Protein 4OLT (pdb70)

Structure (mmCIF, N/CA/C/O backbone):
data_4OLT
#
_entry.id   4OLT
#
_cell.length_a   62.023
_cell.length_b   40.705
_cell.length_c   104.794
_cell.angle_alpha   90.00
_cell.angle_beta   106.53
_cell.angle_gamma   90.00
#
_symmetry.space_group_name_H-M   'P 1 21 1'
#
loop_
_entity.id
_entity.type
_entity.pdbx_description
1 polymer Chitosanase
2 branched 2-amino-2-deoxy-beta-D-glucopyranose-(1-4)-2-amino-2-deoxy-beta-D-glucopyranose-(1-4)-2-amino-2-deoxy-beta-D-glucopyranose-(1-4)-2-amino-2-deoxy-beta-D-glucopyranose-(1-4)-2-amino-2-deoxy-beta-D-glucopyranose-(1-4)-2-amino-2-deoxy-beta-D-glucopyranose
3 non-polymer GLYCEROL
4 water water
#
loop_
_atom_site.group_PDB
_atom_site.id
_atom_site.type_symbol
_atom_site.label_atom_id
_atom_site.label_alt_id
_atom_site.label_comp_id
_atom_site.label_asym_id
_atom_site.label_entity_id
_atom_site.label_seq_id
_atom_site.pdbx_PDB_ins_code
_atom_site.Cartn_x
_atom_site.Cartn_y
_atom_site.Cartn_z
_atom_site.occupancy
_atom_site.B_iso_or_equiv
_atom_site.auth_seq_id
_atom_site.auth_comp_id
_atom_site.auth_asym_id
_atom_site.auth_atom_id
_atom_site.pdbx_PDB_model_num
ATOM 1 N N . THR A 1 13 ? 41.626 -5.085 -6.000 1.00 31.17 5 THR A N 1
ATOM 2 C CA . THR A 1 13 ? 41.624 -4.914 -4.495 1.00 27.33 5 THR A CA 1
ATOM 3 C C . THR A 1 13 ? 40.729 -5.959 -3.796 1.00 28.89 5 THR A C 1
ATOM 4 O O . THR A 1 13 ? 39.576 -6.203 -4.292 1.00 30.58 5 THR A O 1
ATOM 8 N N . VAL A 1 14 ? 41.234 -6.598 -2.712 1.00 33.02 6 VAL A N 1
ATOM 9 C CA . VAL A 1 14 ? 40.435 -7.622 -1.918 1.00 18.53 6 VAL A CA 1
ATOM 10 C C . VAL A 1 14 ? 39.633 -6.925 -0.789 1.00 16.52 6 VAL A C 1
ATOM 11 O O . VAL A 1 14 ? 40.204 -6.430 0.201 1.00 18.69 6 VAL A O 1
ATOM 15 N N . ASP A 1 15 ? 38.311 -6.822 -0.963 1.00 16.57 7 ASP A N 1
ATOM 16 C CA . ASP A 1 15 ? 37.428 -6.129 -0.003 1.00 12.26 7 ASP A CA 1
ATOM 17 C C . ASP A 1 15 ? 36.382 -7.102 0.523 1.00 11.55 7 ASP A C 1
ATOM 18 O O . ASP A 1 15 ? 36.185 -8.191 0.001 1.00 12.92 7 ASP A O 1
ATOM 23 N N . LEU A 1 16 ? 35.693 -6.688 1.568 1.00 12.70 8 LEU A N 1
ATOM 24 C CA . LEU A 1 16 ? 34.721 -7.548 2.214 1.00 11.63 8 LEU A CA 1
ATOM 25 C C . LEU A 1 16 ? 33.494 -7.773 1.314 1.00 11.47 8 LEU A C 1
ATOM 26 O O . LEU A 1 16 ? 32.801 -8.743 1.554 1.00 11.84 8 LEU A O 1
ATOM 31 N N . ASP A 1 17 ? 33.263 -6.916 0.296 1.00 12.68 9 ASP A N 1
ATOM 32 C CA . ASP A 1 17 ? 32.123 -7.096 -0.615 1.00 12.83 9 ASP A CA 1
ATOM 33 C C . ASP A 1 17 ? 32.387 -8.054 -1.774 1.00 14.45 9 ASP A C 1
ATOM 34 O O . ASP A 1 17 ? 31.488 -8.319 -2.542 1.00 19.25 9 ASP A O 1
ATOM 39 N N . ALA A 1 18 ? 33.611 -8.576 -1.927 1.00 12.80 10 ALA A N 1
ATOM 40 C CA . ALA A 1 18 ? 33.795 -9.704 -2.871 1.00 15.84 10 ALA A CA 1
ATOM 41 C C . ALA A 1 18 ? 32.822 -10.884 -2.484 1.00 14.40 10 ALA A C 1
ATOM 42 O O . ALA A 1 18 ? 32.538 -11.116 -1.278 1.00 13.98 10 ALA A O 1
ATOM 44 N N . PRO A 1 19 ? 32.373 -11.684 -3.471 1.00 13.37 11 PRO A N 1
ATOM 45 C CA . PRO A 1 19 ? 31.407 -12.725 -3.125 1.00 15.80 11 PRO A CA 1
ATOM 46 C C . PRO A 1 19 ? 31.837 -13.680 -1.956 1.00 14.69 11 PRO A C 1
ATOM 47 O O . PRO A 1 19 ? 31.053 -14.000 -1.070 1.00 12.44 11 PRO A O 1
ATOM 51 N N . VAL A 1 20 ? 33.087 -14.124 -1.973 1.00 11.87 12 VAL A N 1
ATOM 52 C CA . VAL A 1 20 ? 33.531 -15.100 -0.963 1.00 12.47 12 VAL A CA 1
ATOM 53 C C . VAL A 1 20 ? 33.698 -14.371 0.380 1.00 10.91 12 VAL A C 1
ATOM 54 O O . VAL A 1 20 ? 33.148 -14.903 1.397 1.00 10.78 12 VAL A O 1
ATOM 58 N N . GLN A 1 21 ? 34.406 -13.191 0.376 1.00 11.56 13 GLN A N 1
ATOM 59 C CA . GLN A 1 21 ? 34.569 -12.446 1.650 1.00 11.35 13 GLN A CA 1
ATOM 60 C C . GLN A 1 21 ? 33.164 -12.083 2.249 1.00 9.98 13 GLN A C 1
ATOM 61 O O . GLN A 1 21 ? 32.989 -12.119 3.454 1.00 10.26 13 GLN A O 1
ATOM 67 N N . LYS A 1 22 ? 32.213 -11.684 1.414 1.00 10.55 14 LYS A N 1
ATOM 68 C CA . LYS A 1 22 ? 30.904 -11.370 1.965 1.00 11.99 14 LYS A CA 1
ATOM 69 C C . LYS A 1 22 ? 30.235 -12.597 2.606 1.00 8.98 14 LYS A C 1
ATOM 70 O O . LYS A 1 22 ? 29.668 -12.542 3.696 1.00 9.88 14 LYS A O 1
ATOM 76 N N . ASP A 1 23 ? 30.290 -13.702 1.910 1.00 10.11 15 ASP A N 1
ATOM 77 C CA . ASP A 1 23 ? 29.816 -14.984 2.448 1.00 11.94 15 ASP A CA 1
ATOM 78 C C . ASP A 1 23 ? 30.508 -15.355 3.799 1.00 10.98 15 ASP A C 1
ATOM 79 O O . ASP A 1 23 ? 29.795 -15.687 4.746 1.00 9.81 15 ASP A O 1
ATOM 84 N N . THR A 1 24 ? 31.850 -15.185 3.895 1.00 10.81 16 THR A N 1
ATOM 85 C CA . THR A 1 24 ? 32.559 -15.348 5.109 1.00 11.23 16 THR A CA 1
ATOM 86 C C . THR A 1 24 ? 32.012 -14.405 6.203 1.00 8.96 16 THR A C 1
ATOM 87 O O . THR A 1 24 ? 31.890 -14.825 7.364 1.00 10.70 16 THR A O 1
ATOM 91 N N . ALA A 1 25 ? 31.783 -13.140 5.862 1.00 9.41 17 ALA A N 1
ATOM 92 C CA . ALA A 1 25 ? 31.317 -12.124 6.828 1.00 9.82 17 ALA A CA 1
ATOM 93 C C . ALA A 1 25 ? 29.951 -12.579 7.348 1.00 10.08 17 ALA A C 1
ATOM 94 O O . ALA A 1 25 ? 29.674 -12.432 8.591 1.00 11.25 17 ALA A O 1
ATOM 96 N N . MET A 1 26 ? 29.101 -13.115 6.450 1.00 11.38 18 MET A N 1
ATOM 97 C CA . MET A 1 26 ? 27.782 -13.534 6.925 1.00 10.84 18 MET A CA 1
ATOM 98 C C . MET A 1 26 ? 27.905 -14.722 7.906 1.00 12.05 18 MET A C 1
ATOM 99 O O . MET A 1 26 ? 27.222 -14.781 8.957 1.00 11.41 18 MET A O 1
ATOM 104 N N . SER A 1 27 ? 28.795 -15.658 7.573 1.00 11.78 19 SER A N 1
ATOM 105 C CA . SER A 1 27 ? 28.992 -16.817 8.494 1.00 12.30 19 SER A CA 1
ATOM 106 C C . SER A 1 27 ? 29.612 -16.443 9.846 1.00 11.72 19 SER A C 1
ATOM 107 O O . SER A 1 27 ? 29.275 -17.049 10.891 1.00 11.17 19 SER A O 1
ATOM 110 N N . LEU A 1 28 ? 30.512 -15.454 9.806 1.00 10.40 20 LEU A N 1
ATOM 111 C CA . LEU A 1 28 ? 31.121 -14.928 11.037 1.00 9.45 20 LEU A CA 1
ATOM 112 C C . LEU A 1 28 ? 30.029 -14.362 11.945 1.00 10.33 20 LEU A C 1
ATOM 113 O O . LEU A 1 28 ? 29.907 -14.726 13.090 1.00 9.63 20 LEU A O 1
ATOM 118 N N . VAL A 1 29 ? 29.228 -13.478 11.383 1.00 10.63 21 VAL A N 1
ATOM 119 C CA . VAL A 1 29 ? 28.182 -12.850 12.161 1.00 11.08 21 VAL A CA 1
ATOM 120 C C . VAL A 1 29 ? 27.107 -13.866 12.646 1.00 9.92 21 VAL A C 1
ATOM 121 O O . VAL A 1 29 ? 26.607 -13.746 13.792 1.00 10.99 21 VAL A O 1
ATOM 125 N N . SER A 1 30 ? 26.788 -14.860 11.814 1.00 13.24 22 SER A N 1
ATOM 126 C CA . SER A 1 30 ? 25.760 -15.879 12.204 1.00 9.76 22 SER A CA 1
ATOM 127 C C . SER A 1 30 ? 26.357 -16.728 13.355 1.00 10.60 22 SER A C 1
ATOM 128 O O . SER A 1 30 ? 25.641 -17.175 14.204 1.00 9.98 22 SER A O 1
ATOM 131 N N . SER A 1 31 ? 27.690 -16.928 13.370 1.00 12.74 23 SER A N 1
ATOM 132 C CA . SER A 1 31 ? 28.287 -17.699 14.462 1.00 11.43 23 SER A CA 1
ATOM 133 C C . SER A 1 31 ? 28.120 -16.908 15.753 1.00 11.15 23 SER A C 1
ATOM 134 O O . SER A 1 31 ? 27.800 -17.500 16.782 1.00 13.65 23 SER A O 1
ATOM 137 N N . PHE A 1 32 ? 28.344 -15.577 15.685 1.00 11.24 24 PHE A N 1
ATOM 138 C CA . PHE A 1 32 ? 28.261 -14.693 16.827 1.00 9.51 24 PHE A CA 1
ATOM 139 C C . PHE A 1 32 ? 26.790 -14.557 17.318 1.00 12.83 24 PHE A C 1
ATOM 140 O O . PHE A 1 32 ? 26.526 -14.403 18.535 1.00 14.83 24 PHE A O 1
ATOM 148 N N . GLU A 1 33 ? 25.855 -14.605 16.377 1.00 12.30 25 GLU A N 1
ATOM 149 C CA . GLU A 1 33 ? 24.429 -14.344 16.749 1.00 13.13 25 GLU A CA 1
ATOM 150 C C . GLU A 1 33 ? 23.703 -15.556 17.084 1.00 16.86 25 GLU A C 1
ATOM 151 O O . GLU A 1 33 ? 22.815 -15.528 17.958 1.00 16.88 25 GLU A O 1
ATOM 153 N N . ASN A 1 34 ? 23.996 -16.624 16.351 1.00 12.48 26 ASN A N 1
ATOM 154 C CA . ASN A 1 34 ? 23.143 -17.804 16.384 1.00 15.38 26 ASN A CA 1
ATOM 155 C C . ASN A 1 34 ? 23.889 -19.131 16.564 1.00 12.95 26 ASN A C 1
ATOM 156 O O . ASN A 1 34 ? 23.306 -20.220 16.371 1.00 17.81 26 ASN A O 1
ATOM 161 N N . SER A 1 35 ? 25.208 -19.002 16.868 1.00 12.55 27 SER A N 1
ATOM 162 C CA . SER A 1 35 ? 26.127 -20.163 17.051 1.00 14.32 27 SER A CA 1
ATOM 163 C C . SER A 1 35 ? 26.042 -21.151 15.894 1.00 13.46 27 SER A C 1
ATOM 164 O O . SER A 1 35 ? 26.048 -22.415 16.056 1.00 15.41 27 SER A O 1
ATOM 167 N N . SER A 1 36 ? 25.967 -20.578 14.703 1.00 14.73 28 SER A N 1
ATOM 168 C CA . SER A 1 36 ? 25.940 -21.386 13.478 1.00 15.26 28 SER A CA 1
ATOM 169 C C . SER A 1 36 ? 26.646 -20.592 12.348 1.00 12.61 28 SER A C 1
ATOM 170 O O . SER A 1 36 ? 26.362 -19.409 12.145 1.00 13.37 28 SER A O 1
ATOM 173 N N . THR A 1 37 ? 27.433 -21.304 11.547 1.00 14.55 29 THR A N 1
ATOM 174 C CA . THR A 1 37 ? 27.918 -20.713 10.239 1.00 14.98 29 THR A CA 1
ATOM 175 C C . THR A 1 37 ? 26.898 -20.750 9.102 1.00 13.30 29 THR A C 1
ATOM 176 O O . THR A 1 37 ? 27.107 -20.152 8.035 1.00 14.47 29 THR A O 1
ATOM 180 N N . ASP A 1 38 ? 25.776 -21.398 9.364 1.00 16.58 30 ASP A N 1
ATOM 181 C CA . ASP A 1 38 ? 24.734 -21.521 8.347 1.00 12.24 30 ASP A CA 1
ATOM 182 C C . ASP A 1 38 ? 23.886 -20.257 8.344 1.00 11.04 30 ASP A C 1
ATOM 183 O O . ASP A 1 38 ? 22.752 -20.224 8.908 1.00 16.00 30 ASP A O 1
ATOM 188 N N . TRP A 1 39 ? 24.414 -19.204 7.718 1.00 13.41 31 TRP A N 1
ATOM 189 C CA . TRP A 1 39 ? 23.787 -17.858 7.825 1.00 13.07 31 TRP A CA 1
ATOM 190 C C . TRP A 1 39 ? 22.424 -17.817 7.094 1.00 12.08 31 TRP A C 1
ATOM 191 O O . TRP A 1 39 ? 21.503 -17.136 7.537 1.00 13.82 31 TRP A O 1
ATOM 202 N N . GLN A 1 40 ? 22.289 -18.620 6.043 1.00 13.16 32 GLN A N 1
ATOM 203 C CA . GLN A 1 40 ? 21.054 -18.640 5.249 1.00 13.32 32 GLN A CA 1
ATOM 204 C C . GLN A 1 40 ? 19.917 -19.230 6.001 1.00 15.18 32 GLN A C 1
ATOM 205 O O . GLN A 1 40 ? 18.737 -19.038 5.645 1.00 20.53 32 GLN A O 1
ATOM 211 N N . ALA A 1 41 ? 20.240 -19.941 7.057 1.00 17.16 33 ALA A N 1
ATOM 212 C CA . ALA A 1 41 ? 19.229 -20.605 7.926 1.00 16.03 33 ALA A CA 1
ATOM 213 C C . ALA A 1 41 ? 18.704 -19.625 9.005 1.00 13.92 33 ALA A C 1
ATOM 214 O O . ALA A 1 41 ? 17.839 -20.015 9.819 1.00 20.22 33 ALA A O 1
ATOM 216 N N . GLN A 1 42 ? 19.145 -18.359 9.008 1.00 16.55 34 GLN A N 1
ATOM 217 C CA . GLN A 1 42 ? 18.902 -17.473 10.172 1.00 14.47 34 GLN A CA 1
ATOM 218 C C . GLN A 1 42 ? 17.862 -16.402 9.824 1.00 13.16 34 GLN A C 1
ATOM 219 O O . GLN A 1 42 ? 17.567 -15.554 10.636 1.00 15.96 34 GLN A O 1
ATOM 225 N N . TYR A 1 43 ? 17.327 -16.421 8.609 1.00 14.83 35 TYR A N 1
ATOM 226 C CA . TYR A 1 43 ? 16.354 -15.381 8.262 1.00 12.58 35 TYR A CA 1
ATOM 227 C C . TYR A 1 43 ? 15.117 -15.488 9.153 1.00 12.73 35 TYR A C 1
ATOM 228 O O . TYR A 1 43 ? 14.503 -14.456 9.480 1.00 15.56 35 TYR A O 1
ATOM 237 N N . GLY A 1 44 ? 14.829 -16.702 9.590 1.00 15.60 36 GLY A N 1
ATOM 238 C CA . GLY A 1 44 ? 13.612 -16.970 10.430 1.00 17.71 36 GLY A CA 1
ATOM 239 C C . GLY A 1 44 ? 13.841 -16.850 11.919 1.00 15.17 36 GLY A C 1
ATOM 240 O O . GLY A 1 44 ? 12.895 -17.023 12.730 1.00 16.08 36 GLY A O 1
ATOM 241 N N . TYR A 1 45 ? 15.086 -16.523 12.301 1.00 13.99 37 TYR A N 1
ATOM 242 C CA . TYR A 1 45 ? 15.417 -16.318 13.712 1.00 14.98 37 TYR A CA 1
ATOM 243 C C . TYR A 1 45 ? 14.534 -15.248 14.349 1.00 14.09 37 TYR A C 1
ATOM 244 O O . TYR A 1 45 ? 14.332 -14.155 13.757 1.00 14.45 37 TYR A O 1
ATOM 253 N N . LEU A 1 46 ? 14.034 -15.511 15.550 1.00 13.89 38 LEU A N 1
ATOM 254 C CA . LEU A 1 46 ? 13.155 -14.564 16.248 1.00 14.09 38 LEU A CA 1
ATOM 255 C C . LEU A 1 46 ? 13.161 -14.985 17.719 1.00 15.53 38 LEU A C 1
ATOM 256 O O . LEU A 1 46 ? 12.724 -16.121 18.094 1.00 19.23 38 LEU A O 1
ATOM 261 N N . GLU A 1 47 ? 13.588 -14.048 18.568 1.00 15.06 39 GLU A N 1
ATOM 262 C CA . GLU A 1 47 ? 13.765 -14.370 19.984 1.00 15.13 39 GLU A CA 1
ATOM 263 C C . GLU A 1 47 ? 13.857 -13.044 20.725 1.00 14.04 39 GLU A C 1
ATOM 264 O O . GLU A 1 47 ? 14.517 -12.093 20.294 1.00 16.05 39 GLU A O 1
ATOM 270 N N . ASP A 1 48 ? 13.278 -13.032 21.901 1.00 14.95 40 ASP A N 1
ATOM 271 C CA . ASP A 1 48 ? 13.457 -11.937 22.865 1.00 15.11 40 ASP A CA 1
ATOM 272 C C . ASP A 1 48 ? 14.520 -12.463 23.800 1.00 14.52 40 ASP A C 1
ATOM 273 O O . ASP A 1 48 ? 14.277 -13.339 24.620 1.00 15.84 40 ASP A O 1
ATOM 278 N N . ILE A 1 49 ? 15.739 -11.986 23.593 1.00 14.96 41 ILE A N 1
ATOM 279 C CA . ILE A 1 49 ? 16.845 -12.472 24.390 1.00 14.80 41 ILE A CA 1
ATOM 280 C C . ILE A 1 49 ? 16.985 -11.769 25.777 1.00 14.63 41 ILE A C 1
ATOM 281 O O . ILE A 1 49 ? 18.032 -11.932 26.468 1.00 17.69 41 ILE A O 1
ATOM 286 N N . ALA A 1 50 ? 15.956 -11.020 26.191 1.00 15.62 42 ALA A N 1
ATOM 287 C CA . ALA A 1 50 ? 15.900 -10.470 27.559 1.00 15.67 42 ALA A CA 1
ATOM 288 C C . ALA A 1 50 ? 17.000 -9.396 27.800 1.00 18.23 42 ALA A C 1
ATOM 289 O O . ALA A 1 50 ? 17.346 -9.054 28.953 1.00 20.79 42 ALA A O 1
ATOM 291 N N . ASP A 1 51 ? 17.479 -8.818 26.694 1.00 17.18 43 ASP A N 1
ATOM 292 C CA . ASP A 1 51 ? 18.363 -7.650 26.755 1.00 18.55 43 ASP A CA 1
ATOM 293 C C . ASP A 1 51 ? 17.663 -6.270 26.870 1.00 19.21 43 ASP A C 1
ATOM 294 O O . ASP A 1 51 ? 18.326 -5.242 26.892 1.00 22.86 43 ASP A O 1
ATOM 299 N N . GLY A 1 52 ? 16.336 -6.252 26.904 1.00 17.91 44 GLY A N 1
ATOM 300 C CA . GLY A 1 52 ? 15.618 -5.007 26.812 1.00 17.90 44 GLY A CA 1
ATOM 301 C C . GLY A 1 52 ? 15.446 -4.417 25.435 1.00 16.12 44 GLY A C 1
ATOM 302 O O . GLY A 1 52 ? 15.041 -3.281 25.314 1.00 19.73 44 GLY A O 1
ATOM 303 N N . ARG A 1 53 ? 15.684 -5.196 24.393 1.00 16.63 45 ARG A N 1
ATOM 304 C CA . ARG A 1 53 ? 15.432 -4.716 23.010 1.00 14.43 45 ARG A CA 1
ATOM 305 C C . ARG A 1 53 ? 14.163 -5.365 22.421 1.00 14.04 45 ARG A C 1
ATOM 306 O O . ARG A 1 53 ? 13.816 -5.115 21.265 1.00 16.80 45 ARG A O 1
ATOM 314 N N . GLY A 1 54 ? 13.502 -6.201 23.203 1.00 13.63 46 GLY A N 1
ATOM 315 C CA . GLY A 1 54 ? 12.234 -6.816 22.773 1.00 15.94 46 GLY A CA 1
ATOM 316 C C . GLY A 1 54 ? 12.488 -7.995 21.850 1.00 15.05 46 GLY A C 1
ATOM 317 O O . GLY A 1 54 ? 13.287 -8.918 22.174 1.00 16.96 46 GLY A O 1
ATOM 318 N N . TYR A 1 55 ? 11.842 -8.007 20.670 1.00 14.62 47 TYR A N 1
ATOM 319 C CA . TYR A 1 55 ? 12.139 -9.081 19.751 1.00 17.26 47 TYR A CA 1
ATOM 320 C C . TYR A 1 55 ? 13.433 -8.770 19.021 1.00 15.20 47 TYR A C 1
ATOM 321 O O . TYR A 1 55 ? 13.567 -7.676 18.507 1.00 16.34 47 TYR A O 1
ATOM 330 N N . THR A 1 56 ? 14.302 -9.772 18.898 1.00 13.93 48 THR A N 1
ATOM 331 C CA . THR A 1 56 ? 15.465 -9.731 18.050 1.00 12.98 48 THR A CA 1
ATOM 332 C C . THR A 1 56 ? 15.255 -10.779 16.951 1.00 12.75 48 THR A C 1
ATOM 333 O O . THR A 1 56 ? 14.911 -11.947 17.230 1.00 14.60 48 THR A O 1
ATOM 337 N N . GLY A 1 57 ? 15.446 -10.383 15.701 1.00 16.68 49 GLY A N 1
ATOM 338 C CA . GLY A 1 57 ? 15.153 -11.284 14.590 1.00 14.27 49 GLY A CA 1
ATOM 339 C C . GLY A 1 57 ? 16.025 -11.186 13.334 1.00 14.56 49 GLY A C 1
ATOM 340 O O . GLY A 1 57 ? 16.701 -10.133 13.064 1.00 12.94 49 GLY A O 1
ATOM 341 N N . GLY A 1 58 ? 15.971 -12.248 12.511 1.00 12.59 50 GLY A N 1
ATOM 342 C CA . GLY A 1 58 ? 16.558 -12.173 11.198 1.00 14.59 50 GLY A CA 1
ATOM 343 C C . GLY A 1 58 ? 18.073 -12.243 11.242 1.00 12.62 50 GLY A C 1
ATOM 344 O O . GLY A 1 58 ? 18.702 -12.445 12.298 1.00 16.05 50 GLY A O 1
ATOM 345 N N . LEU A 1 59 ? 18.651 -12.089 10.049 1.00 14.62 51 LEU A N 1
ATOM 346 C CA . LEU A 1 59 ? 20.088 -12.341 9.832 1.00 16.97 51 LEU A CA 1
ATOM 347 C C . LEU A 1 59 ? 21.015 -11.621 10.807 1.00 18.08 51 LEU A C 1
ATOM 348 O O . LEU A 1 59 ? 22.019 -12.138 11.287 1.00 20.87 51 LEU A O 1
ATOM 353 N N . ILE A 1 60 ? 20.750 -10.346 10.979 1.00 17.52 52 ILE A N 1
ATOM 354 C CA . ILE A 1 60 ? 21.603 -9.515 11.818 1.00 20.46 52 ILE A CA 1
ATOM 355 C C . ILE A 1 60 ? 20.941 -9.004 13.064 1.00 13.81 52 ILE A C 1
ATOM 356 O O . ILE A 1 60 ? 21.436 -8.045 13.664 1.00 17.79 52 ILE A O 1
ATOM 361 N N . GLY A 1 61 ? 19.853 -9.648 13.508 1.00 16.99 53 GLY A N 1
ATOM 362 C CA . GLY A 1 61 ? 19.268 -9.227 14.805 1.00 15.65 53 GLY A CA 1
ATOM 363 C C . GLY A 1 61 ? 18.621 -7.826 14.757 1.00 16.50 53 GLY A C 1
ATOM 364 O O . GLY A 1 61 ? 18.907 -7.003 15.588 1.00 14.36 53 GLY A O 1
ATOM 365 N N . PHE A 1 62 ? 17.754 -7.566 13.760 1.00 15.10 54 PHE A N 1
ATOM 366 C CA . PHE A 1 62 ? 16.816 -6.403 13.773 1.00 15.14 54 PHE A CA 1
ATOM 367 C C . PHE A 1 62 ? 16.027 -6.501 15.060 1.00 13.65 54 PHE A C 1
ATOM 368 O O . PHE A 1 62 ? 15.722 -7.591 15.457 1.00 16.01 54 PHE A O 1
ATOM 376 N N . THR A 1 63 ? 15.741 -5.369 15.718 1.00 13.21 55 THR A N 1
ATOM 377 C CA . THR A 1 63 ? 14.928 -5.399 16.957 1.00 14.82 55 THR A CA 1
ATOM 378 C C . THR A 1 63 ? 13.650 -4.601 16.917 1.00 18.29 55 THR A C 1
ATOM 379 O O . THR A 1 63 ? 13.600 -3.560 16.302 1.00 14.79 55 THR A O 1
ATOM 383 N N . SER A 1 64 ? 12.640 -5.048 17.666 1.00 16.87 56 SER A N 1
ATOM 384 C CA . SER A 1 64 ? 11.424 -4.222 17.789 1.00 15.13 56 SER A CA 1
ATOM 385 C C . SER A 1 64 ? 11.630 -2.981 18.705 1.00 16.62 56 SER A C 1
ATOM 386 O O . SER A 1 64 ? 10.899 -2.009 18.611 1.00 16.44 56 SER A O 1
ATOM 389 N N . GLY A 1 65 ? 12.609 -3.032 19.605 1.00 17.60 57 GLY A N 1
ATOM 390 C CA . GLY A 1 65 ? 12.929 -1.898 20.451 1.00 16.87 57 GLY A CA 1
ATOM 391 C C . GLY A 1 65 ? 13.668 -0.756 19.777 1.00 18.20 57 GLY A C 1
ATOM 392 O O . GLY A 1 65 ? 13.514 0.403 20.208 1.00 19.06 57 GLY A O 1
ATOM 393 N N . THR A 1 66 ? 14.465 -1.043 18.730 1.00 20.45 58 THR A N 1
ATOM 394 C CA . THR A 1 66 ? 15.441 -0.051 18.290 1.00 18.67 58 THR A CA 1
ATOM 395 C C . THR A 1 66 ? 15.132 0.550 16.915 1.00 24.78 58 THR A C 1
ATOM 396 O O . THR A 1 66 ? 15.984 1.223 16.298 1.00 28.09 58 THR A O 1
ATOM 400 N N . GLY A 1 67 ? 13.955 0.265 16.386 1.00 21.88 59 GLY A N 1
ATOM 401 C CA . GLY A 1 67 ? 13.581 0.920 15.126 1.00 24.92 59 GLY A CA 1
ATOM 402 C C . GLY A 1 67 ? 13.779 0.108 13.841 1.00 20.62 59 GLY A C 1
ATOM 403 O O . GLY A 1 67 ? 13.032 0.300 12.889 1.00 18.70 59 GLY A O 1
ATOM 404 N N . ASP A 1 68 ? 14.826 -0.727 13.796 1.00 21.05 60 ASP A N 1
ATOM 405 C CA . ASP A 1 68 ? 15.171 -1.387 12.548 1.00 16.97 60 ASP A CA 1
ATOM 406 C C . ASP A 1 68 ? 14.236 -2.509 12.128 1.00 16.72 60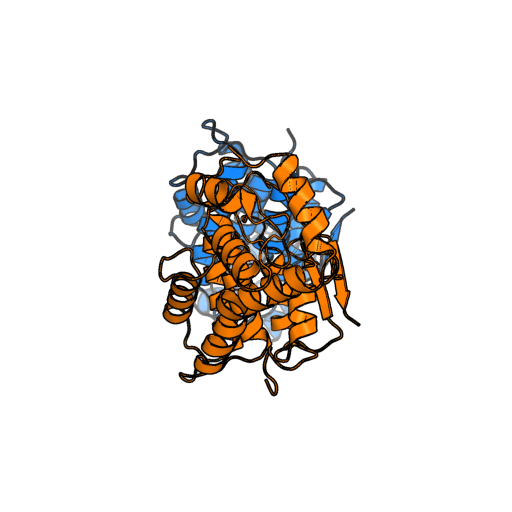 ASP A C 1
ATOM 407 O O . ASP A 1 68 ? 14.067 -2.746 10.942 1.00 17.56 60 ASP A O 1
ATOM 412 N N . MET A 1 69 ? 13.681 -3.254 13.075 1.00 19.67 61 MET A N 1
ATOM 413 C CA . MET A 1 69 ? 12.693 -4.290 12.706 1.00 19.71 61 MET A CA 1
ATOM 414 C C . MET A 1 69 ? 11.451 -3.616 12.041 1.00 20.41 61 MET A C 1
ATOM 415 O O . MET A 1 69 ? 10.918 -4.097 11.041 1.00 17.75 61 MET A O 1
ATOM 420 N N . LEU A 1 70 ? 11.048 -2.483 12.586 1.00 19.04 62 LEU A N 1
ATOM 421 C CA . LEU A 1 70 ? 9.948 -1.724 12.050 1.00 19.67 62 LEU A CA 1
ATOM 422 C C . LEU A 1 70 ? 10.325 -1.237 10.630 1.00 21.27 62 LEU A C 1
ATOM 423 O O . LEU A 1 70 ? 9.550 -1.425 9.653 1.00 18.00 62 LEU A O 1
ATOM 428 N N . GLU A 1 71 ? 11.517 -0.624 10.505 1.00 19.81 63 GLU A N 1
ATOM 429 C CA . GLU A 1 71 ? 11.952 -0.141 9.198 1.00 19.65 63 GLU A CA 1
ATOM 430 C C . GLU A 1 71 ? 11.951 -1.286 8.172 1.00 17.31 63 GLU A C 1
ATOM 431 O O . GLU A 1 71 ? 11.455 -1.111 7.050 1.00 21.52 63 GLU A O 1
ATOM 437 N N . LEU A 1 72 ? 12.456 -2.462 8.564 1.00 16.76 64 LEU A N 1
ATOM 438 C CA . LEU A 1 72 ? 12.472 -3.650 7.686 1.00 16.29 64 LEU A CA 1
ATOM 439 C C . LEU A 1 72 ? 11.023 -4.047 7.271 1.00 16.74 64 LEU A C 1
ATOM 440 O O . LEU A 1 72 ? 10.728 -4.345 6.119 1.00 17.27 64 LEU A O 1
ATOM 445 N N . VAL A 1 73 ? 10.141 -4.149 8.248 1.00 17.25 65 VAL A N 1
ATOM 446 C CA . VAL A 1 73 ? 8.763 -4.553 7.929 1.00 17.44 65 VAL A CA 1
ATOM 447 C C . VAL A 1 73 ? 8.051 -3.572 6.995 1.00 14.97 65 VAL A C 1
ATOM 448 O O . VAL A 1 73 ? 7.334 -3.997 6.066 1.00 20.41 65 VAL A O 1
ATOM 452 N N . ARG A 1 74 ? 8.332 -2.289 7.172 1.00 17.47 66 ARG A N 1
ATOM 453 C CA . ARG A 1 74 ? 7.733 -1.265 6.330 1.00 19.82 66 ARG A CA 1
ATOM 454 C C . ARG A 1 74 ? 8.277 -1.369 4.933 1.00 23.52 66 ARG A C 1
ATOM 455 O O . ARG A 1 74 ? 7.530 -1.150 3.989 1.00 26.14 66 ARG A O 1
ATOM 463 N N . ALA A 1 75 ? 9.578 -1.656 4.794 1.00 24.17 67 ALA A N 1
ATOM 464 C CA . ALA A 1 75 ? 10.186 -1.816 3.461 1.00 23.33 67 ALA A CA 1
ATOM 465 C C . ALA A 1 75 ? 9.653 -3.084 2.760 1.00 22.41 67 ALA A C 1
ATOM 466 O O . ALA A 1 75 ? 9.464 -3.074 1.561 1.00 24.33 67 ALA A O 1
ATOM 468 N N . TYR A 1 76 ? 9.492 -4.172 3.520 1.00 21.57 68 TYR A N 1
ATOM 469 C CA . TYR A 1 76 ? 8.932 -5.434 3.045 1.00 20.43 68 TYR A CA 1
ATOM 470 C C . TYR A 1 76 ? 7.479 -5.225 2.541 1.00 19.05 68 TYR A C 1
ATOM 471 O O . TYR A 1 76 ? 7.066 -5.776 1.505 1.00 25.54 68 TYR A O 1
ATOM 480 N N . SER A 1 77 ? 6.727 -4.381 3.234 1.00 19.74 69 SER A N 1
ATOM 481 C CA . SER A 1 77 ? 5.319 -4.177 2.884 1.00 23.89 69 SER A CA 1
ATOM 482 C C . SER A 1 77 ? 5.250 -3.257 1.667 1.00 27.59 69 SER A C 1
ATOM 483 O O . SER A 1 77 ? 4.299 -3.371 0.883 1.00 33.14 69 SER A O 1
ATOM 486 N N . ALA A 1 78 ? 6.248 -2.373 1.497 1.00 30.03 70 ALA A N 1
ATOM 487 C CA . ALA A 1 78 ? 6.362 -1.584 0.243 1.00 25.51 70 ALA A CA 1
ATOM 488 C C . ALA A 1 78 ? 6.580 -2.510 -0.953 1.00 33.10 70 ALA A C 1
ATOM 489 O O . ALA A 1 78 ? 5.843 -2.456 -1.951 1.00 40.96 70 ALA A O 1
ATOM 491 N N . SER A 1 79 ? 7.566 -3.385 -0.840 1.00 35.97 71 SER A N 1
ATOM 492 C CA . SER A 1 79 ? 7.914 -4.258 -1.951 1.00 34.83 71 SER A CA 1
ATOM 493 C C . SER A 1 79 ? 7.021 -5.487 -2.139 1.00 31.29 71 SER A C 1
ATOM 494 O O . SER A 1 79 ? 6.993 -6.064 -3.242 1.00 41.41 71 SER A O 1
ATOM 497 N N . SER A 1 80 ? 6.312 -5.911 -1.093 1.00 26.93 72 SER A N 1
ATOM 498 C CA . SER A 1 80 ? 5.505 -7.105 -1.150 1.00 29.66 72 SER A CA 1
ATOM 499 C C . SER A 1 80 ? 4.163 -6.820 -0.412 1.00 32.78 72 SER A C 1
ATOM 500 O O . SER A 1 80 ? 3.927 -7.301 0.714 1.00 29.72 72 SER A O 1
ATOM 503 N N . PRO A 1 81 ? 3.278 -6.025 -1.040 1.00 32.04 73 PRO A N 1
ATOM 504 C CA . PRO A 1 81 ? 2.056 -5.703 -0.288 1.00 29.28 73 PRO A CA 1
ATOM 505 C C . PRO A 1 81 ? 1.273 -6.940 0.124 1.00 30.51 73 PRO A C 1
ATOM 506 O O . PRO A 1 81 ? 1.244 -7.949 -0.617 1.00 29.98 73 PRO A O 1
ATOM 510 N N . GLY A 1 82 ? 0.680 -6.870 1.317 1.00 29.16 74 GLY A N 1
ATOM 511 C CA . GLY A 1 82 ? -0.232 -7.916 1.796 1.00 34.64 74 GLY A CA 1
ATOM 512 C C . GLY A 1 82 ? 0.459 -9.157 2.361 1.00 25.28 74 GLY A C 1
ATOM 513 O O . GLY A 1 82 ? -0.175 -10.169 2.605 1.00 28.56 74 GLY A O 1
ATOM 514 N N . ASN A 1 83 ? 1.769 -9.077 2.561 1.00 23.68 75 ASN A N 1
ATOM 515 C CA . ASN A 1 83 ? 2.536 -10.139 3.215 1.00 22.51 75 ASN A CA 1
ATOM 516 C C . ASN A 1 83 ? 2.073 -10.340 4.695 1.00 22.72 75 ASN A C 1
ATOM 517 O O . ASN A 1 83 ? 1.441 -9.424 5.281 1.00 25.52 75 ASN A O 1
ATOM 522 N N . PRO A 1 84 ? 2.373 -11.517 5.296 1.00 26.10 76 PRO A N 1
ATOM 523 C CA . PRO A 1 84 ? 1.819 -11.813 6.635 1.00 26.71 76 PRO A CA 1
ATOM 524 C C . PRO A 1 84 ? 2.217 -10.841 7.750 1.00 24.30 76 PRO A C 1
ATOM 525 O O . PRO A 1 84 ? 1.493 -10.688 8.739 1.00 22.09 76 PRO A O 1
ATOM 529 N N . LEU A 1 85 ? 3.356 -10.187 7.601 1.00 22.54 77 LEU A N 1
ATOM 530 C CA . LEU A 1 85 ? 3.824 -9.240 8.601 1.00 17.11 77 LEU A CA 1
ATOM 531 C C . LEU A 1 85 ? 3.207 -7.858 8.536 1.00 17.92 77 LEU A C 1
ATOM 532 O O . LEU A 1 85 ? 3.311 -7.101 9.518 1.00 20.20 77 LEU A O 1
ATOM 537 N N . GLU A 1 86 ? 2.609 -7.503 7.394 1.00 22.13 78 GLU A N 1
ATOM 538 C CA . GLU A 1 86 ? 2.192 -6.130 7.170 1.00 19.86 78 GLU A CA 1
ATOM 539 C C . GLU A 1 86 ? 1.147 -5.640 8.188 1.00 20.88 78 GLU A C 1
ATOM 540 O O . GLU A 1 86 ? 1.171 -4.462 8.634 1.00 20.41 78 GLU A O 1
ATOM 546 N N . GLN A 1 87 ? 0.270 -6.550 8.592 1.00 20.92 79 GLN A N 1
ATOM 547 C CA . GLN A 1 87 ? -0.734 -6.203 9.603 1.00 20.55 79 GLN A CA 1
ATOM 548 C C . GLN A 1 87 ? -0.141 -5.876 10.996 1.00 23.31 79 GLN A C 1
ATOM 549 O O . GLN A 1 87 ? -0.859 -5.315 11.833 1.00 26.31 79 GLN A O 1
ATOM 555 N N . TYR A 1 88 ? 1.161 -6.209 11.224 1.00 20.99 80 TYR A N 1
ATOM 556 C CA . TYR A 1 88 ? 1.811 -5.954 12.511 1.00 20.60 80 TYR A CA 1
ATOM 557 C C . TYR A 1 88 ? 2.552 -4.633 12.517 1.00 20.31 80 TYR A C 1
ATOM 558 O O . TYR A 1 88 ? 3.140 -4.265 13.520 1.00 22.05 80 TYR A O 1
ATOM 567 N N . ILE A 1 89 ? 2.456 -3.862 11.450 1.00 17.75 81 ILE A N 1
ATOM 568 C CA . ILE A 1 89 ? 3.111 -2.522 11.440 1.00 20.26 81 ILE A CA 1
ATOM 569 C C . ILE A 1 89 ? 2.597 -1.584 12.542 1.00 20.48 81 ILE A C 1
ATOM 570 O O . ILE A 1 89 ? 3.414 -0.989 13.270 1.00 18.76 81 ILE A O 1
ATOM 575 N N . PRO A 1 90 ? 1.245 -1.492 12.743 1.00 21.94 82 PRO A N 1
ATOM 576 C CA . PRO A 1 90 ? 0.851 -0.610 13.824 1.00 23.93 82 PRO A CA 1
ATOM 577 C C . PRO A 1 90 ? 1.420 -1.042 15.219 1.00 18.78 82 PRO A C 1
ATOM 578 O O . PRO A 1 90 ? 1.816 -0.169 16.028 1.00 21.41 82 PRO A O 1
ATOM 582 N N . ALA A 1 91 ? 1.453 -2.358 15.510 1.00 21.74 83 ALA A N 1
ATOM 583 C CA . ALA A 1 91 ? 2.011 -2.830 16.776 1.00 20.81 83 ALA A CA 1
ATOM 584 C C . ALA A 1 91 ? 3.557 -2.546 16.846 1.00 20.34 83 ALA A C 1
ATOM 585 O O . ALA A 1 91 ? 4.062 -2.091 17.882 1.00 21.15 83 ALA A O 1
ATOM 587 N N . LEU A 1 92 ? 4.271 -2.734 15.735 1.00 19.67 84 LEU A N 1
ATOM 588 C CA . LEU A 1 92 ? 5.710 -2.408 15.698 1.00 17.22 84 LEU A CA 1
ATOM 589 C C . LEU A 1 92 ? 5.910 -0.896 15.893 1.00 18.76 84 LEU A C 1
ATOM 590 O O . LEU A 1 92 ? 6.797 -0.495 16.629 1.00 17.93 84 LEU A O 1
ATOM 595 N N . GLU A 1 93 ? 5.015 -0.062 15.332 1.00 20.39 85 GLU A N 1
ATOM 596 C CA . GLU A 1 93 ? 5.100 1.390 15.601 1.00 20.01 85 GLU A CA 1
ATOM 597 C C . GLU A 1 93 ? 4.877 1.744 17.082 1.00 20.98 85 GLU A C 1
ATOM 598 O O . GLU A 1 93 ? 5.591 2.612 17.636 1.00 21.10 85 GLU A O 1
ATOM 604 N N . ALA A 1 94 ? 3.901 1.068 17.701 1.00 23.14 86 ALA A N 1
ATOM 605 C CA . ALA A 1 94 ? 3.510 1.320 19.109 1.00 22.03 86 ALA A CA 1
ATOM 606 C C . ALA A 1 94 ? 4.577 0.877 20.113 1.00 18.42 86 ALA A C 1
ATOM 607 O O . ALA A 1 94 ? 4.817 1.586 21.106 1.00 24.65 86 ALA A O 1
ATOM 609 N N . VAL A 1 95 ? 5.227 -0.268 19.852 1.00 19.35 87 VAL A N 1
ATOM 610 C CA . VAL A 1 95 ? 6.235 -0.795 20.815 1.00 16.23 87 VAL A CA 1
ATOM 611 C C . VAL A 1 95 ? 7.648 -0.237 20.597 1.00 15.44 87 VAL A C 1
ATOM 612 O O . VAL A 1 95 ? 8.541 -0.430 21.446 1.00 20.25 87 VAL A O 1
ATOM 616 N N . ASN A 1 96 ? 7.853 0.441 19.474 1.00 16.88 88 ASN A N 1
ATOM 617 C CA . ASN A 1 96 ? 9.197 0.985 19.143 1.00 20.19 88 ASN A CA 1
ATOM 618 C C . ASN A 1 96 ? 9.675 1.853 20.308 1.00 20.57 88 ASN A C 1
ATOM 619 O O . ASN A 1 96 ? 8.893 2.653 20.877 1.00 26.87 88 ASN A O 1
ATOM 624 N N . GLY A 1 97 ? 10.958 1.663 20.690 1.00 19.08 89 GLY A N 1
ATOM 625 C CA . GLY A 1 97 ? 11.531 2.424 21.796 1.00 19.15 89 GLY A CA 1
ATOM 626 C C . GLY A 1 97 ? 11.292 1.752 23.141 1.00 23.04 89 GLY A C 1
ATOM 627 O O . GLY A 1 97 ? 11.699 2.277 24.183 1.00 24.38 89 GLY A O 1
ATOM 628 N N . THR A 1 98 ? 10.627 0.599 23.131 1.00 22.11 90 THR A N 1
ATOM 629 C CA . THR A 1 98 ? 10.410 -0.219 24.332 1.00 21.18 90 THR A CA 1
ATOM 630 C C . THR A 1 98 ? 10.596 -1.703 23.982 1.00 16.93 90 THR A C 1
ATOM 631 O O . THR A 1 98 ? 10.613 -2.070 22.823 1.00 22.14 90 THR A O 1
ATOM 635 N N . ASP A 1 99 ? 10.684 -2.566 24.989 1.00 17.31 91 ASP A N 1
ATOM 636 C CA . ASP A 1 99 ? 10.795 -4.014 24.754 1.00 16.13 91 ASP A CA 1
ATOM 637 C C . ASP A 1 99 ? 9.492 -4.774 24.875 1.00 15.80 91 ASP A C 1
ATOM 638 O O . ASP A 1 99 ? 9.483 -5.971 25.072 1.00 16.94 91 ASP A O 1
ATOM 643 N N . SER A 1 100 ? 8.392 -4.045 24.730 1.00 17.28 92 SER A N 1
ATOM 644 C CA . SER A 1 100 ? 7.046 -4.606 24.794 1.00 15.48 92 SER A CA 1
ATOM 645 C C . SER A 1 100 ? 6.736 -5.525 23.621 1.00 15.88 92 SER A C 1
ATOM 646 O O . SER A 1 100 ? 7.097 -5.213 22.481 1.00 16.29 92 SER A O 1
ATOM 649 N N . HIS A 1 101 ? 6.003 -6.630 23.886 1.00 17.50 93 HIS A N 1
ATOM 650 C CA . HIS A 1 101 ? 5.510 -7.512 22.846 1.00 16.00 93 HIS A CA 1
ATOM 651 C C . HIS A 1 101 ? 4.027 -7.170 22.563 1.00 16.27 93 HIS A C 1
ATOM 652 O O . HIS A 1 101 ? 3.400 -7.855 21.725 1.00 18.82 93 HIS A O 1
ATOM 659 N N . ALA A 1 102 ? 3.505 -6.125 23.174 1.00 18.70 94 ALA A N 1
ATOM 660 C CA . ALA A 1 102 ? 2.055 -5.788 22.983 1.00 18.95 94 ALA A CA 1
ATOM 661 C C . ALA A 1 102 ? 1.616 -5.749 21.487 1.00 17.22 94 ALA A C 1
ATOM 662 O O . ALA A 1 102 ? 2.260 -5.089 20.661 1.00 18.25 94 ALA A O 1
ATOM 664 N N . GLY A 1 103 ? 0.546 -6.486 21.131 1.00 18.70 95 GLY A N 1
ATOM 665 C CA . GLY A 1 103 ? 0.056 -6.471 19.773 1.00 19.19 95 GLY A CA 1
ATOM 666 C C . GLY A 1 103 ? 0.820 -7.392 18.810 1.00 19.19 95 GLY A C 1
ATOM 667 O O . GLY A 1 103 ? 0.481 -7.485 17.650 1.00 20.16 95 GLY A O 1
ATOM 668 N N . LEU A 1 104 ? 1.808 -8.127 19.296 1.00 15.80 96 LEU A N 1
ATOM 669 C CA . LEU A 1 104 ? 2.622 -8.979 18.423 1.00 15.61 96 LEU A CA 1
ATOM 670 C C . LEU A 1 104 ? 2.310 -10.409 18.906 1.00 15.96 96 LEU A C 1
ATOM 671 O O . LEU A 1 104 ? 1.203 -10.936 18.620 1.00 19.94 96 LEU A O 1
ATOM 676 N N . GLY A 1 105 ? 3.230 -11.042 19.652 1.00 14.81 97 GLY A N 1
ATOM 677 C CA . GLY A 1 105 ? 2.975 -12.354 20.245 1.00 14.30 97 GLY A CA 1
ATOM 678 C C . GLY A 1 105 ? 2.879 -13.469 19.225 1.00 15.86 97 GLY A C 1
ATOM 679 O O . GLY A 1 105 ? 3.522 -13.399 18.166 1.00 18.96 97 GLY A O 1
ATOM 680 N N . GLN A 1 106 ? 2.044 -14.481 19.497 1.00 17.00 98 GLN A N 1
ATOM 681 C CA . GLN A 1 106 ? 2.071 -15.678 18.693 1.00 21.42 98 GLN A CA 1
ATOM 682 C C . GLN A 1 106 ? 1.724 -15.444 17.230 1.00 21.89 98 GLN A C 1
ATOM 683 O O . GLN A 1 106 ? 2.407 -16.018 16.360 1.00 20.84 98 GLN A O 1
ATOM 689 N N . GLY A 1 107 ? 0.675 -14.648 16.937 1.00 19.67 99 GLY A N 1
ATOM 690 C CA . GLY A 1 107 ? 0.386 -14.371 15.530 1.00 17.22 99 GLY A CA 1
ATOM 691 C C . GLY A 1 107 ? 1.526 -13.680 14.774 1.00 17.32 99 GLY A C 1
ATOM 692 O O . GLY A 1 107 ? 1.793 -13.995 13.615 1.00 17.74 99 GLY A O 1
ATOM 693 N N . PHE A 1 108 ? 2.225 -12.771 15.447 1.00 15.32 100 PHE A N 1
ATOM 694 C CA . PHE A 1 108 ? 3.359 -12.059 14.878 1.00 17.43 100 PHE A CA 1
ATOM 695 C C . PHE A 1 108 ? 4.542 -13.014 14.675 1.00 18.15 100 PHE A C 1
ATOM 696 O O . PHE A 1 108 ? 5.171 -13.028 13.570 1.00 18.22 100 PHE A O 1
ATOM 704 N N . GLU A 1 109 ? 4.833 -13.847 15.684 1.00 14.20 101 GLU A N 1
ATOM 705 C CA . GLU A 1 109 ? 5.904 -14.843 15.542 1.00 16.76 101 GLU A CA 1
ATOM 706 C C . GLU A 1 109 ? 5.687 -15.861 14.384 1.00 15.69 101 GLU A C 1
ATOM 707 O O . GLU A 1 109 ? 6.621 -16.187 13.637 1.00 19.24 101 GLU A O 1
ATOM 713 N N . GLN A 1 110 ? 4.429 -16.305 14.222 1.00 17.93 102 GLN A N 1
ATOM 714 C CA . GLN A 1 110 ? 4.058 -17.192 13.131 1.00 17.79 102 GLN A CA 1
ATOM 715 C C . GLN A 1 110 ? 4.162 -16.446 11.777 1.00 18.05 102 GLN A C 1
ATOM 716 O O . GLN A 1 110 ? 4.629 -17.009 10.752 1.00 20.61 102 GLN A O 1
ATOM 722 N N . ALA A 1 111 ? 3.741 -15.191 11.743 1.00 17.82 103 ALA A N 1
ATOM 723 C CA . ALA A 1 111 ? 3.863 -14.398 10.527 1.00 16.99 103 ALA A CA 1
ATOM 724 C C . ALA A 1 111 ? 5.317 -14.225 10.112 1.00 17.97 103 ALA A C 1
ATOM 725 O O . ALA A 1 111 ? 5.595 -14.320 8.926 1.00 16.80 103 ALA A O 1
ATOM 727 N N . TRP A 1 112 ? 6.225 -14.043 11.090 1.00 15.50 104 TRP A N 1
ATOM 728 C CA . TRP A 1 112 ? 7.696 -13.951 10.798 1.00 16.90 104 TRP A CA 1
ATOM 729 C C . TRP A 1 112 ? 8.179 -15.255 10.222 1.00 17.63 104 TRP A C 1
ATOM 730 O O . TRP A 1 112 ? 8.914 -15.262 9.192 1.00 16.31 104 TRP A O 1
ATOM 741 N N . ALA A 1 113 ? 7.759 -16.377 10.848 1.00 17.26 105 ALA A N 1
ATOM 742 C CA . ALA A 1 113 ? 8.197 -17.678 10.388 1.00 18.09 105 ALA A CA 1
ATOM 743 C C . ALA A 1 113 ? 7.708 -17.906 8.903 1.00 18.97 105 ALA A C 1
ATOM 744 O O . ALA A 1 113 ? 8.487 -18.335 8.040 1.00 20.27 105 ALA A O 1
ATOM 746 N N . ASP A 1 114 ? 6.432 -17.610 8.615 1.00 18.62 106 ASP A N 1
ATOM 747 C CA . ASP A 1 114 ? 5.873 -17.706 7.288 1.00 21.87 106 ASP A CA 1
ATOM 748 C C . ASP A 1 114 ? 6.668 -16.801 6.299 1.00 24.62 106 ASP A C 1
ATOM 749 O O . ASP A 1 114 ? 7.067 -17.233 5.212 1.00 19.19 106 ASP A O 1
ATOM 754 N N . ALA A 1 115 ? 6.902 -15.551 6.677 1.00 21.95 107 ALA A N 1
ATOM 755 C CA . ALA A 1 115 ? 7.510 -14.591 5.750 1.00 15.59 107 ALA A CA 1
ATOM 756 C C . ALA A 1 115 ? 8.938 -15.084 5.430 1.00 14.95 107 ALA A C 1
ATOM 757 O O . ALA A 1 115 ? 9.411 -14.920 4.292 1.00 16.29 107 ALA A O 1
ATOM 759 N N . ALA A 1 116 ? 9.582 -15.747 6.399 1.00 17.14 108 ALA A N 1
ATOM 760 C CA . ALA A 1 116 ? 11.032 -16.106 6.247 1.00 18.37 108 ALA A CA 1
ATOM 761 C C . ALA A 1 116 ? 11.178 -17.244 5.252 1.00 21.54 108 ALA A C 1
ATOM 762 O O . ALA A 1 116 ? 12.289 -17.557 4.819 1.00 20.72 108 ALA A O 1
ATOM 764 N N . GLU A 1 117 ? 10.053 -17.896 4.927 1.00 19.21 109 GLU A N 1
ATOM 765 C CA . GLU A 1 117 ? 10.023 -18.897 3.838 1.00 21.20 109 GLU A CA 1
ATOM 766 C C . GLU A 1 117 ? 10.119 -18.273 2.433 1.00 23.51 109 GLU A C 1
ATOM 767 O O . GLU A 1 117 ? 10.393 -18.990 1.455 1.00 31.56 109 GLU A O 1
ATOM 773 N N . THR A 1 118 ? 9.861 -16.965 2.317 1.00 20.66 110 THR A N 1
ATOM 774 C CA . THR A 1 118 ? 9.710 -16.293 0.981 1.00 18.86 110 THR A CA 1
ATOM 775 C C . THR A 1 118 ? 10.998 -15.637 0.559 1.00 22.37 110 THR A C 1
ATOM 776 O O . THR A 1 118 ? 11.703 -15.039 1.389 1.00 21.47 110 THR A O 1
ATOM 780 N N . SER A 1 119 ? 11.316 -15.707 -0.726 1.00 20.28 111 SER A N 1
ATOM 781 C CA . SER A 1 119 ? 12.543 -15.000 -1.185 1.00 23.51 111 SER A CA 1
ATOM 782 C C . SER A 1 119 ? 12.346 -13.501 -0.974 1.00 24.48 111 SER A C 1
ATOM 783 O O . SER A 1 119 ? 13.303 -12.793 -0.779 1.00 20.15 111 SER A O 1
ATOM 786 N N . GLU A 1 120 ? 11.092 -13.020 -0.978 1.00 20.03 112 GLU A N 1
ATOM 787 C CA . GLU A 1 120 ? 10.840 -11.580 -0.847 1.00 19.73 112 GLU A CA 1
ATOM 788 C C . GLU A 1 120 ? 11.284 -11.033 0.504 1.00 18.12 112 GLU A C 1
ATOM 789 O O . GLU A 1 120 ? 11.901 -9.939 0.581 1.00 16.97 112 GLU A O 1
ATOM 795 N N . PHE A 1 121 ? 10.961 -11.751 1.578 1.00 16.39 113 PHE A N 1
ATOM 796 C CA . PHE A 1 121 ? 11.361 -11.290 2.924 1.00 14.48 113 PHE A CA 1
ATOM 797 C C . PHE A 1 121 ? 12.888 -11.385 3.069 1.00 13.77 113 PHE A C 1
ATOM 798 O O . PHE A 1 121 ? 13.499 -10.524 3.672 1.00 15.94 113 PHE A O 1
ATOM 806 N N A ARG A 1 122 ? 13.482 -12.439 2.535 0.50 16.54 114 ARG A N 1
ATOM 807 N N B ARG A 1 122 ? 13.462 -12.442 2.520 0.50 16.11 114 ARG A N 1
ATOM 808 C CA A ARG A 1 122 ? 14.938 -12.597 2.654 0.50 14.51 114 ARG A CA 1
ATOM 809 C CA B ARG A 1 122 ? 14.909 -12.649 2.610 0.50 13.98 114 ARG A CA 1
ATOM 810 C C A ARG A 1 122 ? 15.583 -11.431 1.911 0.50 14.59 114 ARG A C 1
ATOM 811 C C B ARG A 1 122 ? 15.573 -11.462 1.906 0.50 14.46 114 ARG A C 1
ATOM 812 O O A ARG A 1 122 ? 16.554 -10.832 2.408 0.50 18.59 114 ARG A O 1
ATOM 813 O O B ARG A 1 122 ? 16.537 -10.875 2.429 0.50 18.64 114 ARG A O 1
ATOM 828 N N . ALA A 1 123 ? 15.037 -11.094 0.732 1.00 16.95 115 ALA A N 1
ATOM 829 C CA . ALA A 1 123 ? 15.530 -9.915 -0.016 1.00 13.44 115 ALA A CA 1
ATOM 830 C C . ALA A 1 123 ? 15.373 -8.608 0.774 1.00 12.80 115 ALA A C 1
ATOM 831 O O . ALA A 1 123 ? 16.239 -7.743 0.736 1.00 16.28 115 ALA A O 1
ATOM 833 N N . ALA A 1 124 ? 14.234 -8.433 1.475 1.00 16.34 116 ALA A N 1
ATOM 834 C CA . ALA A 1 124 ? 14.079 -7.240 2.322 1.00 16.55 116 ALA A CA 1
ATOM 835 C C . ALA A 1 124 ? 15.165 -7.184 3.427 1.00 13.93 116 ALA A C 1
ATOM 836 O O . ALA A 1 124 ? 15.648 -6.086 3.779 1.00 15.36 116 ALA A O 1
ATOM 838 N N . GLN A 1 125 ? 15.428 -8.337 4.052 1.00 12.72 117 GLN A N 1
ATOM 839 C CA . GLN A 1 125 ? 16.382 -8.427 5.131 1.00 13.34 117 GLN A CA 1
ATOM 840 C C . GLN A 1 125 ? 17.797 -8.142 4.569 1.00 13.37 117 GLN A C 1
ATOM 841 O O . GLN A 1 125 ? 18.528 -7.319 5.150 1.00 13.73 117 GLN A O 1
ATOM 847 N N . ASP A 1 126 ? 18.108 -8.728 3.409 1.00 14.55 118 ASP A N 1
ATOM 848 C CA . ASP A 1 126 ? 19.391 -8.446 2.731 1.00 13.29 118 ASP A CA 1
ATOM 849 C C . ASP A 1 126 ? 19.513 -6.970 2.458 1.00 13.17 118 ASP A C 1
ATOM 850 O O . ASP A 1 126 ? 20.598 -6.403 2.618 1.00 15.77 118 ASP A O 1
ATOM 855 N N . ALA A 1 127 ? 18.443 -6.340 1.970 1.00 13.82 119 ALA A N 1
ATOM 856 C CA . ALA A 1 127 ? 18.523 -4.917 1.613 1.00 12.73 119 ALA A CA 1
ATOM 857 C C . ALA A 1 127 ? 18.783 -4.008 2.809 1.00 15.28 119 ALA A C 1
ATOM 858 O O . ALA A 1 127 ? 19.584 -3.063 2.739 1.00 16.72 119 ALA A O 1
ATOM 860 N N . GLU A 1 128 ? 18.064 -4.265 3.889 1.00 17.97 120 GLU A N 1
ATOM 861 C CA . GLU A 1 128 ? 18.222 -3.501 5.127 1.00 15.63 120 GLU A CA 1
ATOM 862 C C . GLU A 1 128 ? 19.633 -3.717 5.705 1.00 13.19 120 GLU A C 1
ATOM 863 O O . GLU A 1 128 ? 20.293 -2.782 6.111 1.00 14.34 120 GLU A O 1
ATOM 869 N N . ARG A 1 129 ? 20.076 -4.954 5.671 1.00 12.87 121 ARG A N 1
ATOM 870 C CA . ARG A 1 129 ? 21.420 -5.299 6.093 1.00 14.07 121 ARG A CA 1
ATOM 871 C C . ARG A 1 129 ? 22.406 -4.417 5.336 1.00 14.77 121 ARG A C 1
ATOM 872 O O . ARG A 1 129 ? 23.289 -3.755 5.943 1.00 13.84 121 ARG A O 1
ATOM 880 N N . ASP A 1 130 ? 22.258 -4.430 4.004 1.00 12.52 122 ASP A N 1
ATOM 881 C CA . ASP A 1 130 ? 23.248 -3.761 3.120 1.00 14.03 122 ASP A CA 1
ATOM 882 C C . ASP A 1 130 ? 23.173 -2.263 3.239 1.00 13.14 122 ASP A C 1
ATOM 883 O O . ASP A 1 130 ? 24.235 -1.627 3.297 1.00 11.99 122 ASP A O 1
ATOM 888 N N A ARG A 1 131 ? 21.963 -1.700 3.334 0.25 12.98 123 ARG A N 1
ATOM 889 N N B ARG A 1 131 ? 21.966 -1.683 3.301 0.25 12.88 123 ARG A N 1
ATOM 890 N N C ARG A 1 131 ? 21.966 -1.686 3.339 0.50 13.05 123 ARG A N 1
ATOM 891 C CA A ARG A 1 131 ? 21.805 -0.236 3.459 0.25 13.96 123 ARG A CA 1
ATOM 892 C CA B ARG A 1 131 ? 21.840 -0.206 3.399 0.25 13.31 123 ARG A CA 1
ATOM 893 C CA C ARG A 1 131 ? 21.860 -0.203 3.443 0.50 15.08 123 ARG A CA 1
ATOM 894 C C A ARG A 1 131 ? 22.364 0.307 4.758 0.25 12.90 123 ARG A C 1
ATOM 895 C C B ARG A 1 131 ? 22.317 0.348 4.755 0.25 12.60 123 ARG A C 1
ATOM 896 C C C ARG A 1 131 ? 22.352 0.343 4.773 0.50 12.98 123 ARG A C 1
ATOM 897 O O A ARG A 1 131 ? 23.115 1.281 4.770 0.25 14.91 123 ARG A O 1
ATOM 898 O O B ARG A 1 131 ? 22.998 1.373 4.797 0.25 14.42 123 ARG A O 1
ATOM 899 O O C ARG A 1 131 ? 23.051 1.356 4.829 0.50 15.19 123 ARG A O 1
ATOM 921 N N . VAL A 1 132 ? 21.975 -0.323 5.862 1.00 11.75 124 VAL A N 1
ATOM 922 C CA . VAL A 1 132 ? 22.258 0.245 7.207 1.00 14.93 124 VAL A CA 1
ATOM 923 C C . VAL A 1 132 ? 23.579 -0.202 7.781 1.00 12.49 124 VAL A C 1
ATOM 924 O O . VAL A 1 132 ? 24.217 0.576 8.469 1.00 13.95 124 VAL A O 1
ATOM 928 N N . TYR A 1 133 ? 23.997 -1.445 7.484 1.00 12.53 125 TYR A N 1
ATOM 929 C CA . TYR A 1 133 ? 25.103 -2.074 8.200 1.00 10.39 125 TYR A CA 1
ATOM 930 C C . TYR A 1 133 ? 26.307 -2.396 7.270 1.00 10.80 125 TYR A C 1
ATOM 931 O O . TYR A 1 133 ? 27.472 -1.928 7.556 1.00 13.14 125 TYR A O 1
ATOM 940 N N . PHE A 1 134 ? 26.065 -3.148 6.193 1.00 11.05 126 PHE A N 1
ATOM 941 C CA . PHE A 1 134 ? 27.180 -3.729 5.414 1.00 11.44 126 PHE A CA 1
ATOM 942 C C . PHE A 1 134 ? 27.802 -2.662 4.470 1.00 11.01 126 PHE A C 1
ATOM 943 O O . PHE A 1 134 ? 29.029 -2.440 4.484 1.00 13.49 126 PHE A O 1
ATOM 951 N N . ASP A 1 135 ? 26.995 -1.980 3.681 1.00 11.28 127 ASP A N 1
ATOM 952 C CA . ASP A 1 135 ? 27.625 -1.030 2.771 1.00 10.29 127 ASP A CA 1
ATOM 953 C C . ASP A 1 135 ? 28.315 0.102 3.510 1.00 10.80 127 ASP A C 1
ATOM 954 O O . ASP A 1 135 ? 29.427 0.487 3.106 1.00 11.24 127 ASP A O 1
ATOM 959 N N . PRO A 1 136 ? 27.744 0.627 4.624 1.00 11.31 128 PRO A N 1
ATOM 960 C CA . PRO A 1 136 ? 28.475 1.649 5.394 1.00 11.91 128 PRO A CA 1
ATOM 961 C C . PRO A 1 136 ? 29.814 1.173 5.963 1.00 11.29 128 PRO A C 1
ATOM 962 O O . PRO A 1 136 ? 30.820 1.896 5.870 1.00 12.91 128 PRO A O 1
ATOM 966 N N . ALA A 1 137 ? 29.822 -0.060 6.464 1.00 13.25 129 ALA A N 1
ATOM 967 C CA . ALA A 1 137 ? 31.021 -0.701 6.989 1.00 10.70 129 ALA A CA 1
ATOM 968 C C . ALA A 1 137 ? 32.097 -0.765 5.927 1.00 11.24 129 ALA A C 1
ATOM 969 O O . ALA A 1 137 ? 33.271 -0.384 6.170 1.00 14.41 129 ALA A O 1
ATOM 971 N N . VAL A 1 138 ? 31.707 -1.287 4.774 1.00 9.31 130 VAL A N 1
ATOM 972 C CA . VAL A 1 138 ? 32.686 -1.464 3.685 1.00 11.51 130 VAL A CA 1
ATOM 973 C C . VAL A 1 138 ? 33.177 -0.111 3.131 1.00 12.5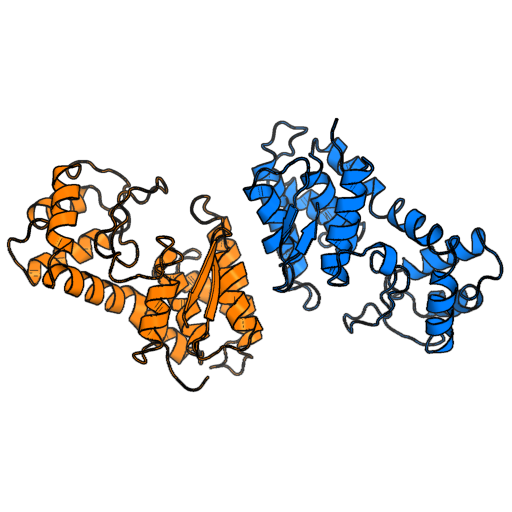5 130 VAL A C 1
ATOM 974 O O . VAL A 1 138 ? 34.406 0.088 2.949 1.00 12.84 130 VAL A O 1
ATOM 978 N N . ALA A 1 139 ? 32.229 0.821 2.885 1.00 11.78 131 ALA A N 1
ATOM 979 C CA . ALA A 1 139 ? 32.636 2.100 2.306 1.00 11.86 131 ALA A CA 1
ATOM 980 C C . ALA A 1 139 ? 33.570 2.850 3.264 1.00 13.41 131 ALA A C 1
ATOM 981 O O . ALA A 1 139 ? 34.589 3.423 2.842 1.00 13.92 131 ALA A O 1
ATOM 983 N N . GLN A 1 140 ? 33.190 2.884 4.544 1.00 11.54 132 GLN A N 1
ATOM 984 C CA . GLN A 1 140 ? 33.984 3.621 5.576 1.00 11.13 132 GLN A CA 1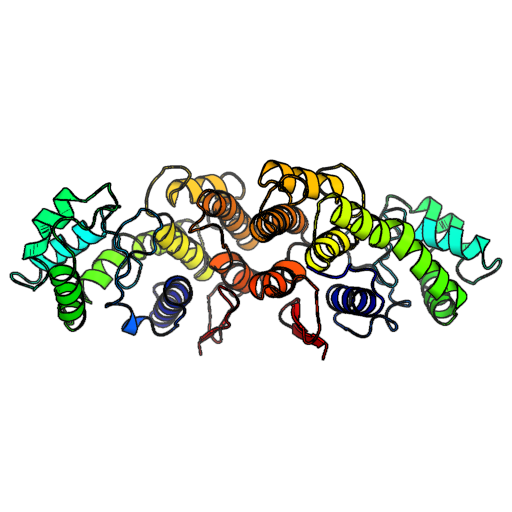
ATOM 985 C C . GLN A 1 140 ? 35.338 2.924 5.752 1.00 12.34 132 GLN A C 1
ATOM 986 O O . GLN A 1 140 ? 36.337 3.618 5.826 1.00 12.41 132 GLN A O 1
ATOM 992 N N . GLY A 1 141 ? 35.379 1.570 5.810 1.00 11.03 133 GLY A N 1
ATOM 993 C CA . GLY A 1 141 ? 36.629 0.818 5.875 1.00 12.89 133 GLY A CA 1
ATOM 994 C C . GLY A 1 141 ? 37.574 1.171 4.730 1.00 13.74 133 GLY A C 1
ATOM 995 O O . GLY A 1 141 ? 38.801 1.430 4.964 1.00 15.05 133 GLY A O 1
ATOM 996 N N . LYS A 1 142 ? 37.039 1.183 3.497 1.00 12.79 134 LYS A N 1
ATOM 997 C CA . LYS A 1 142 ? 37.838 1.540 2.311 1.00 11.52 134 LYS A CA 1
ATOM 998 C C . LYS A 1 142 ? 38.312 2.968 2.431 1.00 10.27 134 LYS A C 1
ATOM 999 O O . LYS A 1 142 ? 39.490 3.263 2.127 1.00 12.71 134 LYS A O 1
ATOM 1005 N N . ALA A 1 143 ? 37.463 3.906 2.850 1.00 11.69 135 ALA A N 1
ATOM 1006 C CA . ALA A 1 143 ? 37.955 5.295 3.068 1.00 14.11 135 ALA A CA 1
ATOM 1007 C C . ALA A 1 143 ? 39.100 5.414 4.080 1.00 14.82 135 ALA A C 1
ATOM 1008 O O . ALA A 1 143 ? 39.958 6.266 3.930 1.00 15.73 135 ALA A O 1
ATOM 1010 N N . ASP A 1 144 ? 39.063 4.557 5.094 1.00 12.09 136 ASP A N 1
ATOM 1011 C CA . ASP A 1 144 ? 40.121 4.492 6.103 1.00 14.41 136 ASP A CA 1
ATOM 1012 C C . ASP A 1 144 ? 41.380 3.659 5.712 1.00 15.24 136 ASP A C 1
ATOM 1013 O O . ASP A 1 144 ? 42.298 3.492 6.519 1.00 14.64 136 ASP A O 1
ATOM 1018 N N . GLY A 1 145 ? 41.344 3.101 4.514 1.00 14.96 137 GLY A N 1
ATOM 1019 C CA . GLY A 1 145 ? 42.418 2.317 3.937 1.00 13.99 137 GLY A CA 1
ATOM 1020 C C . GLY A 1 145 ? 42.518 0.971 4.561 1.00 14.32 137 GLY A C 1
ATOM 1021 O O . GLY A 1 145 ? 43.638 0.377 4.597 1.00 16.89 137 GLY A O 1
ATOM 1022 N N . LEU A 1 146 ? 41.375 0.452 5.038 1.00 12.96 138 LEU A N 1
ATOM 1023 C CA . LEU A 1 146 ? 41.387 -0.876 5.674 1.00 12.00 138 LEU A CA 1
ATOM 1024 C C . LEU A 1 146 ? 41.219 -2.035 4.704 1.00 13.17 138 LEU A C 1
ATOM 1025 O O . LEU A 1 146 ? 40.635 -1.910 3.590 1.00 15.49 138 LEU A O 1
ATOM 1030 N N . SER A 1 147 ? 41.733 -3.172 5.150 1.00 13.13 139 SER A N 1
ATOM 1031 C CA . SER A 1 147 ? 41.653 -4.407 4.491 1.00 13.22 139 SER A CA 1
ATOM 1032 C C . SER A 1 147 ? 40.281 -4.989 4.723 1.00 10.20 139 SER A C 1
ATOM 1033 O O . SER A 1 147 ? 39.457 -4.393 5.452 1.00 13.58 139 SER A O 1
ATOM 1036 N N . ALA A 1 148 ? 40.058 -6.149 4.094 1.00 11.54 140 ALA A N 1
ATOM 1037 C CA . ALA A 1 148 ? 38.817 -6.908 4.357 1.00 9.84 140 ALA A CA 1
ATOM 1038 C C . ALA A 1 148 ? 38.581 -7.179 5.833 1.00 8.84 140 ALA A C 1
ATOM 1039 O O . ALA A 1 148 ? 37.429 -7.027 6.348 1.00 10.21 140 ALA A O 1
ATOM 1041 N N . LEU A 1 149 ? 39.636 -7.555 6.549 1.00 9.23 141 LEU A N 1
ATOM 1042 C CA . LEU A 1 149 ? 39.508 -7.821 8.006 1.00 11.06 141 LEU A CA 1
ATOM 1043 C C . LEU A 1 149 ? 39.069 -6.508 8.745 1.00 10.82 141 LEU A C 1
ATOM 1044 O O . LEU A 1 149 ? 38.174 -6.537 9.606 1.00 11.18 141 LEU A O 1
ATOM 1049 N N . GLY A 1 150 ? 39.682 -5.373 8.394 1.00 10.98 142 GLY A N 1
ATOM 1050 C CA . GLY A 1 150 ? 39.301 -4.061 8.993 1.00 11.84 142 GLY A CA 1
ATOM 1051 C C . GLY A 1 150 ? 37.839 -3.684 8.670 1.00 11.26 142 GLY A C 1
ATOM 1052 O O . GLY A 1 150 ? 37.086 -3.261 9.537 1.00 13.25 142 GLY A O 1
ATOM 1053 N N . GLN A 1 151 ? 37.435 -3.928 7.420 1.00 10.11 143 GLN A N 1
ATOM 1054 C CA . GLN A 1 151 ? 36.017 -3.703 7.005 1.00 9.72 143 GLN A CA 1
ATOM 1055 C C . GLN A 1 151 ? 35.095 -4.595 7.827 1.00 11.69 143 GLN A C 1
ATOM 1056 O O . GLN A 1 151 ? 34.008 -4.150 8.209 1.00 12.12 143 GLN A O 1
ATOM 1062 N N . PHE A 1 152 ? 35.510 -5.863 8.051 1.00 11.27 144 PHE A N 1
ATOM 1063 C CA . PHE A 1 152 ? 34.771 -6.754 8.906 1.00 12.71 144 PHE A CA 1
ATOM 1064 C C . PHE A 1 152 ? 34.631 -6.227 10.349 1.00 10.29 144 PHE A C 1
ATOM 1065 O O . PHE A 1 152 ? 33.495 -6.279 10.959 1.00 10.82 144 PHE A O 1
ATOM 1073 N N . ALA A 1 153 ? 35.739 -5.770 10.901 1.00 8.96 145 ALA A N 1
ATOM 1074 C CA . ALA A 1 153 ? 35.714 -5.172 12.239 1.00 11.55 145 ALA A CA 1
ATOM 1075 C C . ALA A 1 153 ? 34.594 -4.071 12.311 1.00 14.39 145 ALA A C 1
ATOM 1076 O O . ALA A 1 153 ? 33.776 -4.040 13.258 1.00 12.75 145 ALA A O 1
ATOM 1078 N N . TYR A 1 154 ? 34.555 -3.181 11.276 1.00 9.75 146 TYR A N 1
ATOM 1079 C CA . TYR A 1 154 ? 33.521 -2.167 11.175 1.00 10.08 146 TYR A CA 1
ATOM 1080 C C . TYR A 1 154 ? 32.112 -2.786 11.071 1.00 8.83 146 TYR A C 1
ATOM 1081 O O . TYR A 1 154 ? 31.186 -2.382 11.819 1.00 12.29 146 TYR A O 1
ATOM 1090 N N . TYR A 1 155 ? 31.924 -3.765 10.165 1.00 9.65 147 TYR A N 1
ATOM 1091 C CA . TYR A 1 155 ? 30.594 -4.377 9.972 1.00 10.00 147 TYR A CA 1
ATOM 1092 C C . TYR A 1 155 ? 30.098 -5.008 11.318 1.00 10.70 147 TYR A C 1
ATOM 1093 O O . TYR A 1 155 ? 28.948 -4.738 11.755 1.00 10.72 147 TYR A O 1
ATOM 1102 N N . ASP A 1 156 ? 30.938 -5.794 12.007 1.00 9.94 148 ASP A N 1
ATOM 1103 C CA . ASP A 1 156 ? 30.471 -6.423 13.276 1.00 10.61 148 ASP A CA 1
ATOM 1104 C C . ASP A 1 156 ? 30.115 -5.352 14.329 1.00 9.68 148 ASP A C 1
ATOM 1105 O O . ASP A 1 156 ? 29.206 -5.586 15.180 1.00 10.83 148 ASP A O 1
ATOM 1110 N N . THR A 1 157 ? 30.851 -4.221 14.323 1.00 11.82 149 THR A N 1
ATOM 1111 C CA . THR A 1 157 ? 30.581 -3.112 15.272 1.00 11.25 149 THR A CA 1
ATOM 1112 C C . THR A 1 157 ? 29.205 -2.498 14.965 1.00 10.92 149 THR A C 1
ATOM 1113 O O . THR A 1 157 ? 28.398 -2.274 15.870 1.00 15.61 149 THR A O 1
ATOM 1117 N N . LEU A 1 158 ? 28.926 -2.281 13.672 1.00 10.95 150 LEU A N 1
ATOM 1118 C CA . LEU A 1 158 ? 27.630 -1.693 13.281 1.00 11.39 150 LEU A CA 1
ATOM 1119 C C . LEU A 1 158 ? 26.514 -2.675 13.611 1.00 11.72 150 LEU A C 1
ATOM 1120 O O . LEU A 1 158 ? 25.441 -2.253 14.091 1.00 12.45 150 LEU A O 1
ATOM 1125 N N . VAL A 1 159 ? 26.719 -3.976 13.347 1.00 11.04 151 VAL A N 1
ATOM 1126 C CA . VAL A 1 159 ? 25.699 -4.975 13.703 1.00 13.80 151 VAL A CA 1
ATOM 1127 C C . VAL A 1 159 ? 25.366 -4.925 15.198 1.00 13.23 151 VAL A C 1
ATOM 1128 O O . VAL A 1 159 ? 24.200 -4.978 15.593 1.00 16.12 151 VAL A O 1
ATOM 1132 N N . VAL A 1 160 ? 26.384 -4.872 16.046 1.00 14.10 152 VAL A N 1
ATOM 1133 C CA . VAL A 1 160 ? 26.078 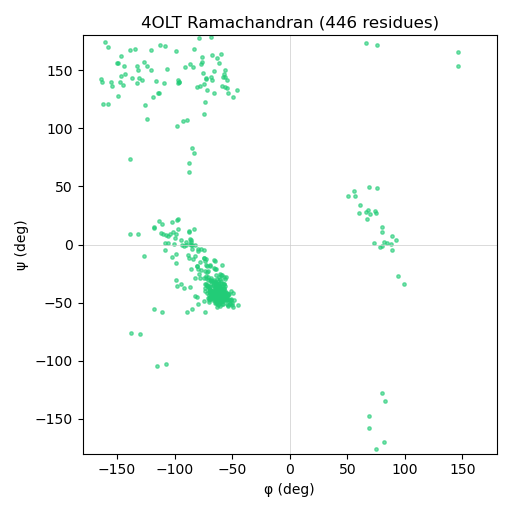-4.962 17.483 1.00 16.84 152 VAL A CA 1
ATOM 1134 C C . VAL A 1 160 ? 25.608 -3.611 18.089 1.00 15.25 152 VAL A C 1
ATOM 1135 O O . VAL A 1 160 ? 24.594 -3.559 18.837 1.00 18.53 152 VAL A O 1
ATOM 1139 N N . HIS A 1 161 ? 26.318 -2.548 17.752 1.00 13.81 153 HIS A N 1
ATOM 1140 C CA . HIS A 1 161 ? 26.126 -1.199 18.379 1.00 14.27 153 HIS A CA 1
ATOM 1141 C C . HIS A 1 161 ? 25.278 -0.226 17.591 1.00 15.78 153 HIS A C 1
ATOM 1142 O O . HIS A 1 161 ? 24.821 0.768 18.147 1.00 16.46 153 HIS A O 1
ATOM 1149 N N . GLY A 1 162 ? 25.072 -0.541 16.309 1.00 14.61 154 GLY A N 1
ATOM 1150 C CA . GLY A 1 162 ? 24.265 0.259 15.385 1.00 14.26 154 GLY A CA 1
ATOM 1151 C C . GLY A 1 162 ? 24.939 1.528 14.877 1.00 19.64 154 GLY A C 1
ATOM 1152 O O . GLY A 1 162 ? 26.055 1.901 15.331 1.00 19.51 154 GLY A O 1
ATOM 1153 N N . PRO A 1 163 ? 24.297 2.186 13.889 1.00 17.92 155 PRO A N 1
ATOM 1154 C CA . PRO A 1 163 ? 24.868 3.393 13.314 1.00 20.90 155 PRO A CA 1
ATOM 1155 C C . PRO A 1 163 ? 24.648 4.550 14.267 1.00 23.59 155 PRO A C 1
ATOM 1156 O O . PRO A 1 163 ? 23.736 4.515 15.138 1.00 22.76 155 PRO A O 1
ATOM 1160 N N . GLY A 1 164 ? 25.493 5.555 14.159 1.00 18.18 156 GLY A N 1
ATOM 1161 C CA . GLY A 1 164 ? 25.367 6.690 15.044 1.00 20.63 156 GLY A CA 1
ATOM 1162 C C . GLY A 1 164 ? 26.668 7.321 15.428 1.00 22.91 156 GLY A C 1
ATOM 1163 O O . GLY A 1 164 ? 27.722 6.668 15.466 1.00 19.82 156 GLY A O 1
ATOM 1164 N N . SER A 1 165 ? 26.589 8.607 15.747 1.00 22.25 157 SER A N 1
ATOM 1165 C CA . SER A 1 165 ? 27.772 9.330 16.201 1.00 23.76 157 SER A CA 1
ATOM 1166 C C . SER A 1 165 ? 27.986 9.258 17.697 1.00 22.75 157 SER A C 1
ATOM 1167 O O . SER A 1 165 ? 29.037 9.692 18.165 1.00 27.77 157 SER A O 1
ATOM 1170 N N . GLN A 1 166 ? 27.017 8.720 18.452 1.00 24.37 158 GLN A N 1
ATOM 1171 C CA . GLN A 1 166 ? 27.165 8.630 19.937 1.00 20.40 158 GLN A CA 1
ATOM 1172 C C . GLN A 1 166 ? 28.375 7.750 20.245 1.00 21.62 158 GLN A C 1
ATOM 1173 O O . GLN A 1 166 ? 28.711 6.852 19.473 1.00 20.25 158 GLN A O 1
ATOM 1179 N N . ARG A 1 167 ? 28.951 7.936 21.418 1.00 24.36 159 ARG A N 1
ATOM 1180 C CA . ARG A 1 167 ? 30.105 7.181 21.868 1.00 23.91 159 ARG A CA 1
ATOM 1181 C C . ARG A 1 167 ? 29.931 5.674 21.889 1.00 22.76 159 ARG A C 1
ATOM 1182 O O . ARG A 1 167 ? 30.938 4.968 21.784 1.00 21.42 159 ARG A O 1
ATOM 1190 N N . ASP A 1 168 ? 28.690 5.191 22.072 1.00 15.42 160 ASP A N 1
ATOM 1191 C CA . ASP A 1 168 ? 28.440 3.750 22.123 1.00 18.77 160 ASP A CA 1
ATOM 1192 C C . ASP A 1 168 ? 27.871 3.202 20.825 1.00 18.36 160 ASP A C 1
ATOM 1193 O O . ASP A 1 168 ? 27.400 2.045 20.776 1.00 22.44 160 ASP A O 1
ATOM 1198 N N . ALA A 1 169 ? 27.884 4.034 19.782 1.00 20.14 161 ALA A N 1
ATOM 1199 C CA . ALA A 1 169 ? 27.516 3.589 18.419 1.00 20.32 161 ALA A CA 1
ATOM 1200 C C . ALA A 1 169 ? 28.759 3.524 17.540 1.00 16.70 161 ALA A C 1
ATOM 1201 O O . ALA A 1 169 ? 29.858 4.006 17.929 1.00 17.60 161 ALA A O 1
ATOM 1203 N N . PHE A 1 170 ? 28.604 2.955 16.343 1.00 17.16 162 PHE A N 1
ATOM 1204 C CA . PHE A 1 170 ? 29.774 2.774 15.456 1.00 16.06 162 PHE A CA 1
ATOM 1205 C C . PHE A 1 170 ? 30.617 4.059 15.244 1.00 17.87 162 PHE A C 1
ATOM 1206 O O . PHE A 1 170 ? 31.863 4.039 15.350 1.00 17.42 162 PHE A O 1
ATOM 1214 N N . GLY A 1 171 ? 29.944 5.175 14.933 1.00 17.06 163 GLY A N 1
ATOM 1215 C CA . GLY A 1 171 ? 30.618 6.419 14.633 1.00 16.54 163 GLY A CA 1
ATOM 1216 C C . GLY A 1 171 ? 31.455 6.860 15.797 1.00 17.13 163 GLY A C 1
ATOM 1217 O O . GLY A 1 171 ? 32.648 7.230 15.623 1.00 16.55 163 GLY A O 1
ATOM 1218 N N . GLY A 1 172 ? 30.911 6.720 17.002 1.00 15.29 164 GLY A N 1
ATOM 1219 C CA . GLY A 1 172 ? 31.668 7.124 18.210 1.00 19.91 164 GLY A CA 1
ATOM 1220 C C . GLY A 1 172 ? 32.840 6.201 18.499 1.00 18.19 164 GLY A C 1
ATOM 1221 O O . GLY A 1 172 ? 33.967 6.671 18.899 1.00 16.38 164 GLY A O 1
ATOM 1222 N N . ILE A 1 173 ? 32.621 4.905 18.229 1.00 15.44 165 ILE A N 1
ATOM 1223 C CA . ILE A 1 173 ? 33.669 3.898 18.428 1.00 15.42 165 ILE A CA 1
ATOM 1224 C C . ILE A 1 173 ? 34.848 4.146 17.468 1.00 18.48 165 ILE A C 1
ATOM 1225 O O . ILE A 1 173 ? 36.007 4.180 17.921 1.00 17.15 165 ILE A O 1
ATOM 1230 N N . ARG A 1 174 ? 34.532 4.349 16.186 1.00 17.25 166 ARG A N 1
ATOM 1231 C CA . ARG A 1 174 ? 35.489 4.738 15.176 1.00 16.04 166 ARG A CA 1
ATOM 1232 C C . ARG A 1 174 ? 36.213 6.053 15.537 1.00 18.38 166 ARG A C 1
ATOM 1233 O O . ARG A 1 174 ? 37.439 6.142 15.443 1.00 16.55 166 ARG A O 1
ATOM 1241 N N . ALA A 1 175 ? 35.473 7.068 15.983 1.00 17.45 167 ALA A N 1
ATOM 1242 C CA . ALA A 1 175 ? 36.110 8.318 16.442 1.00 19.64 167 ALA A CA 1
ATOM 1243 C C . ALA A 1 175 ? 37.136 8.099 17.558 1.00 19.21 167 ALA A C 1
ATOM 1244 O O . ALA A 1 175 ? 38.332 8.621 17.503 1.00 19.14 167 ALA A O 1
ATOM 1246 N N . GLU A 1 176 ? 36.738 7.290 18.553 1.00 17.26 168 GLU A N 1
ATOM 1247 C CA . GLU A 1 176 ? 37.631 6.982 19.657 1.00 20.17 168 GLU A CA 1
ATOM 1248 C C . GLU A 1 176 ? 38.914 6.290 19.132 1.00 16.32 168 GLU A C 1
ATOM 1249 O O . GLU A 1 176 ? 40.041 6.648 19.530 1.00 21.59 168 GLU A O 1
ATOM 1255 N N . ALA A 1 177 ? 38.752 5.313 18.228 1.00 18.00 169 ALA A N 1
ATOM 1256 C CA . ALA A 1 177 ? 39.891 4.663 17.576 1.00 17.70 169 ALA A CA 1
ATOM 1257 C C . ALA A 1 177 ? 40.850 5.654 16.912 1.00 15.54 169 ALA A C 1
ATOM 1258 O O . ALA A 1 177 ? 42.108 5.627 17.148 1.00 17.96 169 ALA A O 1
ATOM 1260 N N . LEU A 1 178 ? 40.282 6.523 16.069 1.00 15.86 170 LEU A N 1
ATOM 1261 C CA . LEU A 1 178 ? 41.033 7.529 15.346 1.00 17.07 170 LEU A CA 1
ATOM 1262 C C . LEU A 1 178 ? 41.780 8.483 16.270 1.00 21.18 170 LEU A C 1
ATOM 1263 O O . LEU A 1 178 ? 42.897 9.008 15.910 1.00 24.51 170 LEU A O 1
ATOM 1268 N N . SER A 1 179 ? 41.271 8.646 17.496 1.00 19.23 171 SER A N 1
ATOM 1269 C CA A SER A 1 179 ? 41.952 9.536 18.437 0.50 25.97 171 SER A CA 1
ATOM 1270 C CA B SER A 1 179 ? 41.940 9.538 18.444 0.50 25.29 171 SER A CA 1
ATOM 1271 C C . SER A 1 179 ? 43.220 8.910 18.997 1.00 23.74 171 SER A C 1
ATOM 1272 O O . SER A 1 179 ? 44.060 9.614 19.485 1.00 27.62 171 SER A O 1
ATOM 1277 N N . ALA A 1 180 ? 43.282 7.577 18.921 1.00 21.93 172 ALA A N 1
ATOM 1278 C CA . ALA A 1 180 ? 44.330 6.770 19.511 1.00 22.94 172 ALA A CA 1
ATOM 1279 C C . ALA A 1 180 ? 45.366 6.382 18.521 1.00 24.02 172 ALA A C 1
ATOM 1280 O O . ALA A 1 180 ? 46.513 6.199 18.909 1.00 24.64 172 ALA A O 1
ATOM 1282 N N . ALA A 1 181 ? 44.970 6.236 17.254 1.00 24.38 173 ALA A N 1
ATOM 1283 C CA . ALA A 1 181 ? 45.839 5.636 16.241 1.00 22.60 173 ALA A CA 1
ATOM 1284 C C . ALA A 1 181 ? 45.436 6.138 14.848 1.00 20.10 173 ALA A C 1
ATOM 1285 O O . ALA A 1 181 ? 44.217 6.229 14.525 1.00 21.36 173 ALA A O 1
ATOM 1287 N N . LEU A 1 182 ? 46.431 6.419 14.006 1.00 22.54 174 LEU A N 1
ATOM 1288 C CA . LEU A 1 182 ? 46.164 6.900 12.649 1.00 19.61 174 LEU A CA 1
ATOM 1289 C C . LEU A 1 182 ? 45.644 5.697 11.868 1.00 16.78 174 LEU A C 1
ATOM 1290 O O . LEU A 1 182 ? 46.104 4.617 12.080 1.00 20.46 174 LEU A O 1
ATOM 1295 N N . PRO A 1 183 ? 44.676 5.900 10.975 1.00 19.22 175 PRO A N 1
ATOM 1296 C CA . PRO A 1 183 ? 44.258 4.794 10.059 1.00 17.46 175 PRO A CA 1
ATOM 1297 C C . PRO A 1 183 ? 45.315 4.630 8.960 1.00 14.92 175 PRO A C 1
ATOM 1298 O O . PRO A 1 183 ? 46.127 5.537 8.750 1.00 19.92 175 PRO A O 1
ATOM 1302 N N . PRO A 1 184 ? 45.323 3.477 8.284 1.00 18.89 176 PRO A N 1
ATOM 1303 C CA . PRO A 1 184 ? 46.216 3.230 7.125 1.00 16.18 176 PRO A CA 1
ATOM 1304 C C . PRO A 1 184 ? 46.119 4.292 6.011 1.00 16.46 176 PRO A C 1
ATOM 1305 O O . PRO A 1 184 ? 47.114 4.598 5.406 1.00 20.10 176 PRO A O 1
ATOM 1309 N N A SER A 1 185 ? 44.934 4.842 5.772 0.50 18.28 177 SER A N 1
ATOM 1310 N N B SER A 1 185 ? 44.925 4.834 5.751 0.50 20.86 177 SER A N 1
ATOM 1311 C CA A SER A 1 185 ? 44.737 5.918 4.793 0.50 15.93 177 SER A CA 1
ATOM 1312 C CA B SER A 1 185 ? 44.747 5.960 4.804 0.50 21.00 177 SER A CA 1
ATOM 1313 C C A SER A 1 185 ? 45.647 7.137 5.089 0.50 17.10 177 SER A C 1
ATOM 1314 C C B SER A 1 185 ? 45.775 7.068 5.083 0.50 20.91 177 SER A C 1
ATOM 1315 O O A SER A 1 185 ? 46.032 7.861 4.175 0.50 19.44 177 SER A O 1
ATOM 1316 O O B SER A 1 185 ? 46.371 7.636 4.163 0.50 19.57 177 SER A O 1
ATOM 1321 N N . GLN A 1 186 ? 45.980 7.357 6.373 1.00 20.40 178 GLN A N 1
ATOM 1322 C CA . GLN A 1 186 ? 46.899 8.468 6.799 1.00 20.11 178 GLN A CA 1
ATOM 1323 C C . GLN A 1 186 ? 48.321 7.953 7.178 1.00 20.07 178 GLN A C 1
ATOM 1324 O O . GLN A 1 186 ? 49.134 8.634 7.858 1.00 24.44 178 GLN A O 1
ATOM 1330 N N . GLY A 1 187 ? 48.635 6.744 6.743 1.00 20.61 179 GLY A N 1
ATOM 1331 C CA . GLY A 1 187 ? 49.983 6.234 7.003 1.00 24.49 179 GLY A CA 1
ATOM 1332 C C . GLY A 1 187 ? 50.098 5.433 8.289 1.00 24.43 179 GLY A C 1
ATOM 1333 O O . GLY A 1 187 ? 51.207 4.999 8.657 1.00 23.04 179 GLY A O 1
ATOM 1334 N N . GLY A 1 188 ? 48.978 5.212 8.978 1.00 17.71 180 GLY A N 1
ATOM 1335 C CA . GLY A 1 188 ? 49.059 4.392 10.190 1.00 16.04 180 GLY A CA 1
ATOM 1336 C C . GLY A 1 188 ? 49.214 2.917 9.902 1.00 22.86 180 GLY A C 1
ATOM 1337 O O . GLY A 1 188 ? 48.676 2.415 8.901 1.00 19.68 180 GLY A O 1
ATOM 1338 N N . ASP A 1 189 ? 49.925 2.199 10.767 1.00 21.70 181 ASP A N 1
ATOM 1339 C CA . ASP A 1 189 ? 50.014 0.758 10.699 1.00 17.51 181 ASP A CA 1
ATOM 1340 C C . ASP A 1 189 ? 48.590 0.175 10.985 1.00 20.11 181 ASP A C 1
ATOM 1341 O O . ASP A 1 189 ? 47.932 0.583 11.972 1.00 19.05 181 ASP A O 1
ATOM 1346 N N . GLU A 1 190 ? 48.132 -0.733 10.122 1.00 18.98 182 GLU A N 1
ATOM 1347 C CA . GLU A 1 190 ? 46.797 -1.363 10.253 1.00 15.22 182 GLU A CA 1
ATOM 1348 C C . GLU A 1 190 ? 46.589 -2.141 11.542 1.00 14.59 182 GLU A C 1
ATOM 1349 O O . GLU A 1 190 ? 45.512 -2.032 12.157 1.00 16.14 182 GLU A O 1
ATOM 1355 N N . THR A 1 191 ? 47.617 -2.888 11.963 1.00 15.87 183 THR A N 1
ATOM 1356 C CA . THR A 1 191 ? 47.516 -3.689 13.177 1.00 15.37 183 THR A CA 1
ATOM 1357 C C . THR A 1 191 ? 47.308 -2.779 14.382 1.00 15.14 183 THR A C 1
ATOM 1358 O O . THR A 1 191 ? 46.374 -3.043 15.210 1.00 17.53 183 THR A O 1
ATOM 1362 N N . GLU A 1 192 ? 48.137 -1.725 14.496 1.00 15.61 184 GLU A N 1
ATOM 1363 C CA . GLU A 1 192 ? 47.973 -0.772 15.612 1.00 17.28 184 GLU A CA 1
ATOM 1364 C C . GLU A 1 192 ? 46.595 -0.109 15.593 1.00 15.01 184 GLU A C 1
ATOM 1365 O O . GLU A 1 192 ? 45.995 0.111 16.632 1.00 20.17 184 GLU A O 1
ATOM 1371 N N . TYR A 1 193 ? 46.096 0.197 14.383 1.00 16.60 185 TYR A N 1
ATOM 1372 C CA . TYR A 1 193 ? 44.832 0.919 14.254 1.00 13.97 185 TYR A CA 1
ATOM 1373 C C . TYR A 1 193 ? 43.679 -0.041 14.694 1.00 13.61 185 TYR A C 1
ATOM 1374 O O . TYR A 1 193 ? 42.834 0.319 15.501 1.00 14.67 185 TYR A O 1
ATOM 1383 N N . LEU A 1 194 ? 43.693 -1.263 14.182 1.00 13.27 186 LEU A N 1
ATOM 1384 C CA . LEU A 1 194 ? 42.697 -2.213 14.562 1.00 15.62 186 LEU A CA 1
ATOM 1385 C C . LEU A 1 194 ? 42.762 -2.607 16.036 1.00 14.15 186 LEU A C 1
ATOM 1386 O O . LEU A 1 194 ? 41.703 -2.853 16.665 1.00 12.19 186 LEU A O 1
ATOM 1391 N N . GLU A 1 195 ? 43.961 -2.694 16.606 1.00 14.03 187 GLU A N 1
ATOM 1392 C CA . GLU A 1 195 ? 44.089 -2.888 18.088 1.00 15.81 187 GLU A CA 1
ATOM 1393 C C . GLU A 1 195 ? 43.382 -1.769 18.851 1.00 19.77 187 GLU A C 1
ATOM 1394 O O . GLU A 1 195 ? 42.637 -2.026 19.857 1.00 19.69 187 GLU A O 1
ATOM 1400 N N . ALA A 1 196 ? 43.548 -0.532 18.366 1.00 15.84 188 ALA A N 1
ATOM 1401 C CA . ALA A 1 196 ? 42.979 0.587 19.059 1.00 15.80 188 ALA A CA 1
ATOM 1402 C C . ALA A 1 196 ? 41.480 0.536 18.845 1.00 15.52 188 ALA A C 1
ATOM 1403 O O . ALA A 1 196 ? 40.711 0.797 19.766 1.00 17.30 188 ALA A O 1
ATOM 1405 N N . PHE A 1 197 ? 41.059 0.067 17.677 1.00 14.51 189 PHE A N 1
ATOM 1406 C CA . PHE A 1 197 ? 39.613 0.017 17.392 1.00 11.83 189 PHE A CA 1
ATOM 1407 C C . PHE A 1 197 ? 38.933 -1.063 18.266 1.00 12.48 189 PHE A C 1
ATOM 1408 O O . PHE A 1 197 ? 37.868 -0.830 18.900 1.00 14.66 189 PHE A O 1
ATOM 1416 N N . PHE A 1 198 ? 39.506 -2.259 18.272 1.00 13.74 190 PHE A N 1
ATOM 1417 C CA . PHE A 1 198 ? 39.032 -3.347 19.168 1.00 12.48 190 PHE A CA 1
ATOM 1418 C C . PHE A 1 198 ? 39.013 -2.890 20.625 1.00 15.90 190 PHE A C 1
ATOM 1419 O O . PHE A 1 198 ? 38.076 -3.208 21.348 1.00 15.72 190 PHE A O 1
ATOM 1427 N N . ASP A 1 199 ? 40.046 -2.153 21.064 1.00 18.20 191 ASP A N 1
ATOM 1428 C CA . ASP A 1 199 ? 40.130 -1.747 22.461 1.00 19.02 191 ASP A CA 1
ATOM 1429 C C . ASP A 1 199 ? 39.097 -0.683 22.778 1.00 20.21 191 ASP A C 1
ATOM 1430 O O . ASP A 1 199 ? 38.499 -0.728 23.860 1.00 22.62 191 ASP A O 1
ATOM 1435 N N . ALA A 1 200 ? 38.810 0.214 21.819 1.00 16.26 192 ALA A N 1
ATOM 1436 C CA . ALA A 1 200 ? 37.699 1.219 21.963 1.00 16.48 192 ALA A CA 1
ATOM 1437 C C . ALA A 1 200 ? 36.359 0.467 22.055 1.00 16.96 192 ALA A C 1
ATOM 1438 O O . ALA A 1 200 ? 35.496 0.740 22.880 1.00 20.10 192 ALA A O 1
ATOM 1440 N N . ARG A 1 201 ? 36.159 -0.459 21.158 1.00 15.77 193 ARG A N 1
ATOM 1441 C CA . ARG A 1 201 ? 34.956 -1.240 21.200 1.00 16.45 193 ARG A CA 1
ATOM 1442 C C . ARG A 1 201 ? 34.790 -2.027 22.542 1.00 14.94 193 ARG A C 1
ATOM 1443 O O . ARG A 1 201 ? 33.692 -2.098 23.105 1.00 20.02 193 ARG A O 1
ATOM 1451 N N . ASN A 1 202 ? 35.858 -2.665 23.001 1.00 17.30 194 ASN A N 1
ATOM 1452 C CA . ASN A 1 202 ? 35.826 -3.432 24.247 1.00 22.24 194 ASN A CA 1
ATOM 1453 C C . ASN A 1 202 ? 35.196 -2.634 25.408 1.00 26.50 194 ASN A C 1
ATOM 1454 O O . ASN A 1 202 ? 34.318 -3.136 26.167 1.00 23.34 194 ASN A O 1
ATOM 1459 N N . VAL A 1 203 ? 35.668 -1.401 25.545 1.00 21.71 195 VAL A N 1
ATOM 1460 C CA . VAL A 1 203 ? 35.137 -0.508 26.560 1.00 28.34 195 VAL A CA 1
ATOM 1461 C C . VAL A 1 203 ? 33.570 -0.467 26.528 1.00 27.71 195 VAL A C 1
ATOM 1462 O O . VAL A 1 203 ? 32.865 -0.716 27.536 1.00 29.13 195 VAL A O 1
ATOM 1466 N N . ILE A 1 204 ? 33.053 -0.173 25.342 1.00 24.06 196 ILE A N 1
ATOM 1467 C CA . ILE A 1 204 ? 31.597 -0.091 25.090 1.00 24.18 196 ILE A CA 1
ATOM 1468 C C . ILE A 1 204 ? 30.853 -1.443 25.312 1.00 28.66 196 ILE A C 1
ATOM 1469 O O . ILE A 1 204 ? 29.777 -1.484 25.971 1.00 27.82 196 ILE A O 1
ATOM 1474 N N . MET A 1 205 ? 31.418 -2.547 24.798 1.00 28.51 197 MET A N 1
ATOM 1475 C CA . MET A 1 205 ? 30.793 -3.883 24.925 1.00 29.56 197 MET A CA 1
ATOM 1476 C C . MET A 1 205 ? 30.553 -4.125 26.425 1.00 24.23 197 MET A C 1
ATOM 1477 O O . MET A 1 205 ? 29.484 -4.596 26.834 1.00 28.26 197 MET A O 1
ATOM 1482 N N . ARG A 1 206 ? 31.543 -3.777 27.247 1.00 29.04 198 ARG A N 1
ATOM 1483 C CA . ARG A 1 206 ? 31.475 -4.145 28.660 1.00 29.09 198 ARG A CA 1
ATOM 1484 C C . ARG A 1 206 ? 30.459 -3.353 29.464 1.00 27.70 198 ARG A C 1
ATOM 1485 O O . ARG A 1 206 ? 30.127 -3.709 30.605 1.00 34.32 198 ARG A O 1
ATOM 1493 N N . GLU A 1 207 ? 29.951 -2.279 28.883 1.00 24.08 199 GLU A N 1
ATOM 1494 C CA . GLU A 1 207 ? 29.009 -1.431 29.608 1.00 26.07 199 GLU A CA 1
ATOM 1495 C C . GLU A 1 207 ? 27.585 -2.008 29.668 1.00 25.52 199 GLU A C 1
ATOM 1496 O O . GLU A 1 207 ? 26.767 -1.554 30.454 1.00 39.78 199 GLU A O 1
ATOM 1502 N N . GLU A 1 208 ? 27.303 -3.000 28.831 1.00 25.40 200 GLU A N 1
ATOM 1503 C CA . GLU A 1 208 ? 25.995 -3.694 28.805 1.00 26.69 200 GLU A CA 1
ATOM 1504 C C . GLU A 1 208 ? 26.109 -5.221 29.117 1.00 30.89 200 GLU A C 1
ATOM 1505 O O . GLU A 1 208 ? 26.906 -5.916 28.478 1.00 36.39 200 GLU A O 1
ATOM 1511 N N . PRO A 1 209 ? 25.334 -5.750 30.104 1.00 33.18 201 PRO A N 1
ATOM 1512 C CA . PRO A 1 209 ? 25.505 -7.184 30.462 1.00 30.43 201 PRO A CA 1
ATOM 1513 C C . PRO A 1 209 ? 25.293 -8.169 29.258 1.00 25.46 201 PRO A C 1
ATOM 1514 O O . PRO A 1 209 ? 26.049 -9.146 29.100 1.00 35.69 201 PRO A O 1
ATOM 1518 N N . ALA A 1 210 ? 24.321 -7.882 28.379 1.00 29.55 202 ALA A N 1
ATOM 1519 C CA . ALA A 1 210 ? 24.088 -8.759 27.226 1.00 27.85 202 ALA A CA 1
ATOM 1520 C C . ALA A 1 210 ? 25.292 -8.715 26.271 1.00 24.46 202 ALA A C 1
ATOM 1521 O O . ALA A 1 210 ? 25.448 -9.592 25.440 1.00 29.65 202 ALA A O 1
ATOM 1523 N N . HIS A 1 211 ? 26.098 -7.664 26.365 1.00 22.91 203 HIS A N 1
ATOM 1524 C CA . HIS A 1 211 ? 27.275 -7.524 25.487 1.00 23.18 203 HIS A CA 1
ATOM 1525 C C . HIS A 1 211 ? 28.607 -7.754 26.178 1.00 30.51 203 HIS A C 1
ATOM 1526 O O . HIS A 1 211 ? 29.657 -7.523 25.556 1.00 27.64 203 HIS A O 1
ATOM 1533 N N . ALA A 1 212 ? 28.593 -8.216 27.424 1.00 25.39 204 ALA A N 1
ATOM 1534 C CA . ALA A 1 212 ? 29.807 -8.181 28.176 1.00 25.22 204 ALA A CA 1
ATOM 1535 C C . ALA A 1 212 ? 30.769 -9.296 27.762 1.00 20.79 204 ALA A C 1
ATOM 1536 O O . ALA A 1 212 ? 32.023 -9.197 27.989 1.00 24.73 204 ALA A O 1
ATOM 1538 N N . ASP A 1 213 ? 30.218 -10.357 27.150 1.00 19.58 205 ASP A N 1
ATOM 1539 C CA . ASP A 1 213 ? 31.082 -11.380 26.548 1.00 17.74 205 ASP A CA 1
ATOM 1540 C C . ASP A 1 213 ? 31.626 -10.727 25.299 1.00 17.75 205 ASP A C 1
ATOM 1541 O O . ASP A 1 213 ? 30.859 -10.307 24.422 1.00 19.86 205 ASP A O 1
ATOM 1546 N N . THR A 1 214 ? 32.955 -10.654 25.193 1.00 17.80 206 THR A N 1
ATOM 1547 C CA . THR A 1 214 ? 33.615 -10.022 24.057 1.00 12.48 206 THR A CA 1
ATOM 1548 C C . THR A 1 214 ? 34.328 -11.059 23.195 1.00 14.19 206 THR A C 1
ATOM 1549 O O . THR A 1 214 ? 35.219 -10.699 22.360 1.00 13.49 206 THR A O 1
ATOM 1553 N N . SER A 1 215 ? 33.958 -12.333 23.367 1.00 12.57 207 SER A N 1
ATOM 1554 C CA . SER A 1 215 ? 34.622 -13.400 22.572 1.00 12.29 207 SER A CA 1
ATOM 1555 C C . SER A 1 215 ? 34.516 -13.212 21.062 1.00 10.94 207 SER A C 1
ATOM 1556 O O . SER A 1 215 ? 35.437 -13.603 20.337 1.00 12.11 207 SER A O 1
ATOM 1559 N N . ARG A 1 216 ? 33.400 -12.654 20.557 1.00 11.21 208 ARG A N 1
ATOM 1560 C CA . ARG A 1 216 ? 33.374 -12.399 19.089 1.00 12.06 208 ARG A CA 1
ATOM 1561 C C . ARG A 1 216 ? 34.527 -11.538 18.597 1.00 11.18 208 ARG A C 1
ATOM 1562 O O . ARG A 1 216 ? 34.976 -11.699 17.453 1.00 13.12 208 ARG A O 1
ATOM 1570 N N . ILE A 1 217 ? 35.019 -10.652 19.451 1.00 9.87 209 ILE A N 1
ATOM 1571 C CA . ILE A 1 217 ? 36.260 -9.918 19.155 1.00 11.59 209 ILE A CA 1
ATOM 1572 C C . ILE A 1 217 ? 37.460 -10.782 19.574 1.00 10.40 209 ILE A C 1
ATOM 1573 O O . ILE A 1 217 ? 38.372 -10.993 18.780 1.00 15.71 209 ILE A O 1
ATOM 1578 N N . ASP A 1 218 ? 37.506 -11.223 20.842 1.00 11.68 210 ASP A N 1
ATOM 1579 C CA . ASP A 1 218 ? 38.807 -11.735 21.375 1.00 13.08 210 ASP A CA 1
ATOM 1580 C C . ASP A 1 218 ? 39.249 -13.065 20.795 1.00 13.98 210 ASP A C 1
ATOM 1581 O O . ASP A 1 218 ? 40.463 -13.300 20.602 1.00 14.78 210 ASP A O 1
ATOM 1586 N N . THR A 1 219 ? 38.289 -13.951 20.524 1.00 11.91 211 THR A N 1
ATOM 1587 C CA . THR A 1 219 ? 38.736 -15.287 20.054 1.00 14.79 211 THR A CA 1
ATOM 1588 C C . THR A 1 219 ? 38.508 -15.491 18.567 1.00 12.11 211 THR A C 1
ATOM 1589 O O . THR A 1 219 ? 38.586 -16.636 18.042 1.00 13.39 211 THR A O 1
ATOM 1593 N N . ALA A 1 220 ? 38.083 -14.398 17.895 1.00 13.67 212 ALA A N 1
ATOM 1594 C CA . ALA A 1 220 ? 37.823 -14.487 16.453 1.00 11.92 212 ALA A CA 1
ATOM 1595 C C . ALA A 1 220 ? 38.544 -13.329 15.777 1.00 11.50 212 ALA A C 1
ATOM 1596 O O . ALA A 1 220 ? 39.627 -13.567 15.192 1.00 15.39 212 ALA A O 1
ATOM 1598 N N . GLN A 1 221 ? 38.007 -12.093 15.855 1.00 12.06 213 GLN A N 1
ATOM 1599 C CA . GLN A 1 221 ? 38.624 -10.977 15.092 1.00 10.80 213 GLN A CA 1
ATOM 1600 C C . GLN A 1 221 ? 40.081 -10.731 15.484 1.00 11.65 213 GLN A C 1
ATOM 1601 O O . GLN A 1 221 ? 40.882 -10.484 14.589 1.00 13.21 213 GLN A O 1
ATOM 1607 N N . ARG A 1 222 ? 40.419 -10.758 16.781 1.00 13.12 214 ARG A N 1
ATOM 1608 C CA . ARG A 1 222 ? 41.811 -10.479 17.208 1.00 12.81 214 ARG A CA 1
ATOM 1609 C C . ARG A 1 222 ? 42.714 -11.611 16.773 1.00 11.77 214 ARG A C 1
ATOM 1610 O O . ARG A 1 222 ? 43.960 -11.390 16.525 1.00 15.39 214 ARG A O 1
ATOM 1618 N N . VAL A 1 223 ? 42.150 -12.827 16.703 1.00 12.43 215 VAL A N 1
ATOM 1619 C CA . VAL A 1 223 ? 42.895 -13.969 16.267 1.00 13.73 215 VAL A CA 1
ATOM 1620 C C . VAL A 1 223 ? 43.270 -13.805 14.773 1.00 13.97 215 VAL A C 1
ATOM 1621 O O . VAL A 1 223 ? 44.461 -13.980 14.359 1.00 14.82 215 VAL A O 1
ATOM 1625 N N . PHE A 1 224 ? 42.307 -13.354 13.969 1.00 12.56 216 PHE A N 1
ATOM 1626 C CA . PHE A 1 224 ? 42.586 -13.147 12.514 1.00 14.08 216 PHE A CA 1
ATOM 1627 C C . PHE A 1 224 ? 43.719 -12.077 12.352 1.00 13.72 216 PHE A C 1
ATOM 1628 O O . PHE A 1 224 ? 44.578 -12.194 11.464 1.00 17.05 216 PHE A O 1
ATOM 1636 N N . LEU A 1 225 ? 43.644 -11.031 13.170 1.00 12.92 217 LEU A N 1
ATOM 1637 C CA . LEU A 1 225 ? 44.589 -9.971 13.152 1.00 12.18 217 LEU A CA 1
ATOM 1638 C C . LEU A 1 225 ? 45.984 -10.504 13.559 1.00 12.30 217 LEU A C 1
ATOM 1639 O O . LEU A 1 225 ? 46.996 -10.191 12.865 1.00 12.96 217 LEU A O 1
ATOM 1644 N N . GLN A 1 226 ? 46.062 -11.281 14.659 1.00 13.25 218 GLN A N 1
ATOM 1645 C CA . GLN A 1 226 ? 47.326 -11.901 15.086 1.00 15.12 218 GLN A CA 1
ATOM 1646 C C . GLN A 1 226 ? 47.945 -12.780 14.005 1.00 14.60 218 GLN A C 1
ATOM 1647 O O . GLN A 1 226 ? 49.212 -12.857 13.833 1.00 19.23 218 GLN A O 1
ATOM 1653 N N . ASN A 1 227 ? 47.082 -13.463 13.280 1.00 15.17 219 ASN A N 1
ATOM 1654 C CA . ASN A 1 227 ? 47.463 -14.340 12.182 1.00 15.17 219 ASN A CA 1
ATOM 1655 C C . ASN A 1 227 ? 47.882 -13.575 10.948 1.00 12.96 219 ASN A C 1
ATOM 1656 O O . ASN A 1 227 ? 48.368 -14.212 9.990 1.00 18.73 219 ASN A O 1
ATOM 1661 N N . GLY A 1 228 ? 47.624 -12.254 10.919 1.00 13.05 220 GLY A N 1
ATOM 1662 C CA . GLY A 1 228 ? 47.887 -11.401 9.755 1.00 14.65 220 GLY A CA 1
ATOM 1663 C C . GLY A 1 228 ? 46.989 -11.722 8.571 1.00 13.92 220 GLY A C 1
ATOM 1664 O O . GLY A 1 228 ? 47.343 -11.526 7.410 1.00 15.18 220 GLY A O 1
ATOM 1665 N N . ASN A 1 229 ? 45.788 -12.196 8.871 1.00 16.59 221 ASN A N 1
ATOM 1666 C CA . ASN A 1 229 ? 44.840 -12.533 7.809 1.00 14.43 221 ASN A CA 1
ATOM 1667 C C . ASN A 1 229 ? 44.016 -11.347 7.407 1.00 12.02 221 ASN A C 1
ATOM 1668 O O . ASN A 1 229 ? 42.761 -11.289 7.633 1.00 13.99 221 ASN A O 1
ATOM 1673 N N . PHE A 1 230 ? 44.681 -10.401 6.752 1.00 13.36 222 PHE A N 1
ATOM 1674 C CA . PHE A 1 230 ? 44.061 -9.104 6.447 1.00 16.75 222 PHE A CA 1
ATOM 1675 C C . PHE A 1 230 ? 43.031 -9.256 5.343 1.00 17.10 222 PHE A C 1
ATOM 1676 O O . PHE A 1 230 ? 42.032 -8.495 5.264 1.00 13.72 222 PHE A O 1
ATOM 1684 N N . ASP A 1 231 ? 43.240 -10.256 4.492 1.00 16.56 223 ASP A N 1
ATOM 1685 C CA . ASP A 1 231 ? 42.190 -10.454 3.433 1.00 16.01 223 ASP A CA 1
ATOM 1686 C C . ASP A 1 231 ? 41.030 -11.329 3.884 1.00 13.88 223 ASP A C 1
ATOM 1687 O O . ASP A 1 231 ? 40.112 -11.623 3.074 1.00 15.43 223 ASP A O 1
ATOM 1692 N N . LEU A 1 232 ? 41.031 -11.730 5.172 1.00 11.77 224 LEU A N 1
ATOM 1693 C CA . LEU A 1 232 ? 39.993 -12.591 5.743 1.00 12.89 224 LEU A CA 1
ATOM 1694 C C . LEU A 1 232 ? 39.783 -13.822 4.858 1.00 15.62 224 LEU A C 1
ATOM 1695 O O . LEU A 1 232 ? 38.605 -14.189 4.492 1.00 18.37 224 LEU A O 1
ATOM 1700 N N A GLU A 1 233 ? 40.896 -14.452 4.495 0.50 11.61 225 GLU A N 1
ATOM 1701 N N B GLU A 1 233 ? 40.879 -14.439 4.430 0.50 12.77 225 GLU A N 1
ATOM 1702 C CA A GLU A 1 233 ? 40.904 -15.545 3.546 0.50 13.91 225 GLU A CA 1
ATOM 1703 C CA B GLU A 1 233 ? 40.766 -15.538 3.493 0.50 16.04 225 GLU A CA 1
ATOM 1704 C C A GLU A 1 233 ? 40.696 -16.860 4.247 0.50 13.60 225 GLU A C 1
ATOM 1705 C C B GLU A 1 233 ? 40.706 -16.849 4.202 0.50 14.38 225 GLU A C 1
ATOM 1706 O O A GLU A 1 233 ? 41.156 -17.036 5.387 0.50 16.45 225 GLU A O 1
ATOM 1707 O O B GLU A 1 233 ? 41.288 -17.019 5.281 0.50 17.25 225 GLU A O 1
ATOM 1718 N N . ARG A 1 234 ? 39.958 -17.772 3.582 1.00 12.47 226 ARG A N 1
ATOM 1719 C CA . ARG A 1 234 ? 39.810 -19.125 4.033 1.00 12.48 226 ARG A CA 1
ATOM 1720 C C . ARG A 1 234 ? 41.074 -19.935 3.712 1.00 13.45 226 ARG A C 1
ATOM 1721 O O . ARG A 1 234 ? 41.828 -19.547 2.799 1.00 16.12 226 ARG A O 1
ATOM 1729 N N . PRO A 1 235 ? 41.284 -21.076 4.419 1.00 18.24 227 PRO A N 1
ATOM 1730 C CA . PRO A 1 235 ? 40.450 -21.653 5.520 1.00 18.79 227 PRO A CA 1
ATOM 1731 C C . PRO A 1 235 ? 40.539 -20.742 6.767 1.00 15.50 227 PRO A C 1
ATOM 1732 O O . PRO A 1 235 ? 41.623 -20.183 7.085 1.00 16.98 227 PRO A O 1
ATOM 1736 N N . LEU A 1 236 ? 39.437 -20.632 7.480 1.00 13.87 228 LEU A N 1
ATOM 1737 C CA . LEU A 1 236 ? 39.388 -19.783 8.644 1.00 14.59 228 LEU A CA 1
ATOM 1738 C C . LEU A 1 236 ? 38.856 -20.601 9.791 1.00 13.73 228 LEU A C 1
ATOM 1739 O O . LEU A 1 236 ? 37.904 -21.386 9.612 1.00 17.08 228 LEU A O 1
ATOM 1744 N N . THR A 1 237 ? 39.407 -20.389 10.974 1.00 14.82 229 THR A N 1
ATOM 1745 C CA . THR A 1 237 ? 38.957 -21.069 12.162 1.00 15.64 229 THR A CA 1
ATOM 1746 C C . THR A 1 237 ? 38.910 -20.031 13.267 1.00 13.73 229 THR A C 1
ATOM 1747 O O . THR A 1 237 ? 39.756 -19.100 13.328 1.00 14.27 229 THR A O 1
ATOM 1751 N N . TRP A 1 238 ? 37.894 -20.171 14.137 1.00 10.95 230 TRP A N 1
ATOM 1752 C CA . TRP A 1 238 ? 37.755 -19.233 15.240 1.00 11.54 230 TRP A CA 1
ATOM 1753 C C . TRP A 1 238 ? 36.888 -19.847 16.315 1.00 12.06 230 TRP A C 1
ATOM 1754 O O . TRP A 1 238 ? 36.354 -20.970 16.139 1.00 13.78 230 TRP A O 1
ATOM 1765 N N . SER A 1 239 ? 36.776 -19.136 17.436 1.00 12.75 231 SER A N 1
ATOM 1766 C CA A SER A 1 239 ? 35.824 -19.513 18.466 0.50 15.58 231 SER A CA 1
ATOM 1767 C CA B SER A 1 239 ? 35.770 -19.532 18.383 0.50 16.37 231 SER A CA 1
ATOM 1768 C C . SER A 1 239 ? 34.946 -18.340 18.862 1.00 13.48 231 SER A C 1
ATOM 1769 O O . SER A 1 239 ? 35.384 -17.160 18.789 1.00 13.45 231 SER A O 1
ATOM 1774 N N . VAL A 1 240 ? 33.700 -18.646 19.284 1.00 14.06 232 VAL A N 1
ATOM 1775 C CA . VAL A 1 240 ? 32.961 -17.634 19.971 1.00 13.82 232 VAL A CA 1
ATOM 1776 C C . VAL A 1 240 ? 32.113 -18.359 21.042 1.00 13.35 232 VAL A C 1
ATOM 1777 O O . VAL A 1 240 ? 31.625 -19.481 20.785 1.00 14.45 232 VAL A O 1
ATOM 1781 N N . TYR A 1 241 ? 32.064 -17.785 22.269 1.00 13.05 233 TYR A N 1
ATOM 1782 C CA . TYR A 1 241 ? 31.325 -18.406 23.408 1.00 14.73 233 TYR A CA 1
ATOM 1783 C C . TYR A 1 2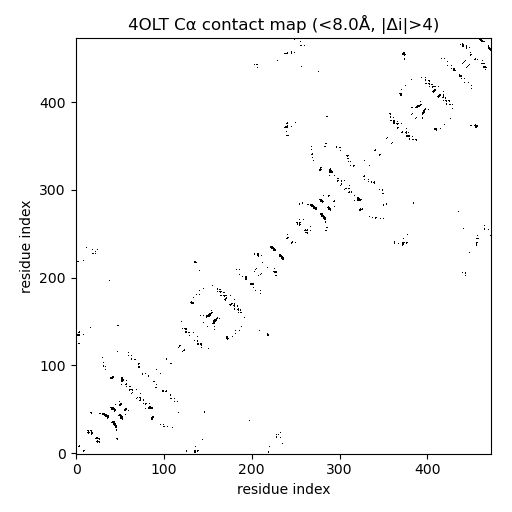41 ? 31.871 -19.777 23.750 1.00 16.18 233 TYR A C 1
ATOM 1784 O O . TYR A 1 241 ? 31.170 -20.656 24.290 1.00 18.90 233 TYR A O 1
ATOM 1793 N N . GLY A 1 242 ? 33.158 -19.976 23.452 1.00 15.45 234 GLY A N 1
ATOM 1794 C CA . GLY A 1 242 ? 33.735 -21.291 23.797 1.00 17.37 234 GLY A CA 1
ATOM 1795 C C . GLY A 1 242 ? 33.518 -22.409 22.752 1.00 17.25 234 GLY A C 1
ATOM 1796 O O . GLY A 1 242 ? 33.987 -23.540 22.957 1.00 22.97 234 GLY A O 1
ATOM 1797 N N . ASP A 1 243 ? 32.850 -22.093 21.622 1.00 14.33 235 ASP A N 1
ATOM 1798 C CA . ASP A 1 243 ? 32.588 -23.048 20.569 1.00 15.04 235 ASP A CA 1
ATOM 1799 C C . ASP A 1 243 ? 33.441 -22.719 19.342 1.00 16.28 235 ASP A C 1
ATOM 1800 O O . ASP A 1 243 ? 33.498 -21.546 18.937 1.00 19.31 235 ASP A O 1
ATOM 1805 N N . GLN A 1 244 ? 34.010 -23.753 18.689 1.00 19.72 236 GLN A N 1
ATOM 1806 C CA . GLN A 1 244 ? 34.917 -23.561 17.535 1.00 17.73 236 GLN A CA 1
ATOM 1807 C C . GLN A 1 244 ? 34.136 -23.702 16.209 1.00 16.00 236 GLN A C 1
ATOM 1808 O O . GLN A 1 244 ? 33.212 -24.529 16.088 1.00 17.76 236 GLN A O 1
ATOM 1814 N N . TYR A 1 245 ? 34.477 -22.829 15.264 1.00 11.73 237 TYR A N 1
ATOM 1815 C CA . TYR A 1 245 ? 33.929 -22.805 13.908 1.00 11.81 237 TYR A CA 1
ATOM 1816 C C . TYR A 1 245 ? 35.042 -22.829 12.878 1.00 15.48 237 TYR A C 1
ATOM 1817 O O . TYR A 1 245 ? 36.162 -22.371 13.164 1.00 16.32 237 TYR A O 1
ATOM 1826 N N . SER A 1 246 ? 34.728 -23.278 11.663 1.00 14.09 238 SER A N 1
ATOM 1827 C CA . SER A 1 246 ? 35.661 -23.158 10.574 1.00 18.84 238 SER A CA 1
ATOM 1828 C C . SER A 1 246 ? 34.909 -23.000 9.263 1.00 19.02 238 SER A C 1
ATOM 1829 O O . SER A 1 246 ? 33.694 -23.373 9.168 1.00 19.14 238 SER A O 1
ATOM 1832 N N . LEU A 1 247 ? 35.596 -22.394 8.296 1.00 14.18 239 LEU A N 1
ATOM 1833 C CA . LEU A 1 247 ? 35.066 -22.197 6.938 1.00 13.58 239 LEU A CA 1
ATOM 1834 C C . LEU A 1 247 ? 36.130 -22.621 5.973 1.00 15.54 239 LEU A C 1
ATOM 1835 O O . LEU A 1 247 ? 37.286 -22.279 6.170 1.00 19.22 239 LEU A O 1
ATOM 1840 N N . ASN A 1 248 ? 35.737 -23.311 4.904 1.00 16.31 240 ASN A N 1
ATOM 1841 C CA . ASN A 1 248 ? 36.645 -23.679 3.866 1.00 15.59 240 ASN A CA 1
ATOM 1842 C C . ASN A 1 248 ? 36.055 -23.352 2.530 1.00 18.48 240 ASN A C 1
ATOM 1843 O O . ASN A 1 248 ? 34.991 -22.721 2.462 1.00 17.01 240 ASN A O 1
ATOM 1849 N N . GLY B 1 12 ? 32.831 -23.571 45.407 1.00 32.75 4 GLY B N 1
ATOM 1850 C CA . GLY B 1 12 ? 34.127 -24.394 45.418 1.00 28.46 4 GLY B CA 1
ATOM 1851 C C . GLY B 1 12 ? 34.233 -25.202 46.738 1.00 30.61 4 GLY B C 1
ATOM 1852 O O . GLY B 1 12 ? 33.594 -24.845 47.701 1.00 37.04 4 GLY B O 1
ATOM 1853 N N . THR B 1 13 ? 35.039 -26.272 46.790 1.00 34.08 5 THR B N 1
ATOM 1854 C CA . THR B 1 13 ? 35.149 -27.114 48.012 1.00 35.53 5 THR B CA 1
ATOM 1855 C C . THR B 1 13 ? 36.590 -27.314 48.516 1.00 41.62 5 THR B C 1
ATOM 1856 O O . THR B 1 13 ? 36.806 -27.830 49.634 1.00 33.86 5 THR B O 1
ATOM 1860 N N . VAL B 1 14 ? 37.549 -26.895 47.690 1.00 36.04 6 VAL B N 1
ATOM 1861 C CA . VAL B 1 14 ? 38.953 -27.201 47.889 1.00 26.73 6 VAL B CA 1
ATOM 1862 C C . VAL B 1 14 ? 39.804 -25.988 47.451 1.00 29.24 6 VAL B C 1
ATOM 1863 O O . VAL B 1 14 ? 39.394 -25.206 46.600 1.00 26.32 6 VAL B O 1
ATOM 1867 N N . ASP B 1 15 ? 40.990 -25.822 48.012 1.00 20.69 7 ASP B N 1
ATOM 1868 C CA . ASP B 1 15 ? 41.804 -24.683 47.604 1.00 20.01 7 ASP B CA 1
ATOM 1869 C C . ASP B 1 15 ? 42.843 -25.097 46.590 1.00 15.53 7 ASP B C 1
ATOM 1870 O O . ASP B 1 15 ? 43.117 -26.290 46.408 1.00 17.32 7 ASP B O 1
ATOM 1875 N N . LEU B 1 16 ? 43.445 -24.118 45.940 1.00 15.41 8 LEU B N 1
ATOM 1876 C CA . LEU B 1 16 ? 44.499 -24.392 44.944 1.00 15.77 8 LEU B CA 1
ATOM 1877 C C . LEU B 1 16 ? 45.755 -25.042 45.502 1.00 17.52 8 LEU B C 1
ATOM 1878 O O . LEU B 1 16 ? 46.534 -25.709 44.733 1.00 14.83 8 LEU B O 1
ATOM 1883 N N . ASP B 1 17 ? 45.970 -24.898 46.807 1.00 15.71 9 ASP B N 1
ATOM 1884 C CA . ASP B 1 17 ? 47.151 -25.545 47.387 1.00 17.27 9 ASP B CA 1
ATOM 1885 C C . ASP B 1 17 ? 46.953 -27.012 47.815 1.00 17.42 9 ASP B C 1
ATOM 1886 O O . ASP B 1 17 ? 47.887 -27.667 48.301 1.00 21.23 9 ASP B O 1
ATOM 1891 N N . ALA B 1 18 ? 45.741 -27.555 47.614 1.00 17.74 10 ALA B N 1
ATOM 1892 C CA . ALA B 1 18 ? 45.581 -29.020 47.699 1.00 17.49 10 ALA B CA 1
ATOM 1893 C C . ALA B 1 18 ? 46.555 -29.642 46.702 1.00 18.89 10 ALA B C 1
ATOM 1894 O O . ALA B 1 18 ? 46.792 -29.051 45.609 1.00 18.56 10 ALA B O 1
ATOM 1896 N N . PRO B 1 19 ? 47.143 -30.810 47.045 1.00 19.36 11 PRO B N 1
ATOM 1897 C CA . PRO B 1 19 ? 48.250 -31.363 46.246 1.00 21.04 11 PRO B CA 1
ATOM 1898 C C . PRO B 1 19 ? 47.904 -31.528 44.772 1.00 16.72 11 PRO B C 1
ATOM 1899 O O . PRO B 1 19 ? 48.711 -31.158 43.951 1.00 18.08 11 PRO B O 1
ATOM 1903 N N . VAL B 1 20 ? 46.734 -32.098 44.423 1.00 19.54 12 VAL B N 1
ATOM 1904 C CA A VAL B 1 20 ? 46.420 -32.313 42.983 0.50 18.60 12 VAL B CA 1
ATOM 1905 C CA B VAL B 1 20 ? 46.380 -32.331 43.011 0.50 17.89 12 VAL B CA 1
ATOM 1906 C C . VAL B 1 20 ? 46.171 -30.975 42.283 1.00 16.28 12 VAL B C 1
ATOM 1907 O O . VAL B 1 20 ? 46.661 -30.760 41.194 1.00 17.59 12 VAL B O 1
ATOM 1914 N N . GLN B 1 21 ? 45.418 -30.081 42.920 1.00 17.11 13 GLN B N 1
ATOM 1915 C CA . GLN B 1 21 ? 45.154 -28.775 42.332 1.00 15.51 13 GLN B CA 1
ATOM 1916 C C . GLN B 1 21 ? 46.451 -28.015 42.095 1.00 13.70 13 GLN B C 1
ATOM 1917 O O . GLN B 1 21 ? 46.587 -27.338 41.050 1.00 16.13 13 GLN B O 1
ATOM 1923 N N . LYS B 1 22 ? 47.406 -28.159 43.013 1.00 16.10 14 LYS B N 1
ATOM 1924 C CA . LYS B 1 22 ? 48.635 -27.391 42.901 1.00 14.46 14 LYS B CA 1
ATOM 1925 C C . LYS B 1 22 ? 49.386 -27.891 41.701 1.00 16.92 14 LYS B C 1
ATOM 1926 O O . LYS B 1 22 ? 49.924 -27.093 40.887 1.00 16.30 14 LYS B O 1
ATOM 1932 N N . ASP B 1 23 ? 49.407 -29.207 41.590 1.00 13.28 15 ASP B N 1
ATOM 1933 C CA . ASP B 1 23 ? 50.005 -29.884 40.407 1.00 17.28 15 ASP B CA 1
ATOM 1934 C C . ASP B 1 23 ? 49.334 -29.423 39.123 1.00 15.17 15 ASP B C 1
ATOM 1935 O O . ASP B 1 23 ? 50.012 -29.054 38.171 1.00 17.07 15 ASP B O 1
ATOM 1940 N N . THR B 1 24 ? 47.989 -29.364 39.101 1.00 15.18 16 THR B N 1
ATOM 1941 C CA . THR B 1 24 ? 47.309 -28.866 37.932 1.00 14.91 16 THR B CA 1
ATOM 1942 C C . THR B 1 24 ? 47.735 -27.415 37.626 1.00 14.19 16 THR B C 1
ATOM 1943 O O . THR B 1 24 ? 47.960 -27.055 36.459 1.00 17.14 16 THR B O 1
ATOM 1947 N N . ALA B 1 25 ? 47.806 -26.579 38.661 1.00 14.16 17 ALA B N 1
ATOM 1948 C CA . ALA B 1 25 ? 48.188 -25.183 38.512 1.00 11.87 17 ALA B CA 1
ATOM 1949 C C . ALA B 1 25 ? 49.581 -25.070 37.838 1.00 14.86 17 ALA B C 1
ATOM 1950 O O . ALA B 1 25 ? 49.775 -24.228 36.951 1.00 16.00 17 ALA B O 1
ATOM 1952 N N . MET B 1 26 ? 50.526 -25.946 38.223 1.00 15.00 18 MET B N 1
ATOM 1953 C CA . MET B 1 26 ? 51.884 -25.838 37.645 1.00 16.81 18 MET B CA 1
ATOM 1954 C C . MET B 1 26 ? 51.826 -26.248 36.185 1.00 13.12 18 MET B C 1
ATOM 1955 O O . MET B 1 26 ? 52.540 -25.678 35.357 1.00 16.91 18 MET B O 1
ATOM 1960 N N . SER B 1 27 ? 51.029 -27.269 35.862 1.00 14.59 19 SER B N 1
ATOM 1961 C CA . SER B 1 27 ? 50.872 -27.685 34.440 1.00 16.86 19 SER B CA 1
ATOM 1962 C C . SER B 1 27 ? 50.202 -26.623 33.578 1.00 15.40 19 SER B C 1
ATOM 1963 O O . SER B 1 27 ? 50.592 -26.418 32.396 1.00 15.90 19 SER B O 1
ATOM 1966 N N . LEU B 1 28 ? 49.209 -25.931 34.135 1.00 13.67 20 LEU B N 1
ATOM 1967 C CA . LEU B 1 28 ? 48.559 -24.894 33.376 1.00 13.32 20 LEU B CA 1
ATOM 1968 C C . LEU B 1 28 ? 49.567 -23.784 33.035 1.00 16.00 20 LEU B C 1
ATOM 1969 O O . LEU B 1 28 ? 49.697 -23.340 31.890 1.00 14.52 20 LEU B O 1
ATOM 1974 N N . VAL B 1 29 ? 50.220 -23.274 34.063 1.00 13.85 21 VAL B N 1
ATOM 1975 C CA . VAL B 1 29 ? 51.267 -22.260 33.880 1.00 15.06 21 VAL B CA 1
ATOM 1976 C C . VAL B 1 29 ? 52.360 -22.708 32.920 1.00 15.52 21 VAL B C 1
ATOM 1977 O O . VAL B 1 29 ? 52.740 -21.936 32.019 1.00 13.33 21 VAL B O 1
ATOM 1981 N N . SER B 1 30 ? 52.839 -23.932 33.039 1.00 14.97 22 SER B N 1
ATOM 1982 C CA A SER B 1 30 ? 53.889 -24.370 32.097 0.50 13.75 22 SER B CA 1
ATOM 1983 C CA B SER B 1 30 ? 53.901 -24.390 32.100 0.50 13.74 22 SER B CA 1
ATOM 1984 C C . SER B 1 30 ? 53.386 -24.441 30.632 1.00 14.65 22 SER B C 1
ATOM 1985 O O . SER B 1 30 ? 54.144 -24.214 29.683 1.00 14.72 22 SER B O 1
ATOM 1990 N N . SER B 1 31 ? 52.081 -24.711 30.437 1.00 15.52 23 SER B N 1
ATOM 1991 C CA . SER B 1 31 ? 51.522 -24.683 29.089 1.00 15.52 23 SER B CA 1
ATOM 1992 C C . SER B 1 31 ? 51.592 -23.262 28.537 1.00 15.45 23 SER B C 1
ATOM 1993 O O . SER B 1 31 ? 51.946 -23.068 27.351 1.00 15.17 23 SER B O 1
ATOM 1996 N N . PHE B 1 32 ? 51.314 -22.270 29.400 1.00 15.81 24 PHE B N 1
ATOM 1997 C CA . PHE B 1 32 ? 51.312 -20.855 28.977 1.00 15.58 24 PHE B CA 1
ATOM 1998 C C . PHE B 1 32 ? 52.756 -20.334 28.751 1.00 15.86 24 PHE B C 1
ATOM 1999 O O . PHE B 1 32 ? 53.023 -19.495 27.867 1.00 16.50 24 PHE B O 1
ATOM 2007 N N . GLU B 1 33 ? 53.656 -20.803 29.606 1.00 12.27 25 GLU B N 1
ATOM 2008 C CA . GLU B 1 33 ? 55.017 -20.243 29.628 1.00 16.52 25 GLU B CA 1
ATOM 2009 C C . GLU B 1 33 ? 55.876 -20.982 28.584 1.00 17.34 25 GLU B C 1
ATOM 2010 O O . GLU B 1 33 ? 56.743 -20.383 27.914 1.00 19.41 25 GLU B O 1
ATOM 2012 N N . ASN B 1 34 ? 55.659 -22.275 28.418 1.00 17.57 26 ASN B N 1
ATOM 2013 C CA . ASN B 1 34 ? 56.659 -23.081 27.691 1.00 17.32 26 ASN B CA 1
ATOM 2014 C C . ASN B 1 34 ? 56.010 -24.091 26.743 1.00 16.18 26 ASN B C 1
ATOM 2015 O O . ASN B 1 34 ? 56.709 -24.951 26.186 1.00 21.76 26 ASN B O 1
ATOM 2020 N N . SER B 1 35 ? 54.674 -23.966 26.562 1.00 21.45 27 SER B N 1
ATOM 2021 C CA . SER B 1 35 ? 53.945 -24.860 25.595 1.00 18.43 27 SER B CA 1
ATOM 2022 C C . SER B 1 35 ? 54.172 -26.325 25.938 1.00 19.04 27 SER B C 1
ATOM 2023 O O . SER B 1 35 ? 54.346 -27.206 25.044 1.00 20.55 27 SER B O 1
ATOM 2026 N N . SER B 1 36 ? 54.125 -26.612 27.256 1.00 18.38 28 SER B N 1
ATOM 2027 C CA . SER B 1 36 ? 54.216 -28.029 27.714 1.00 20.07 28 SER B CA 1
ATOM 2028 C C . SER B 1 36 ? 53.540 -28.167 29.068 1.00 17.69 28 SER B C 1
ATOM 2029 O O . SER B 1 36 ? 53.777 -27.311 29.930 1.00 19.32 28 SER B O 1
ATOM 2032 N N . THR B 1 37 ? 52.742 -29.206 29.287 1.00 18.15 29 THR B N 1
ATOM 2033 C CA . THR B 1 37 ? 52.232 -29.481 30.647 1.00 18.99 29 THR B CA 1
ATOM 2034 C C . THR B 1 37 ? 53.268 -30.183 31.520 1.00 20.14 29 THR B C 1
ATOM 2035 O O . THR B 1 37 ? 53.023 -30.396 32.684 1.00 19.96 29 THR B O 1
ATOM 2039 N N . ASP B 1 38 ? 54.422 -30.533 30.970 1.00 20.33 30 ASP B N 1
ATOM 2040 C CA . ASP B 1 38 ? 55.401 -31.229 31.766 1.00 20.24 30 ASP B CA 1
ATOM 2041 C C . ASP B 1 38 ? 56.159 -30.124 32.493 1.00 21.70 30 ASP B C 1
ATOM 2042 O O . ASP B 1 38 ? 57.240 -29.680 32.067 1.00 25.87 30 ASP B O 1
ATOM 2047 N N . TRP B 1 39 ? 55.591 -29.671 33.599 1.00 21.03 31 TRP B N 1
ATOM 2048 C CA . TRP B 1 39 ? 56.151 -28.533 34.317 1.00 19.85 31 TRP B CA 1
ATOM 2049 C C . TRP B 1 39 ? 57.507 -28.818 34.941 1.00 19.98 31 TRP B C 1
ATOM 2050 O O . TRP B 1 39 ? 58.313 -27.901 35.010 1.00 22.99 31 TRP B O 1
ATOM 2061 N N . GLN B 1 40 ? 57.770 -30.062 35.366 1.00 20.84 32 GLN B N 1
ATOM 2062 C CA . GLN B 1 40 ? 59.030 -30.368 36.089 1.00 25.48 32 GLN B CA 1
ATOM 2063 C C . GLN B 1 40 ? 60.200 -30.404 35.152 1.00 25.77 32 GLN B C 1
ATOM 2064 O O . GLN B 1 40 ? 61.335 -30.515 35.605 1.00 34.22 32 GLN B O 1
ATOM 2070 N N . ALA B 1 41 ? 59.898 -30.408 33.848 1.00 27.52 33 ALA B N 1
ATOM 2071 C CA . ALA B 1 41 ? 60.906 -30.318 32.797 1.00 27.75 33 ALA B CA 1
ATOM 2072 C C . ALA B 1 41 ? 61.238 -28.867 32.440 1.00 21.55 33 ALA B C 1
ATOM 2073 O O . ALA B 1 41 ? 61.964 -28.614 31.496 1.00 29.79 33 ALA B O 1
ATOM 2075 N N . GLN B 1 42 ? 60.765 -27.923 33.237 1.00 21.48 34 GLN B N 1
ATOM 2076 C CA . GLN B 1 42 ? 60.927 -26.475 32.972 1.00 18.77 34 GLN B CA 1
ATOM 2077 C C . GLN B 1 42 ? 61.906 -25.732 33.887 1.00 20.46 34 GLN B C 1
ATOM 2078 O O . GLN B 1 42 ? 62.130 -24.544 33.714 1.00 21.91 34 GLN B O 1
ATOM 2084 N N . TYR B 1 43 ? 62.464 -26.397 34.894 1.00 21.32 35 TYR B N 1
ATOM 2085 C CA . TYR B 1 43 ? 63.366 -25.718 35.809 1.00 20.41 35 TYR B CA 1
ATOM 2086 C C . TYR B 1 43 ? 64.580 -25.153 35.060 1.00 21.24 35 TYR B C 1
ATOM 2087 O O . TYR B 1 43 ? 65.169 -24.124 35.471 1.00 21.15 35 TYR B O 1
ATOM 2096 N N . GLY B 1 44 ? 64.952 -25.826 33.976 1.00 17.39 36 GLY B N 1
ATOM 2097 C CA . GLY B 1 44 ? 66.142 -25.416 33.234 1.00 19.95 36 GLY B CA 1
ATOM 2098 C C . GLY B 1 44 ? 65.865 -24.412 32.133 1.00 17.42 36 GLY B C 1
ATOM 2099 O O . GLY B 1 44 ? 66.766 -24.002 31.410 1.00 20.41 36 GLY B O 1
ATOM 2100 N N . TYR B 1 45 ? 64.610 -23.984 31.992 1.00 16.64 37 TYR B N 1
ATOM 2101 C CA . TYR B 1 45 ? 64.328 -22.965 30.994 1.00 16.61 37 TYR B CA 1
ATOM 2102 C C . TYR B 1 45 ? 65.101 -21.688 31.219 1.00 15.54 37 TYR B C 1
ATOM 2103 O O . TYR B 1 45 ? 65.182 -21.183 32.306 1.00 16.72 37 TYR B O 1
ATOM 2112 N N . LEU B 1 46 ? 65.632 -21.148 30.143 1.00 16.02 38 LEU B N 1
ATOM 2113 C CA . LEU B 1 46 ? 66.382 -19.882 30.206 1.00 16.56 38 LEU B CA 1
ATOM 2114 C C . LEU B 1 46 ? 66.368 -19.274 28.791 1.00 15.36 38 LEU B C 1
ATOM 2115 O O . LEU B 1 46 ? 66.879 -19.909 27.843 1.00 21.08 38 LEU B O 1
ATOM 2120 N N . GLU B 1 47 ? 65.837 -18.054 28.637 1.00 15.97 39 GLU B N 1
ATOM 2121 C CA . GLU B 1 47 ? 65.667 -17.425 27.323 1.00 16.90 39 GLU B CA 1
ATOM 2122 C C . GLU B 1 47 ? 65.457 -15.952 27.524 1.00 16.78 39 GLU B C 1
ATOM 2123 O O . GLU B 1 47 ? 64.709 -15.558 28.433 1.00 20.16 39 GLU B O 1
ATOM 2129 N N . ASP B 1 48 ? 66.064 -15.121 26.668 1.00 18.40 40 ASP B N 1
ATOM 2130 C CA . ASP B 1 48 ? 65.748 -13.708 26.615 1.00 15.86 40 ASP B CA 1
ATOM 2131 C C . ASP B 1 48 ? 64.665 -13.643 25.538 1.00 16.10 40 ASP B C 1
ATOM 2132 O O . ASP B 1 48 ? 64.966 -13.853 24.379 1.00 16.81 40 ASP B O 1
ATOM 2137 N N . ILE B 1 49 ? 63.401 -13.434 25.938 1.00 17.10 41 ILE B N 1
ATOM 2138 C CA . ILE B 1 49 ? 62.322 -13.473 24.964 1.00 15.97 41 ILE B CA 1
ATOM 2139 C C . ILE B 1 49 ? 62.101 -12.117 24.303 1.00 14.16 41 ILE B C 1
ATOM 2140 O O . ILE B 1 49 ? 61.092 -11.946 23.583 1.00 16.78 41 ILE B O 1
ATOM 2145 N N . ALA B 1 50 ? 63.047 -11.171 24.516 1.00 17.36 42 ALA B N 1
ATOM 2146 C CA . ALA B 1 50 ? 63.084 -9.890 23.791 1.00 15.70 42 ALA B CA 1
ATOM 2147 C C . ALA B 1 50 ? 61.914 -8.983 24.228 1.00 17.46 42 ALA B C 1
ATOM 2148 O O . ALA B 1 50 ? 61.478 -8.065 23.467 1.00 17.90 42 ALA B O 1
ATOM 2150 N N . ASP B 1 51 ? 61.455 -9.200 25.457 1.00 15.04 43 ASP B N 1
ATOM 2151 C CA . ASP B 1 51 ? 60.395 -8.380 26.041 1.00 16.83 43 ASP B CA 1
ATOM 2152 C C . ASP B 1 51 ? 60.935 -7.211 26.859 1.00 17.97 43 ASP B C 1
ATOM 2153 O O . ASP B 1 51 ? 60.167 -6.464 27.413 1.00 18.94 43 ASP B O 1
ATOM 2158 N N . GLY B 1 52 ? 62.273 -7.086 26.948 1.00 17.49 44 GLY B N 1
ATOM 2159 C CA . GLY B 1 52 ? 62.854 -6.039 27.762 1.00 15.67 44 GLY B CA 1
ATOM 2160 C C . GLY B 1 52 ? 63.083 -6.424 29.227 1.00 16.51 44 GLY B C 1
ATOM 2161 O O . GLY B 1 52 ? 63.400 -5.549 30.067 1.00 17.51 44 GLY B O 1
ATOM 2162 N N . ARG B 1 53 ? 62.876 -7.712 29.567 1.00 16.38 45 ARG B N 1
ATOM 2163 C CA . ARG B 1 53 ? 63.144 -8.173 30.949 1.00 19.10 45 ARG B CA 1
ATOM 2164 C C . ARG B 1 53 ? 64.490 -8.891 31.073 1.00 15.91 45 ARG B C 1
ATOM 2165 O O . ARG B 1 53 ? 64.876 -9.342 32.174 1.00 19.08 45 ARG B O 1
ATOM 2173 N N . GLY B 1 54 ? 65.223 -8.998 29.971 1.00 18.04 46 GLY B N 1
ATOM 2174 C CA . GLY B 1 54 ? 66.564 -9.645 30.034 1.00 19.07 46 GLY B CA 1
ATOM 2175 C C . GLY B 1 54 ? 66.383 -11.152 29.968 1.00 19.53 46 GLY B C 1
ATOM 2176 O O . GLY B 1 54 ? 65.623 -11.669 29.126 1.00 17.38 46 GLY B O 1
ATOM 2177 N N . TYR B 1 55 ? 67.088 -11.893 30.829 1.00 17.26 47 TYR B N 1
ATOM 2178 C CA . TYR B 1 55 ? 66.898 -13.313 30.838 1.00 17.46 47 TYR B CA 1
ATOM 2179 C C . TYR B 1 55 ? 65.596 -13.626 31.589 1.00 16.95 47 TYR B C 1
ATOM 2180 O O . TYR B 1 55 ? 65.370 -13.102 32.701 1.00 16.08 47 TYR B O 1
ATOM 2189 N N . THR B 1 56 ? 64.818 -14.540 31.025 1.00 15.07 48 THR B N 1
ATOM 2190 C CA . THR B 1 56 ? 63.658 -15.213 31.695 1.00 15.67 48 THR B CA 1
ATOM 2191 C C . THR B 1 56 ? 63.968 -16.696 31.889 1.00 14.01 48 THR B C 1
ATOM 2192 O O . THR B 1 56 ? 64.413 -17.404 30.956 1.00 21.73 48 THR B O 1
ATOM 2196 N N . GLY B 1 57 ? 63.769 -17.180 33.097 1.00 17.74 49 GLY B N 1
ATOM 2197 C CA . GLY B 1 57 ? 64.156 -18.564 33.392 1.00 15.80 49 GLY B CA 1
ATOM 2198 C C . GLY B 1 57 ? 63.315 -19.260 34.462 1.00 16.38 49 GLY B C 1
ATOM 2199 O O . GLY B 1 57 ? 62.647 -18.597 35.294 1.00 17.61 49 GLY B O 1
ATOM 2200 N N . GLY B 1 58 ? 63.323 -20.607 34.380 1.00 15.91 50 GLY B N 1
ATOM 2201 C CA . GLY B 1 58 ? 62.852 -21.503 35.409 1.00 19.66 50 GLY B CA 1
ATOM 2202 C C . GLY B 1 58 ? 61.362 -21.648 35.331 1.00 18.32 50 GLY B C 1
ATOM 2203 O O . GLY B 1 58 ? 60.746 -21.228 34.339 1.00 16.99 50 GLY B O 1
ATOM 2204 N N . LEU B 1 59 ? 60.818 -22.276 36.367 1.00 20.98 51 LEU B N 1
ATOM 2205 C CA . LEU B 1 59 ? 59.409 -22.676 36.453 1.00 19.89 51 LEU B CA 1
ATOM 2206 C C . LEU B 1 59 ? 58.428 -21.602 36.013 1.00 19.62 51 LEU B C 1
ATOM 2207 O O . LEU B 1 59 ? 57.469 -21.884 35.278 1.00 23.03 51 LEU B O 1
ATOM 2212 N N . ILE B 1 60 ? 58.594 -20.415 36.601 1.00 20.24 52 ILE B N 1
ATOM 2213 C CA . ILE B 1 60 ? 57.663 -19.327 36.415 1.00 21.51 52 ILE B CA 1
ATOM 2214 C C . ILE B 1 60 ? 58.276 -18.089 35.746 1.00 20.91 52 ILE B C 1
ATOM 2215 O O . ILE B 1 60 ? 57.718 -16.995 35.805 1.00 19.33 52 ILE B O 1
ATOM 2220 N N . GLY B 1 61 ? 59.457 -18.220 35.158 1.00 17.78 53 GLY B N 1
ATOM 2221 C CA . GLY B 1 61 ? 59.963 -17.049 34.421 1.00 19.65 53 GLY B CA 1
ATOM 2222 C C . GLY B 1 61 ? 60.488 -15.957 35.323 1.00 15.38 53 GLY B C 1
ATOM 2223 O O . GLY B 1 61 ? 60.136 -14.785 35.213 1.00 17.64 53 GLY B O 1
ATOM 2224 N N . PHE B 1 62 ? 61.325 -16.335 36.268 1.00 17.61 54 PHE B N 1
ATOM 2225 C CA . PHE B 1 62 ? 62.124 -15.340 37.017 1.00 15.25 54 PHE B CA 1
ATOM 2226 C C . PHE B 1 62 ? 62.931 -14.562 35.966 1.00 16.25 54 PHE B C 1
ATOM 2227 O O . PHE B 1 62 ? 63.359 -15.141 34.950 1.00 19.37 54 PHE B O 1
ATOM 2235 N N . THR B 1 63 ? 63.174 -13.288 36.208 1.00 16.40 55 THR B N 1
ATOM 2236 C CA . THR B 1 63 ? 63.945 -12.520 35.226 1.00 19.00 55 THR B CA 1
ATOM 2237 C C . THR B 1 63 ? 65.077 -11.699 35.814 1.00 16.12 55 THR B C 1
ATOM 2238 O O . THR B 1 63 ? 65.047 -11.251 36.957 1.00 17.35 55 THR B O 1
ATOM 2242 N N . SER B 1 64 ? 66.109 -11.518 34.996 1.00 21.08 56 SER B N 1
ATOM 2243 C CA . SER B 1 64 ? 67.259 -10.717 35.405 1.00 18.65 56 SER B CA 1
ATOM 2244 C C . SER B 1 64 ? 66.964 -9.214 35.460 1.00 15.80 56 SER B C 1
ATOM 2245 O O . SER B 1 64 ? 67.654 -8.441 36.183 1.00 23.64 56 SER B O 1
ATOM 2248 N N . GLY B 1 65 ? 65.955 -8.764 34.722 1.00 19.33 57 GLY B N 1
ATOM 2249 C CA . GLY B 1 65 ? 65.578 -7.343 34.736 1.00 17.31 57 GLY B CA 1
ATOM 2250 C C . GLY B 1 65 ? 64.687 -6.881 35.889 1.00 20.34 57 GLY B C 1
ATOM 2251 O O . GLY B 1 65 ? 64.778 -5.704 36.248 1.00 20.05 57 GLY B O 1
ATOM 2252 N N . THR B 1 66 ? 63.843 -7.782 36.450 1.00 19.31 58 THR B N 1
ATOM 2253 C CA . THR B 1 66 ? 62.864 -7.398 37.497 1.00 20.07 58 THR B CA 1
ATOM 2254 C C . THR B 1 66 ? 63.199 -7.792 38.951 1.00 25.39 58 THR B C 1
ATOM 2255 O O . THR B 1 66 ? 62.35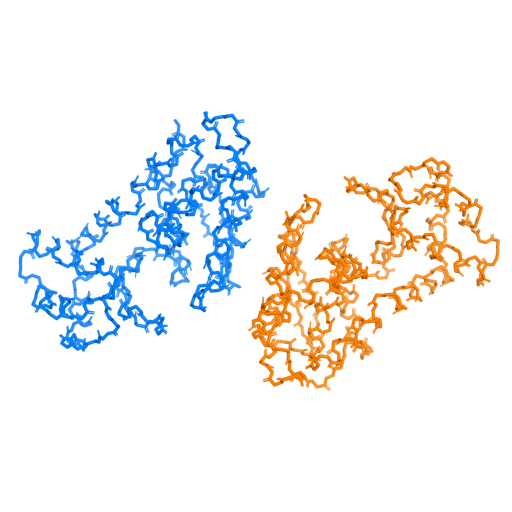1 -7.623 39.834 1.00 27.49 58 THR B O 1
ATOM 2259 N N . GLY B 1 67 ? 64.423 -8.285 39.219 1.00 22.49 59 GLY B N 1
ATOM 2260 C CA . GLY B 1 67 ? 64.823 -8.593 40.598 1.00 22.94 59 GLY B CA 1
ATOM 2261 C C . GLY B 1 67 ? 64.647 -9.999 41.139 1.00 20.91 59 GLY B C 1
ATOM 2262 O O . GLY B 1 67 ? 65.355 -10.413 42.064 1.00 25.52 59 GLY B O 1
ATOM 2263 N N . ASP B 1 68 ? 63.692 -10.757 40.614 1.00 24.19 60 ASP B N 1
ATOM 2264 C CA . ASP B 1 68 ? 63.391 -12.058 41.228 1.00 23.34 60 ASP B CA 1
ATOM 2265 C C . ASP B 1 68 ? 64.396 -13.156 40.835 1.00 21.32 60 ASP B C 1
ATOM 2266 O O . ASP B 1 68 ? 64.595 -14.111 41.591 1.00 19.88 60 ASP B O 1
ATOM 2271 N N . MET B 1 69 ? 65.051 -13.037 39.681 1.00 18.80 61 MET B N 1
ATOM 2272 C CA . MET B 1 69 ? 66.104 -14.016 39.360 1.00 17.32 61 MET B CA 1
ATOM 2273 C C . MET B 1 69 ? 67.242 -13.825 40.362 1.00 18.79 61 MET B C 1
ATOM 2274 O O . MET B 1 69 ? 67.770 -14.811 40.859 1.00 20.75 61 MET B O 1
ATOM 2279 N N . LEU B 1 70 ? 67.561 -12.563 40.659 1.00 22.88 62 LEU B N 1
ATOM 2280 C CA . LEU B 1 70 ? 68.644 -12.226 41.605 1.00 21.94 62 LEU B CA 1
ATOM 2281 C C . LEU B 1 70 ? 68.335 -12.815 42.987 1.00 19.84 62 LEU B C 1
ATOM 2282 O O . LEU B 1 70 ? 69.203 -13.408 43.653 1.00 23.25 62 LEU B O 1
ATOM 2287 N N . GLU B 1 71 ? 67.064 -12.638 43.410 1.00 20.71 63 GLU B N 1
ATOM 2288 C CA . GLU B 1 71 ? 66.632 -13.070 44.728 1.00 25.08 63 GLU B CA 1
ATOM 2289 C C . GLU B 1 71 ? 66.714 -14.594 44.791 1.00 19.62 63 GLU B C 1
ATOM 2290 O O . GLU B 1 71 ? 67.199 -15.179 45.795 1.00 24.86 63 GLU B O 1
ATOM 2296 N N . LEU B 1 72 ? 66.320 -15.242 43.699 1.00 17.38 64 LEU B N 1
ATOM 2297 C CA . LEU B 1 72 ? 66.447 -16.702 43.616 1.00 21.68 64 LEU B CA 1
ATOM 2298 C C . LEU B 1 72 ? 67.907 -17.153 43.718 1.00 22.33 64 LEU B C 1
ATOM 2299 O O . LEU B 1 72 ? 68.237 -18.110 44.468 1.00 23.65 64 LEU B O 1
ATOM 2304 N N . VAL B 1 73 ? 68.799 -16.518 42.962 1.00 20.01 65 VAL B N 1
ATOM 2305 C CA . VAL B 1 73 ? 70.206 -16.973 43.025 1.00 22.50 65 VAL B CA 1
ATOM 2306 C C . VAL B 1 73 ? 70.869 -16.752 44.398 1.00 23.57 65 VAL B C 1
ATOM 2307 O O . VAL B 1 73 ? 71.574 -17.664 44.897 1.00 23.25 65 VAL B O 1
ATOM 2311 N N . ARG B 1 74 ? 70.616 -15.581 44.998 1.00 23.42 66 ARG B N 1
ATOM 2312 C CA . ARG B 1 74 ? 71.007 -15.301 46.358 1.00 29.01 66 ARG B CA 1
ATOM 2313 C C . ARG B 1 74 ? 70.512 -16.403 47.290 1.00 31.86 66 ARG B C 1
ATOM 2314 O O . ARG B 1 74 ? 71.301 -17.009 48.063 1.00 28.35 66 ARG B O 1
ATOM 2322 N N . ALA B 1 75 ? 69.215 -16.698 47.189 1.00 22.76 67 ALA B N 1
ATOM 2323 C CA . ALA B 1 75 ? 68.629 -17.671 48.127 1.00 32.19 67 ALA B CA 1
ATOM 2324 C C . ALA B 1 75 ? 69.238 -19.067 47.962 1.00 31.78 67 ALA B C 1
ATOM 2325 O O . ALA B 1 75 ? 69.526 -19.754 48.956 1.00 31.84 67 ALA B O 1
ATOM 2327 N N . TYR B 1 76 ? 69.491 -19.446 46.713 1.00 24.07 68 TYR B N 1
ATOM 2328 C CA . TYR B 1 76 ? 70.081 -20.736 46.347 1.00 25.26 68 TYR B CA 1
ATOM 2329 C C . TYR B 1 76 ? 71.534 -20.789 46.858 1.00 31.64 68 TYR B C 1
ATOM 2330 O O . TYR B 1 76 ? 72.055 -21.863 47.277 1.00 28.08 68 TYR B O 1
ATOM 2339 N N . SER B 1 77 ? 72.191 -19.634 46.805 1.00 27.16 69 SER B N 1
ATOM 2340 C CA . SER B 1 77 ? 73.564 -19.529 47.263 1.00 36.76 69 SER B CA 1
ATOM 2341 C C . SER B 1 77 ? 73.666 -19.582 48.803 1.00 35.14 69 SER B C 1
ATOM 2342 O O . SER B 1 77 ? 74.638 -20.078 49.329 1.00 35.74 69 SER B O 1
ATOM 2345 N N . ALA B 1 78 ? 72.633 -19.142 49.512 1.00 36.65 70 ALA B N 1
ATOM 2346 C CA . ALA B 1 78 ? 72.607 -19.309 50.981 1.00 41.07 70 ALA B CA 1
ATOM 2347 C C . ALA B 1 78 ? 72.444 -20.785 51.405 1.00 35.68 70 ALA B C 1
ATOM 2348 O O . ALA B 1 78 ? 73.096 -21.249 52.329 1.00 41.27 70 ALA B O 1
ATOM 2350 N N . SER B 1 79 ? 71.577 -21.498 50.674 1.00 38.10 71 SER B N 1
ATOM 2351 C CA . SER B 1 79 ? 71.272 -22.897 51.004 1.00 40.72 71 SER B CA 1
ATOM 2352 C C . SER B 1 79 ? 72.250 -23.898 50.395 1.00 40.25 71 SER B C 1
ATOM 2353 O O . SER B 1 79 ? 72.384 -25.017 50.901 1.00 47.98 71 SER B O 1
ATOM 2356 N N . SER B 1 80 ? 72.947 -23.475 49.344 1.00 29.73 72 SER B N 1
ATOM 2357 C CA A SER B 1 80 ? 73.902 -24.318 48.664 0.50 35.42 72 SER B CA 1
ATOM 2358 C CA B SER B 1 80 ? 73.904 -24.327 48.647 0.50 36.79 72 SER B CA 1
ATOM 2359 C C . SER B 1 80 ? 75.097 -23.459 48.271 1.00 40.70 72 SER B C 1
ATOM 2360 O O . SER B 1 80 ? 75.201 -23.007 47.124 1.00 46.82 72 SER B O 1
ATOM 2365 N N . PRO B 1 81 ? 76.000 -23.207 49.237 1.00 46.13 73 PRO B N 1
ATOM 2366 C CA . PRO B 1 81 ? 77.137 -22.354 48.891 1.00 40.91 73 PRO B CA 1
ATOM 2367 C C . PRO B 1 81 ? 78.074 -23.004 47.854 1.00 38.89 73 PRO B C 1
ATOM 2368 O O . PRO B 1 81 ? 78.210 -24.233 47.801 1.00 36.81 73 PRO B O 1
ATOM 2372 N N . GLY B 1 82 ? 78.705 -22.182 47.029 1.00 37.88 74 GLY B N 1
ATOM 2373 C CA . GLY B 1 82 ? 79.594 -22.703 46.005 1.00 36.59 74 GLY B CA 1
ATOM 2374 C C . GLY B 1 82 ? 78.955 -23.238 44.739 1.00 37.15 74 GLY B C 1
ATOM 2375 O O . GLY B 1 82 ? 79.662 -23.663 43.852 1.00 46.82 74 GLY B O 1
ATOM 2376 N N . ASN B 1 83 ? 77.622 -23.238 44.635 1.00 36.07 75 ASN B N 1
ATOM 2377 C CA . ASN B 1 83 ? 76.959 -23.739 43.404 1.00 30.51 75 ASN B CA 1
ATOM 2378 C C . ASN B 1 83 ? 77.396 -22.919 42.174 1.00 29.83 75 ASN B C 1
ATOM 2379 O O . ASN B 1 83 ? 77.880 -21.803 42.343 1.00 26.66 75 ASN B O 1
ATOM 2384 N N . PRO B 1 84 ? 77.154 -23.433 40.944 1.00 25.45 76 PRO B N 1
ATOM 2385 C CA . PRO B 1 84 ? 77.609 -22.848 39.666 1.00 27.25 76 PRO B CA 1
ATOM 2386 C C . PRO B 1 84 ? 77.153 -21.400 39.398 1.00 29.33 76 PRO B C 1
ATOM 2387 O O . PRO B 1 84 ? 77.896 -20.571 38.816 1.00 34.09 76 PRO B O 1
ATOM 2391 N N . LEU B 1 85 ? 75.957 -21.078 39.859 1.00 24.97 77 LEU B N 1
ATOM 2392 C CA . LEU B 1 85 ? 75.406 -19.771 39.633 1.00 23.68 77 LEU B CA 1
ATOM 2393 C C . LEU B 1 85 ? 75.947 -18.693 40.605 1.00 22.27 77 LEU B C 1
ATOM 2394 O O . LEU B 1 85 ? 75.795 -17.472 40.346 1.00 24.66 77 LEU B O 1
ATOM 2399 N N . GLU B 1 86 ? 76.533 -19.110 41.736 1.00 19.23 78 GLU B N 1
ATOM 2400 C CA . GLU B 1 86 ? 76.896 -18.142 42.777 1.00 23.75 78 GLU B CA 1
ATOM 2401 C C . GLU B 1 86 ? 77.848 -17.029 42.290 1.00 26.42 78 GLU B C 1
ATOM 2402 O O . GLU B 1 86 ? 77.665 -15.862 42.654 1.00 25.34 78 GLU B O 1
ATOM 2408 N N . GLN B 1 87 ? 78.864 -17.378 41.502 1.00 27.55 79 GLN B N 1
ATOM 2409 C CA . GLN B 1 87 ? 79.785 -16.347 40.955 1.00 30.71 79 GLN B CA 1
ATOM 2410 C C . GLN B 1 87 ? 79.092 -15.258 40.097 1.00 29.63 79 GLN B C 1
ATOM 2411 O O . GLN B 1 87 ? 79.660 -14.190 39.871 1.00 27.81 79 GLN B O 1
ATOM 2417 N N . TYR B 1 88 ? 77.861 -15.533 39.642 1.00 26.85 80 TYR B N 1
ATOM 2418 C CA . TYR B 1 88 ? 77.144 -14.598 38.764 1.00 21.26 80 TYR B CA 1
ATOM 2419 C C . TYR B 1 88 ? 76.275 -13.632 39.540 1.00 22.34 80 TYR B C 1
ATOM 2420 O O . TYR B 1 88 ? 75.628 -12.757 38.941 1.00 22.04 80 TYR B O 1
ATOM 2429 N N . ILE B 1 89 ? 76.243 -13.769 40.867 1.00 21.63 81 ILE B N 1
ATOM 2430 C CA . ILE B 1 89 ? 75.553 -12.788 41.701 1.00 23.54 81 ILE B CA 1
ATOM 2431 C C . ILE B 1 89 ? 75.962 -11.350 41.482 1.00 28.55 81 ILE B C 1
ATOM 2432 O O . ILE B 1 89 ? 75.092 -10.505 41.339 1.00 27.71 81 ILE B O 1
ATOM 2437 N N . PRO B 1 90 ? 77.278 -11.052 41.435 1.00 26.49 82 PRO B N 1
ATOM 2438 C CA . PRO B 1 90 ? 77.566 -9.635 41.153 1.00 22.60 82 PRO B CA 1
ATOM 2439 C C . PRO B 1 90 ? 77.050 -9.097 39.827 1.00 25.31 82 PRO B C 1
ATOM 2440 O O . PRO B 1 90 ? 76.640 -7.940 39.806 1.00 27.53 82 PRO B O 1
ATOM 2444 N N . ALA B 1 91 ? 77.044 -9.899 38.752 1.00 20.97 83 ALA B N 1
ATOM 2445 C CA . ALA B 1 91 ? 76.564 -9.455 37.451 1.00 20.05 83 ALA B CA 1
ATOM 2446 C C . ALA B 1 91 ? 75.059 -9.275 37.519 1.00 19.85 83 ALA B C 1
ATOM 2447 O O . ALA B 1 91 ? 74.513 -8.345 36.896 1.00 20.32 83 ALA B O 1
ATOM 2449 N N . LEU B 1 92 ? 74.390 -10.149 38.264 1.00 20.18 84 LEU B N 1
ATOM 2450 C CA . LEU B 1 92 ? 72.919 -10.064 38.322 1.00 18.30 84 LEU B CA 1
ATOM 2451 C C . LEU B 1 92 ? 72.526 -8.839 39.103 1.00 18.50 84 LEU B C 1
ATOM 2452 O O . LEU B 1 92 ? 71.509 -8.202 38.775 1.00 27.33 84 LEU B O 1
ATOM 2457 N N . GLU B 1 93 ? 73.374 -8.429 40.082 1.00 22.22 85 GLU B N 1
ATOM 2458 C CA . GLU B 1 93 ? 73.103 -7.203 40.817 1.00 24.17 85 GLU B CA 1
ATOM 2459 C C . GLU B 1 93 ? 73.232 -5.969 39.929 1.00 23.05 85 GLU B C 1
ATOM 2460 O O . GLU B 1 93 ? 72.404 -5.047 40.032 1.00 22.17 85 GLU B O 1
ATOM 2466 N N . ALA B 1 94 ? 74.304 -5.966 39.109 1.00 24.50 86 ALA B N 1
ATOM 2467 C CA . ALA B 1 94 ? 74.642 -4.893 38.190 1.00 22.98 86 ALA B CA 1
ATOM 2468 C C . ALA B 1 94 ? 73.579 -4.750 37.115 1.00 25.06 86 ALA B C 1
ATOM 2469 O O . ALA B 1 94 ? 73.150 -3.624 36.806 1.00 26.71 86 ALA B O 1
ATOM 2471 N N . VAL B 1 95 ? 73.145 -5.867 36.514 1.00 20.54 87 VAL B N 1
ATOM 2472 C CA . VAL B 1 95 ? 72.155 -5.700 35.424 1.00 19.18 87 VAL B CA 1
ATOM 2473 C C . VAL B 1 95 ? 70.711 -5.577 35.907 1.00 23.24 87 VAL B C 1
ATOM 2474 O O . VAL B 1 95 ? 69.875 -5.172 35.126 1.00 24.05 87 VAL B O 1
ATOM 2478 N N . ASN B 1 96 ? 70.452 -5.873 37.181 1.00 22.89 88 ASN B N 1
ATOM 2479 C CA . ASN B 1 96 ? 69.106 -5.723 37.751 1.00 20.42 88 ASN B CA 1
ATOM 2480 C C . ASN B 1 96 ? 68.500 -4.360 37.343 1.00 21.78 88 ASN B C 1
ATOM 2481 O O . ASN B 1 96 ? 69.199 -3.337 37.411 1.00 25.17 88 ASN B O 1
ATOM 2486 N N . GLY B 1 97 ? 67.237 -4.343 36.885 1.00 21.44 89 GLY B N 1
ATOM 2487 C CA . GLY B 1 97 ? 66.622 -3.066 36.466 1.00 27.27 89 GLY B CA 1
ATOM 2488 C C . GLY B 1 97 ? 66.873 -2.754 34.983 1.00 24.62 89 GLY B C 1
ATOM 2489 O O . GLY B 1 97 ? 66.383 -1.747 34.455 1.00 23.89 89 GLY B O 1
ATOM 2490 N N . THR B 1 98 ? 67.660 -3.594 34.318 1.00 18.26 90 THR B N 1
ATOM 2491 C CA . THR B 1 98 ? 67.861 -3.465 32.907 1.00 17.41 90 THR B CA 1
ATOM 2492 C C . THR B 1 98 ? 67.749 -4.830 32.257 1.00 16.78 90 THR B C 1
ATOM 2493 O O . THR B 1 98 ? 67.715 -5.852 32.953 1.00 19.81 90 THR B O 1
ATOM 2497 N N . ASP B 1 99 ? 67.667 -4.843 30.914 1.00 17.40 91 ASP B N 1
ATOM 2498 C CA . ASP B 1 99 ? 67.613 -6.124 30.181 1.00 17.15 91 ASP B CA 1
ATOM 2499 C C . ASP B 1 99 ? 69.020 -6.556 29.647 1.00 17.77 91 ASP B C 1
ATOM 2500 O O . ASP B 1 99 ? 69.145 -7.360 28.733 1.00 16.55 91 ASP B O 1
ATOM 2505 N N . SER B 1 100 ? 70.063 -6.023 30.270 1.00 15.88 92 SER B N 1
ATOM 2506 C CA . SER B 1 100 ? 71.482 -6.336 29.843 1.00 15.51 92 SER B CA 1
ATOM 2507 C C . SER B 1 100 ? 71.938 -7.768 30.217 1.00 16.96 92 SER B C 1
ATOM 2508 O O . SER B 1 100 ? 71.560 -8.270 31.285 1.00 18.38 92 SER B O 1
ATOM 2511 N N . HIS B 1 101 ? 72.732 -8.421 29.349 1.00 16.07 93 HIS B N 1
ATOM 2512 C CA . HIS B 1 101 ? 73.346 -9.705 29.630 1.00 15.90 93 HIS B CA 1
ATOM 2513 C C . HIS B 1 101 ? 74.821 -9.439 30.073 1.00 18.57 93 HIS B C 1
ATOM 2514 O O . HIS B 1 101 ? 75.559 -10.392 30.245 1.00 16.30 93 HIS B O 1
ATOM 2521 N N . ALA B 1 102 ? 75.226 -8.184 30.300 1.00 17.48 94 ALA B N 1
ATOM 2522 C CA . ALA B 1 102 ? 76.677 -7.879 30.658 1.00 17.42 94 ALA B CA 1
ATOM 2523 C C . ALA B 1 102 ? 77.097 -8.745 31.869 1.00 20.32 94 ALA B C 1
ATOM 2524 O O . ALA B 1 102 ? 76.369 -8.785 32.896 1.00 2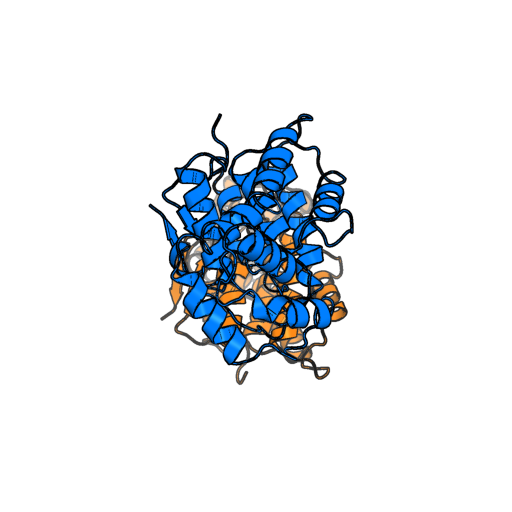0.46 94 ALA B O 1
ATOM 2526 N N . GLY B 1 103 ? 78.256 -9.437 31.745 1.00 20.33 95 GLY B N 1
ATOM 2527 C CA . GLY B 1 103 ? 78.723 -10.288 32.828 1.00 20.71 95 GLY B CA 1
ATOM 2528 C C . GLY B 1 103 ? 78.044 -11.661 32.976 1.00 22.10 95 GLY B C 1
ATOM 2529 O O . GLY B 1 103 ? 78.418 -12.471 33.838 1.00 21.52 95 GLY B O 1
ATOM 2530 N N . LEU B 1 104 ? 77.046 -11.947 32.135 1.00 19.59 96 LEU B N 1
ATOM 2531 C CA . LEU B 1 104 ? 76.360 -13.189 32.194 1.00 18.81 96 LEU B CA 1
ATOM 2532 C C . LEU B 1 104 ? 76.798 -14.013 30.968 1.00 22.00 96 LEU B C 1
ATOM 2533 O O . LEU B 1 104 ? 77.919 -14.497 30.951 1.00 20.23 96 LEU B O 1
ATOM 2538 N N . GLY B 1 105 ? 75.977 -14.108 29.910 1.00 18.92 97 GLY B N 1
ATOM 2539 C CA . GLY B 1 105 ? 76.390 -14.849 28.692 1.00 18.05 97 GLY B CA 1
ATOM 2540 C C . GLY B 1 105 ? 76.510 -16.353 28.809 1.00 20.34 97 GLY B C 1
ATOM 2541 O O . GLY B 1 105 ? 75.915 -16.987 29.701 1.00 20.69 97 GLY B O 1
ATOM 2542 N N . GLN B 1 106 ? 77.279 -16.956 27.919 1.00 19.31 98 GLN B N 1
ATOM 2543 C CA . GLN B 1 106 ? 77.318 -18.429 27.797 1.00 19.93 98 GLN B CA 1
ATOM 2544 C C . GLN B 1 106 ? 77.682 -19.130 29.138 1.00 20.01 98 GLN B C 1
ATOM 2545 O O . GLN B 1 106 ? 77.097 -20.175 29.490 1.00 23.53 98 GLN B O 1
ATOM 2551 N N . GLY B 1 107 ? 78.635 -18.535 29.872 1.00 24.24 99 GLY B N 1
ATOM 2552 C CA . GLY B 1 107 ? 79.086 -19.075 31.199 1.00 26.36 99 GLY B CA 1
ATOM 2553 C C . GLY B 1 107 ? 77.902 -19.167 32.163 1.00 23.53 99 GLY B C 1
ATOM 2554 O O . GLY B 1 107 ? 77.649 -20.181 32.833 1.00 22.76 99 GLY B O 1
ATOM 2555 N N . PHE B 1 108 ? 77.107 -18.100 32.196 1.00 20.81 100 PHE B N 1
ATOM 2556 C CA . PHE B 1 108 ? 75.942 -18.040 33.080 1.00 19.79 100 PHE B CA 1
ATOM 2557 C C . PHE B 1 108 ? 74.875 -19.003 32.590 1.00 21.99 100 PHE B C 1
ATOM 2558 O O . PHE B 1 108 ? 74.273 -19.732 33.403 1.00 19.63 100 PHE B O 1
ATOM 2566 N N . GLU B 1 109 ? 74.610 -18.985 31.282 1.00 19.41 101 GLU B N 1
ATOM 2567 C CA . GLU B 1 109 ? 73.673 -19.946 30.670 1.00 19.87 101 GLU B CA 1
ATOM 2568 C C . GLU B 1 109 ? 74.007 -21.392 31.001 1.00 20.75 101 GLU B C 1
ATOM 2569 O O . GLU B 1 109 ? 73.088 -22.161 31.323 1.00 19.72 101 GLU B O 1
ATOM 2575 N N . GLN B 1 110 ? 75.304 -21.756 30.952 1.00 22.71 102 GLN B N 1
ATOM 2576 C CA . GLN B 1 110 ? 75.733 -23.123 31.194 1.00 20.15 102 GLN B CA 1
ATOM 2577 C C . GLN B 1 110 ? 75.540 -23.475 32.675 1.00 22.32 102 GLN B C 1
ATOM 2578 O O . GLN B 1 110 ? 75.049 -24.598 33.028 1.00 28.17 102 GLN B O 1
ATOM 2584 N N . ALA B 1 111 ? 75.870 -22.505 33.536 1.00 19.87 103 ALA B N 1
ATOM 2585 C CA . ALA B 1 111 ? 75.762 -22.655 34.991 1.00 22.54 103 ALA B CA 1
ATOM 2586 C C . ALA B 1 111 ? 74.303 -22.850 35.371 1.00 22.22 103 ALA B C 1
ATOM 2587 O O . ALA B 1 111 ? 74.007 -23.588 36.311 1.00 22.79 103 ALA B O 1
ATOM 2589 N N . TRP B 1 112 ? 73.400 -22.228 34.619 1.00 21.58 104 TRP B N 1
ATOM 2590 C CA . TRP B 1 112 ? 71.963 -22.415 34.853 1.00 22.21 104 TRP B CA 1
ATOM 2591 C C . TRP B 1 112 ? 71.534 -23.831 34.479 1.00 23.58 104 TRP B C 1
ATOM 2592 O O . TRP B 1 112 ? 70.836 -24.489 35.266 1.00 25.46 104 TRP B O 1
ATOM 2603 N N . ALA B 1 113 ? 71.972 -24.305 33.300 1.00 19.51 105 ALA B N 1
ATOM 2604 C CA . ALA B 1 113 ? 71.725 -25.673 32.876 1.00 25.35 105 ALA B CA 1
ATOM 2605 C C . ALA B 1 113 ? 72.220 -26.692 33.924 1.00 21.16 105 ALA B C 1
ATOM 2606 O O . ALA B 1 113 ? 71.460 -27.549 34.371 1.00 25.01 105 ALA B O 1
ATOM 2608 N N . ASP B 1 114 ? 73.481 -26.549 34.365 1.00 22.96 106 ASP B N 1
ATOM 2609 C CA . ASP B 1 114 ? 74.055 -27.425 35.393 1.00 30.04 106 ASP B CA 1
ATOM 2610 C C . ASP B 1 114 ? 73.276 -27.374 36.721 1.00 31.74 106 ASP B C 1
ATOM 2611 O O . ASP B 1 114 ? 72.991 -28.430 37.305 1.00 33.84 106 ASP B O 1
ATOM 2616 N N . ALA B 1 115 ? 72.925 -26.159 37.180 1.00 28.23 107 ALA B N 1
ATOM 2617 C CA . ALA B 1 115 ? 72.216 -25.976 38.469 1.00 22.75 107 ALA B CA 1
ATOM 2618 C C . ALA B 1 115 ? 70.830 -26.605 38.457 1.00 23.89 107 ALA B C 1
ATOM 2619 O O . ALA B 1 115 ? 70.376 -27.145 39.508 1.00 24.26 107 ALA B O 1
ATOM 2621 N N . ALA B 1 116 ? 70.175 -26.546 37.289 1.00 23.57 108 ALA B N 1
ATOM 2622 C CA . ALA B 1 116 ? 68.870 -27.165 37.032 1.00 23.47 108 ALA B CA 1
ATOM 2623 C C . ALA B 1 116 ? 68.855 -28.679 37.096 1.00 23.81 108 ALA B C 1
ATOM 2624 O O . ALA B 1 116 ? 67.785 -29.264 37.270 1.00 31.96 108 ALA B O 1
ATOM 2626 N N . GLU B 1 117 ? 70.010 -29.332 36.936 1.00 28.37 109 GLU B N 1
ATOM 2627 C CA . GLU B 1 117 ? 70.045 -30.789 37.131 1.00 33.06 109 GLU B CA 1
ATOM 2628 C C . GLU B 1 117 ? 70.040 -31.224 38.605 1.00 37.63 109 GLU B C 1
ATOM 2629 O O . GLU B 1 117 ? 69.997 -32.428 38.910 1.00 48.98 109 GLU B O 1
ATOM 2635 N N . THR B 1 118 ? 70.093 -30.262 39.517 1.00 26.04 110 THR B N 1
ATOM 2636 C CA . THR B 1 118 ? 70.250 -30.618 40.923 1.00 35.00 110 THR B CA 1
ATOM 2637 C C . THR B 1 118 ? 68.937 -30.409 41.663 1.00 27.81 110 THR B C 1
ATOM 2638 O O . THR B 1 118 ? 68.111 -29.538 41.302 1.00 29.30 110 THR B O 1
ATOM 2642 N N . SER B 1 119 ? 68.731 -31.201 42.712 1.00 26.16 111 SER B N 1
ATOM 2643 C CA . SER B 1 119 ? 67.559 -31.011 43.520 1.00 30.69 111 SER B CA 1
ATOM 2644 C C . SER B 1 119 ? 67.589 -29.699 44.316 1.00 26.41 111 SER B C 1
ATOM 2645 O O . SER B 1 119 ? 66.510 -29.135 44.554 1.00 28.28 111 SER B O 1
ATOM 2648 N N . GLU B 1 120 ? 68.781 -29.195 44.672 1.00 27.80 112 GLU B N 1
ATOM 2649 C CA . GLU B 1 120 ? 68.909 -27.937 45.467 1.00 27.91 112 GLU B CA 1
ATOM 2650 C C . GLU B 1 120 ? 68.382 -26.688 44.719 1.00 26.74 112 GLU B C 1
ATOM 2651 O O . GLU B 1 120 ? 67.635 -25.842 45.274 1.00 23.06 112 GLU B O 1
ATOM 2657 N N . PHE B 1 121 ? 68.755 -26.561 43.446 1.00 22.21 113 PHE B N 1
ATOM 2658 C CA . PHE B 1 121 ? 68.275 -25.430 42.651 1.00 24.49 113 PHE B CA 1
ATOM 2659 C C . PHE B 1 121 ? 66.775 -25.574 42.386 1.00 22.03 113 PHE B C 1
ATOM 2660 O O . PHE B 1 121 ? 66.049 -24.568 42.425 1.00 22.62 113 PHE B O 1
ATOM 2668 N N . ARG B 1 122 ? 66.305 -26.806 42.138 1.00 23.44 114 ARG B N 1
ATOM 2669 C CA . ARG B 1 122 ? 64.832 -27.037 41.928 1.00 23.92 114 ARG B CA 1
ATOM 2670 C C . ARG B 1 122 ? 64.046 -26.637 43.167 1.00 24.00 114 ARG B C 1
ATOM 2671 O O . ARG B 1 122 ? 63.011 -25.931 43.111 1.00 24.46 114 ARG B O 1
ATOM 2679 N N . ALA B 1 123 ? 64.568 -27.042 44.308 1.00 22.83 115 ALA B N 1
ATOM 2680 C CA . ALA B 1 123 ? 63.966 -26.654 45.603 1.00 24.98 115 ALA B CA 1
ATOM 2681 C C . ALA B 1 123 ? 64.011 -25.141 45.855 1.00 23.71 115 ALA B C 1
ATOM 2682 O O . ALA B 1 123 ? 63.036 -24.557 46.317 1.00 23.69 115 ALA B O 1
ATOM 2684 N N . ALA B 1 124 ? 65.110 -24.491 45.520 1.00 25.11 116 ALA B N 1
ATOM 2685 C CA . ALA B 1 124 ? 65.203 -23.006 45.529 1.00 21.27 116 ALA B CA 1
ATOM 2686 C C . ALA B 1 124 ? 64.097 -22.300 44.690 1.00 18.38 116 ALA B C 1
ATOM 2687 O O . ALA B 1 124 ? 63.545 -21.277 45.086 1.00 20.10 116 ALA B O 1
ATOM 2689 N N . GLN B 1 125 ? 63.864 -22.810 43.483 1.00 17.57 117 GLN B N 1
ATOM 2690 C CA . GLN B 1 125 ? 62.857 -22.253 42.578 1.00 18.16 117 GLN B CA 1
ATOM 2691 C C . GLN B 1 125 ? 61.490 -22.466 43.208 1.00 16.35 117 GLN B C 1
ATOM 2692 O O . GLN B 1 125 ? 60.611 -21.580 43.118 1.00 20.53 117 GLN B O 1
ATOM 2698 N N . ASP B 1 126 ? 61.293 -23.646 43.810 1.00 18.06 118 ASP B N 1
ATOM 2699 C CA . ASP B 1 126 ? 59.967 -23.992 44.382 1.00 20.53 118 ASP B CA 1
ATOM 2700 C C . ASP B 1 126 ? 59.695 -22.978 45.492 1.00 19.45 118 ASP B C 1
ATOM 2701 O O . ASP B 1 126 ? 58.547 -22.439 45.618 1.00 19.61 118 ASP B O 1
ATOM 2706 N N . ALA B 1 127 ? 60.749 -22.682 46.281 1.00 18.88 119 ALA B N 1
ATOM 2707 C CA . ALA B 1 127 ? 60.631 -21.814 47.461 1.00 19.33 119 ALA B CA 1
ATOM 2708 C C . ALA B 1 127 ? 60.345 -20.375 47.054 1.00 20.50 119 ALA B C 1
ATOM 2709 O O . ALA B 1 127 ? 59.451 -19.698 47.637 1.00 21.14 119 ALA B O 1
ATOM 2711 N N . GLU B 1 128 ? 61.058 -19.911 46.022 1.00 20.31 120 GLU B N 1
ATOM 2712 C CA . GLU B 1 128 ? 60.814 -18.561 45.465 1.00 21.97 120 GLU B CA 1
ATOM 2713 C C . GLU B 1 128 ? 59.384 -18.455 44.856 1.00 17.70 120 GLU B C 1
ATOM 2714 O O . GLU B 1 128 ? 58.639 -17.500 45.145 1.00 17.17 120 GLU B O 1
ATOM 2720 N N . ARG B 1 129 ? 59.032 -19.447 44.047 1.00 16.07 121 ARG B N 1
ATOM 2721 C CA . ARG B 1 129 ? 57.686 -19.572 43.474 1.00 15.05 121 ARG B CA 1
ATOM 2722 C C . ARG B 1 129 ? 56.641 -19.453 44.594 1.00 18.06 121 ARG B C 1
ATOM 2723 O O . ARG B 1 129 ? 55.740 -18.614 44.485 1.00 17.70 121 ARG B O 1
ATOM 2731 N N . ASP B 1 130 ? 56.785 -20.248 45.667 1.00 17.74 122 ASP B N 1
ATOM 2732 C CA . ASP B 1 130 ? 55.730 -20.314 46.679 1.00 19.83 122 ASP B CA 1
ATOM 2733 C C . ASP B 1 130 ? 55.678 -19.049 47.496 1.00 18.79 122 ASP B C 1
ATOM 2734 O O . ASP B 1 130 ? 54.561 -18.495 47.750 1.00 16.53 122 ASP B O 1
ATOM 2739 N N . ARG B 1 131 ? 56.846 -18.525 47.874 1.00 16.50 123 ARG B N 1
ATOM 2740 C CA . ARG B 1 131 ? 56.826 -17.334 48.741 1.00 18.52 123 ARG B CA 1
ATOM 2741 C C . ARG B 1 131 ? 56.297 -16.076 48.081 1.00 16.36 123 ARG B C 1
ATOM 2742 O O . ARG B 1 131 ? 55.502 -15.339 48.708 1.00 21.49 123 ARG B O 1
ATOM 2750 N N . VAL B 1 132 ? 56.708 -15.807 46.838 1.00 18.92 124 VAL B N 1
ATOM 2751 C CA . VAL B 1 132 ? 56.408 -14.533 46.173 1.00 19.86 124 VAL B CA 1
ATOM 2752 C C . VAL B 1 132 ? 55.148 -14.667 45.323 1.00 16.14 124 VAL B C 1
ATOM 2753 O O . VAL B 1 132 ? 54.384 -13.710 45.249 1.00 17.36 124 VAL B O 1
ATOM 2757 N N . TYR B 1 133 ? 54.909 -15.851 44.734 1.00 16.71 125 TYR B N 1
ATOM 2758 C CA . TYR B 1 133 ? 53.800 -15.983 43.743 1.00 13.74 125 TYR B CA 1
ATOM 2759 C C . TYR B 1 133 ? 52.595 -16.830 44.169 1.00 16.16 125 TYR B C 1
ATOM 2760 O O . TYR B 1 133 ? 51.449 -16.347 44.242 1.00 15.79 125 TYR B O 1
ATOM 2769 N N . PHE B 1 134 ? 52.878 -18.060 44.487 1.00 13.95 126 PHE B N 1
ATOM 2770 C CA . PHE B 1 134 ? 51.833 -19.064 44.693 1.00 13.90 126 PHE B CA 1
ATOM 2771 C C . PHE B 1 134 ? 51.094 -18.865 45.995 1.00 14.70 126 PHE B C 1
ATOM 2772 O O . PHE B 1 134 ? 49.835 -18.744 46.004 1.00 14.98 126 PHE B O 1
ATOM 2780 N N . ASP B 1 135 ? 51.823 -18.888 47.105 1.00 13.29 127 ASP B N 1
ATOM 2781 C CA . ASP B 1 135 ? 51.164 -18.671 48.370 1.00 15.90 127 ASP B CA 1
ATOM 2782 C C . ASP B 1 135 ? 50.399 -17.348 48.498 1.00 15.18 127 ASP B C 1
ATOM 2783 O O . ASP B 1 135 ? 49.254 -17.375 49.048 1.00 12.83 127 ASP B O 1
ATOM 2788 N N . PRO B 1 136 ? 50.963 -16.207 47.976 1.00 13.90 128 PRO B N 1
ATOM 2789 C CA . PRO B 1 136 ? 50.188 -14.939 48.010 1.00 14.68 128 PRO B CA 1
ATOM 2790 C C . PRO B 1 136 ? 48.902 -15.050 47.211 1.00 13.94 128 PRO B C 1
ATOM 2791 O O . PRO B 1 136 ? 47.873 -14.476 47.652 1.00 15.40 128 PRO B O 1
ATOM 2795 N N . ALA B 1 137 ? 48.908 -15.828 46.112 1.00 14.18 129 ALA B N 1
ATOM 2796 C CA . ALA B 1 137 ? 47.731 -15.918 45.244 1.00 13.21 129 ALA B CA 1
ATOM 2797 C C . ALA B 1 137 ? 46.681 -16.645 46.021 1.00 13.50 129 ALA B C 1
ATOM 2798 O O . ALA B 1 137 ? 45.486 -16.261 46.051 1.00 16.89 129 ALA B O 1
ATOM 2800 N N . VAL B 1 138 ? 47.105 -17.737 46.668 1.00 13.08 130 VAL B N 1
ATOM 2801 C CA . VAL B 1 138 ? 46.156 -18.572 47.431 1.00 12.84 130 VAL B CA 1
ATOM 2802 C C . VAL B 1 138 ? 45.581 -17.717 48.587 1.00 13.17 130 VAL B C 1
ATOM 2803 O O . VAL B 1 138 ? 44.311 -17.653 48.812 1.00 13.90 130 VAL B O 1
ATOM 2807 N N . ALA B 1 139 ? 46.478 -17.081 49.329 1.00 11.76 131 ALA B N 1
ATOM 2808 C CA . ALA B 1 139 ? 46.000 -16.339 50.523 1.00 15.33 131 ALA B CA 1
ATOM 2809 C C . ALA B 1 139 ? 45.044 -15.214 50.140 1.00 15.20 131 ALA B C 1
ATOM 2810 O O . ALA B 1 139 ? 43.988 -15.018 50.799 1.00 15.44 131 ALA B O 1
ATOM 2812 N N . GLN B 1 140 ? 45.374 -14.475 49.082 1.00 14.73 132 GLN B N 1
ATOM 2813 C CA . GLN B 1 140 ? 44.500 -13.335 48.735 1.00 13.28 132 GLN B CA 1
ATOM 2814 C C . GLN B 1 140 ? 43.202 -13.879 48.155 1.00 15.31 132 GLN B C 1
ATOM 2815 O O . GLN B 1 140 ? 42.139 -13.282 48.359 1.00 15.92 132 GLN B O 1
ATOM 2821 N N . GLY B 1 141 ? 43.280 -14.987 47.391 1.00 13.55 133 GLY B N 1
ATOM 2822 C CA . GLY B 1 141 ? 42.090 -15.591 46.740 1.00 16.55 133 GLY B CA 1
ATOM 2823 C C . GLY B 1 141 ? 41.123 -16.049 47.840 1.00 16.66 133 GLY B C 1
ATOM 2824 O O . GLY B 1 141 ? 39.908 -15.784 47.801 1.00 19.10 133 GLY B O 1
ATOM 2825 N N . LYS B 1 142 ? 41.656 -16.741 48.851 1.00 13.65 134 LYS B N 1
ATOM 2826 C CA . LYS B 1 142 ? 40.832 -17.236 49.988 1.00 15.64 134 LYS B CA 1
ATOM 2827 C C . LYS B 1 142 ? 40.233 -16.011 50.737 1.00 17.75 134 LYS B C 1
ATOM 2828 O O . LYS B 1 142 ? 39.066 -16.044 51.165 1.00 20.69 134 LYS B O 1
ATOM 2834 N N . ALA B 1 143 ? 41.024 -14.932 50.883 1.00 17.94 135 ALA B N 1
ATOM 2835 C CA . ALA B 1 143 ? 40.558 -13.730 51.624 1.00 17.90 135 ALA B CA 1
ATOM 2836 C C . ALA B 1 143 ? 39.417 -13.113 50.852 1.00 22.10 135 ALA B C 1
ATOM 2837 O O . ALA B 1 143 ? 38.466 -12.589 51.478 1.00 19.07 135 ALA B O 1
ATOM 2839 N N . ASP B 1 144 ? 39.462 -13.244 49.507 1.00 18.70 136 ASP B N 1
ATOM 2840 C CA . ASP B 1 144 ? 38.388 -12.690 48.667 1.00 20.06 136 ASP B CA 1
ATOM 2841 C C . ASP B 1 144 ? 37.203 -13.632 48.496 1.00 17.26 136 ASP B C 1
ATOM 2842 O O . ASP B 1 144 ? 36.265 -13.314 47.750 1.00 23.01 136 ASP B O 1
ATOM 2847 N N . GLY B 1 145 ? 37.242 -14.786 49.172 1.00 14.55 137 GLY B N 1
ATOM 2848 C CA . GLY B 1 145 ? 36.192 -15.768 49.040 1.00 17.96 137 GLY B CA 1
ATOM 2849 C C . GLY B 1 145 ? 36.203 -16.562 47.734 1.00 15.16 137 GLY B C 1
ATOM 2850 O O . GLY B 1 145 ? 35.177 -17.128 47.327 1.00 18.91 137 GLY B O 1
ATOM 2851 N N . LEU B 1 146 ? 37.381 -16.714 47.111 1.00 16.59 138 LEU B N 1
ATOM 2852 C CA . LEU B 1 146 ? 37.407 -17.387 45.795 1.00 13.94 138 LEU B CA 1
ATOM 2853 C C . LEU B 1 146 ? 37.623 -18.899 45.890 1.00 14.43 138 LEU B C 1
ATOM 2854 O O . LEU B 1 146 ? 38.233 -19.372 46.823 1.00 18.42 138 LEU B O 1
ATOM 2859 N N . SER B 1 147 ? 37.112 -19.634 44.891 1.00 17.41 139 SER B N 1
ATOM 2860 C CA . SER B 1 147 ? 37.339 -21.042 44.672 1.00 17.36 139 SER B CA 1
ATOM 2861 C C . SER B 1 147 ? 38.835 -21.261 44.253 1.00 17.87 139 SER B C 1
ATOM 2862 O O . SER B 1 147 ? 39.568 -20.300 44.062 1.00 16.32 139 SER B O 1
ATOM 2865 N N . ALA B 1 148 ? 39.231 -22.511 44.032 1.00 16.30 140 ALA B N 1
ATOM 2866 C CA . ALA B 1 148 ? 40.567 -22.840 43.512 1.00 14.91 140 ALA B CA 1
ATOM 2867 C C . ALA B 1 148 ? 40.759 -22.192 42.132 1.00 14.98 140 ALA B C 1
ATOM 2868 O O . ALA B 1 148 ? 41.852 -21.706 41.799 1.00 13.94 140 ALA B O 1
ATOM 2870 N N . LEU B 1 149 ? 39.700 -22.138 41.332 1.00 14.00 141 LEU B N 1
ATOM 2871 C CA . LEU B 1 149 ? 39.800 -21.442 40.015 1.00 14.31 141 LEU B CA 1
ATOM 2872 C C . LEU B 1 149 ? 40.126 -19.926 40.120 1.00 12.54 141 LEU B C 1
ATOM 2873 O O . LEU B 1 149 ? 40.931 -19.381 39.328 1.00 13.42 141 LEU B O 1
ATOM 2878 N N . GLY B 1 150 ? 39.504 -19.253 41.083 1.00 13.41 142 GLY B N 1
ATOM 2879 C CA . GLY B 1 150 ? 39.733 -17.802 41.351 1.00 14.58 142 GLY B CA 1
ATOM 2880 C C . GLY B 1 150 ? 41.178 -17.669 41.843 1.00 12.92 142 GLY B C 1
ATOM 2881 O O . GLY B 1 150 ? 41.894 -16.776 41.450 1.00 12.48 142 GLY B O 1
ATOM 2882 N N . GLN B 1 151 ? 41.580 -18.524 42.771 1.00 12.45 143 GLN B N 1
ATOM 2883 C CA . GLN B 1 151 ? 42.948 -18.513 43.255 1.00 12.19 143 GLN B CA 1
ATOM 2884 C C . GLN B 1 151 ? 43.944 -18.662 42.092 1.00 12.76 143 GLN B C 1
ATOM 2885 O O . GLN B 1 151 ? 44.966 -17.964 42.026 1.00 13.61 143 GLN B O 1
ATOM 2891 N N . PHE B 1 152 ? 43.616 -19.562 41.156 1.00 12.53 144 PHE B N 1
ATOM 2892 C CA . PHE B 1 152 ? 44.466 -19.784 39.994 1.00 13.55 144 PHE B CA 1
ATOM 2893 C C . PHE B 1 152 ? 44.535 -18.513 39.128 1.00 12.27 144 PHE B C 1
ATOM 2894 O O . PHE B 1 152 ? 45.632 -18.088 38.654 1.00 12.98 144 PHE B O 1
ATOM 2902 N N . ALA B 1 153 ? 43.372 -17.892 38.918 1.00 11.63 145 ALA B N 1
ATOM 2903 C CA . ALA B 1 153 ? 43.345 -16.621 38.247 1.00 12.27 145 ALA B CA 1
ATOM 2904 C C . ALA B 1 153 ? 44.310 -15.606 38.864 1.00 11.81 145 ALA B C 1
ATOM 2905 O O . ALA B 1 153 ? 45.061 -14.892 38.107 1.00 13.15 145 ALA B O 1
ATOM 2907 N N . TYR B 1 154 ? 44.392 -15.598 40.205 1.00 11.13 146 TYR B N 1
ATOM 2908 C CA . TYR B 1 154 ? 45.291 -14.664 40.865 1.00 12.79 146 TYR B CA 1
ATOM 2909 C C . TYR B 1 154 ? 46.736 -15.151 40.665 1.00 13.70 146 TYR B C 1
ATOM 2910 O O . TYR B 1 154 ? 47.620 -14.320 40.384 1.00 13.37 146 TYR B O 1
ATOM 2919 N N . TYR B 1 155 ? 46.959 -16.463 40.760 1.00 11.20 147 TYR B N 1
ATOM 2920 C CA . TYR B 1 155 ? 48.321 -17.010 40.638 1.00 9.81 147 TYR B CA 1
ATOM 2921 C C . TYR B 1 155 ? 48.853 -16.676 39.261 1.00 10.25 147 TYR B C 1
ATOM 2922 O O . TYR B 1 155 ? 50.010 -16.204 39.111 1.00 12.26 147 TYR B O 1
ATOM 2931 N N . ASP B 1 156 ? 48.091 -16.982 38.224 1.00 10.73 148 ASP B N 1
ATOM 2932 C CA . ASP B 1 156 ? 48.574 -16.639 36.875 1.00 13.42 148 ASP B CA 1
ATOM 2933 C C . ASP B 1 156 ? 48.848 -15.138 36.611 1.00 13.24 148 ASP B C 1
ATOM 2934 O O . ASP B 1 156 ? 49.784 -14.775 35.856 1.00 13.21 148 ASP B O 1
ATOM 2939 N N . THR B 1 157 ? 48.081 -14.271 37.275 1.00 11.88 149 THR B N 1
ATOM 2940 C CA . THR B 1 157 ? 48.259 -12.822 37.169 1.00 10.16 149 THR B CA 1
ATOM 2941 C C . THR B 1 157 ? 49.583 -12.443 37.826 1.00 12.68 149 THR B C 1
ATOM 2942 O O . THR B 1 157 ? 50.394 -11.679 37.279 1.00 15.02 149 THR B O 1
ATOM 2946 N N . LEU B 1 158 ? 49.824 -12.995 39.008 1.00 13.46 150 LEU B N 1
ATOM 2947 C CA . LEU B 1 158 ? 51.099 -12.769 39.731 1.00 11.76 150 LEU B CA 1
ATOM 2948 C C . LEU B 1 158 ? 52.322 -13.232 38.934 1.00 13.07 150 LEU B C 1
ATOM 2949 O O . LEU B 1 158 ? 53.351 -12.545 38.900 1.00 15.71 150 LEU B O 1
ATOM 2954 N N . VAL B 1 159 ? 52.257 -14.434 38.385 1.00 15.25 151 VAL B N 1
ATOM 2955 C CA . VAL B 1 159 ? 53.308 -14.997 37.509 1.00 13.55 151 VAL B CA 1
ATOM 2956 C C . VAL B 1 159 ? 53.692 -14.020 36.392 1.00 13.41 151 VAL B C 1
ATOM 2957 O O . VAL B 1 159 ? 54.864 -13.770 36.132 1.00 16.94 151 VAL B O 1
ATOM 2961 N N . VAL B 1 160 ? 52.712 -13.508 35.693 1.00 13.99 152 VAL B N 1
ATOM 2962 C CA . VAL B 1 160 ? 52.976 -12.636 34.530 1.00 13.82 152 VAL B CA 1
ATOM 2963 C C . VAL B 1 160 ? 53.258 -11.162 34.856 1.00 15.00 152 VAL B C 1
ATOM 2964 O O . VAL B 1 160 ? 54.166 -10.568 34.299 1.00 17.55 152 VAL B O 1
ATOM 2968 N N . HIS B 1 161 ? 52.461 -10.580 35.753 1.00 15.24 153 HIS B N 1
ATOM 2969 C CA . HIS B 1 161 ? 52.495 -9.135 36.020 1.00 14.07 153 HIS B CA 1
ATOM 2970 C C . HIS B 1 161 ? 53.248 -8.804 37.310 1.00 16.30 153 HIS B C 1
ATOM 2971 O O . HIS B 1 161 ? 53.635 -7.648 37.537 1.00 17.12 153 HIS B O 1
ATOM 2978 N N . GLY B 1 162 ? 53.546 -9.837 38.095 1.00 15.08 154 GLY B N 1
ATOM 2979 C CA . GLY B 1 162 ? 54.166 -9.702 39.374 1.00 16.27 154 GLY B CA 1
ATOM 2980 C C . GLY B 1 162 ? 53.397 -9.012 40.482 1.00 17.97 154 GLY B C 1
ATOM 2981 O O . GLY B 1 162 ? 52.330 -8.419 40.252 1.00 18.27 154 GLY B O 1
ATOM 2982 N N . PRO B 1 163 ? 53.977 -9.040 41.707 1.00 16.90 155 PRO B N 1
ATOM 2983 C CA . PRO B 1 163 ? 53.323 -8.400 42.802 1.00 19.71 155 PRO B CA 1
ATOM 2984 C C . PRO B 1 163 ? 53.503 -6.886 42.702 1.00 21.51 155 PRO B C 1
ATOM 2985 O O . PRO B 1 163 ? 54.474 -6.390 42.078 1.00 23.52 155 PRO B O 1
ATOM 2989 N N . GLY B 1 164 ? 52.607 -6.164 43.328 1.00 22.19 156 GLY B N 1
ATOM 2990 C CA . GLY B 1 164 ? 52.737 -4.733 43.413 1.00 18.15 156 GLY B CA 1
ATOM 2991 C C . GLY B 1 164 ? 51.366 -4.098 43.386 1.00 16.87 156 GLY B C 1
ATOM 2992 O O . GLY B 1 164 ? 50.369 -4.755 43.029 1.00 21.25 156 GLY B O 1
ATOM 2993 N N . SER B 1 165 ? 51.291 -2.819 43.754 1.00 19.32 157 SER B N 1
ATOM 2994 C CA . SER B 1 165 ? 49.986 -2.103 43.798 1.00 19.54 157 SER B CA 1
ATOM 2995 C C . SER B 1 165 ? 49.805 -1.275 42.544 1.00 20.93 157 SER B C 1
ATOM 2996 O O . SER B 1 165 ? 48.747 -0.693 42.306 1.00 22.68 157 SER B O 1
ATOM 2999 N N . GLN B 1 166 ? 50.826 -1.177 41.720 1.00 19.47 158 GLN B N 1
ATOM 3000 C CA . GLN B 1 166 ? 50.630 -0.333 40.520 1.00 19.83 158 GLN B CA 1
ATOM 3001 C C . GLN B 1 166 ? 49.595 -0.974 39.576 1.00 20.07 158 GLN B C 1
ATOM 3002 O O . GLN B 1 166 ? 49.329 -2.218 39.649 1.00 18.84 158 GLN B O 1
ATOM 3008 N N . ARG B 1 167 ? 49.066 -0.166 38.649 1.00 21.54 159 ARG B N 1
ATOM 3009 C CA . ARG B 1 167 ? 47.969 -0.637 37.823 1.00 22.49 159 ARG B CA 1
ATOM 3010 C C . ARG B 1 167 ? 48.311 -1.859 36.934 1.00 21.11 159 ARG B C 1
ATOM 3011 O O . ARG B 1 167 ? 47.405 -2.672 36.601 1.00 17.92 159 ARG B O 1
ATOM 3019 N N . ASP B 1 168 ? 49.586 -2.013 36.557 1.00 18.82 160 ASP B N 1
ATOM 3020 C CA . ASP B 1 168 ? 49.952 -3.180 35.735 1.00 22.28 160 ASP B CA 1
ATOM 3021 C C . ASP B 1 168 ? 50.535 -4.386 36.497 1.00 19.72 160 ASP B C 1
ATOM 3022 O O . ASP B 1 168 ? 51.121 -5.275 35.876 1.00 23.19 160 ASP B O 1
ATOM 3027 N N . ALA B 1 169 ? 50.399 -4.387 37.834 1.00 18.97 161 ALA B N 1
ATOM 3028 C CA . ALA B 1 169 ? 50.784 -5.506 38.685 1.00 16.06 161 ALA B CA 1
ATOM 3029 C C . ALA B 1 169 ? 49.535 -6.096 39.289 1.00 14.85 161 ALA B C 1
ATOM 3030 O O . ALA B 1 169 ? 48.420 -5.578 39.092 1.00 16.27 161 ALA B O 1
ATOM 3032 N N . PHE B 1 170 ? 49.722 -7.232 39.953 1.00 16.04 162 PHE B N 1
ATOM 3033 C CA . PHE B 1 170 ? 48.620 -7.974 40.518 1.00 13.59 162 PHE B CA 1
ATOM 3034 C C . PHE B 1 170 ? 47.708 -7.091 41.398 1.00 13.88 162 PHE B C 1
ATOM 3035 O O . PHE B 1 170 ? 46.459 -7.118 41.256 1.00 17.25 162 PHE B O 1
ATOM 3043 N N . GLY B 1 171 ? 48.282 -6.330 42.334 1.00 16.54 163 GLY B N 1
ATOM 3044 C CA . GLY B 1 171 ? 47.410 -5.506 43.245 1.00 20.27 163 GLY B CA 1
ATOM 3045 C C . GLY B 1 171 ? 46.548 -4.558 42.449 1.00 15.89 163 GLY B C 1
ATOM 3046 O O . GLY B 1 171 ? 45.315 -4.411 42.714 1.00 21.41 163 GLY B O 1
ATOM 3047 N N . GLY B 1 172 ? 47.178 -3.868 41.482 1.00 18.15 164 GLY B N 1
ATOM 3048 C CA . GLY B 1 172 ? 46.404 -2.931 40.630 1.00 22.32 164 GLY B CA 1
ATOM 3049 C C . GLY B 1 172 ? 45.313 -3.613 39.827 1.00 20.92 164 GLY B C 1
ATOM 3050 O O . GLY B 1 172 ? 44.205 -3.037 39.645 1.00 21.14 164 GLY B O 1
ATOM 3051 N N . ILE B 1 173 ? 45.625 -4.803 39.297 1.00 18.96 165 ILE B N 1
ATOM 3052 C CA . ILE B 1 173 ? 44.646 -5.549 38.509 1.00 16.13 165 ILE B CA 1
ATOM 3053 C C . ILE B 1 173 ? 43.442 -5.967 39.365 1.00 14.70 165 ILE B C 1
ATOM 3054 O O . ILE B 1 173 ? 42.251 -5.709 38.987 1.00 17.11 165 ILE B O 1
ATOM 3059 N N . ARG B 1 174 ? 43.763 -6.520 40.543 1.00 18.97 166 ARG B N 1
ATOM 3060 C CA . ARG B 1 174 ? 42.740 -6.835 41.535 1.00 18.69 166 ARG B CA 1
ATOM 3061 C C . ARG B 1 174 ? 41.933 -5.601 41.930 1.00 19.56 166 ARG B C 1
ATOM 3062 O O . ARG B 1 174 ? 40.715 -5.697 42.043 1.00 20.63 166 ARG B O 1
ATOM 3070 N N . ALA B 1 175 ? 42.596 -4.468 42.172 1.00 20.04 167 ALA B N 1
ATOM 3071 C CA . ALA B 1 175 ? 41.849 -3.242 42.566 1.00 22.06 167 ALA B CA 1
ATOM 3072 C C . ALA B 1 175 ? 40.862 -2.790 41.465 1.00 24.35 167 ALA B C 1
ATOM 3073 O O . ALA B 1 175 ? 39.762 -2.334 41.770 1.00 30.69 167 ALA B O 1
ATOM 3075 N N . GLU B 1 176 ? 41.230 -2.963 40.193 1.00 20.06 168 GLU B N 1
ATOM 3076 C CA . GLU B 1 176 ? 40.379 -2.582 39.086 1.00 21.96 168 GLU B CA 1
ATOM 3077 C C . GLU B 1 176 ? 39.172 -3.530 39.018 1.00 22.98 168 GLU B C 1
ATOM 3078 O O . GLU B 1 176 ? 38.029 -3.078 38.829 1.00 27.34 168 GLU B O 1
ATOM 3084 N N . ALA B 1 177 ? 39.432 -4.838 39.191 1.00 18.86 169 ALA B N 1
ATOM 3085 C CA . ALA B 1 177 ? 38.354 -5.842 39.309 1.00 21.58 169 ALA B CA 1
ATOM 3086 C C . ALA B 1 177 ? 37.367 -5.473 40.446 1.00 25.80 169 ALA B C 1
ATOM 3087 O O . ALA B 1 177 ? 36.148 -5.472 40.246 1.00 25.84 169 ALA B O 1
ATOM 3089 N N . LEU B 1 178 ? 37.895 -5.123 41.622 1.00 23.81 170 LEU B N 1
ATOM 3090 C CA . LEU B 1 178 ? 37.046 -4.821 42.771 1.00 23.42 170 LEU B CA 1
ATOM 3091 C C . LEU B 1 178 ? 36.195 -3.599 42.510 1.00 26.85 170 LEU B C 1
ATOM 3092 O O . LEU B 1 178 ? 35.040 -3.500 42.993 1.00 31.53 170 LEU B O 1
ATOM 3097 N N . SER B 1 179 ? 36.739 -2.651 41.750 1.00 26.38 171 SER B N 1
ATOM 3098 C CA . SER B 1 179 ? 35.959 -1.443 41.521 1.00 24.96 171 SER B CA 1
ATOM 3099 C C . SER B 1 179 ? 34.772 -1.689 40.579 1.00 34.91 171 SER B C 1
ATOM 3100 O O . SER B 1 179 ? 33.835 -0.885 40.601 1.00 35.89 171 SER B O 1
ATOM 3103 N N . ALA B 1 180 ? 34.809 -2.800 39.805 1.00 29.04 172 ALA B N 1
ATOM 3104 C CA . ALA B 1 180 ? 33.793 -3.157 38.831 1.00 27.53 172 ALA B CA 1
ATOM 3105 C C . ALA B 1 180 ? 32.787 -4.174 39.411 1.00 23.57 172 ALA B C 1
ATOM 3106 O O . ALA B 1 180 ? 31.651 -4.161 39.051 1.00 33.53 172 ALA B O 1
ATOM 3108 N N . ALA B 1 181 ? 33.259 -5.090 40.252 1.00 28.71 173 ALA B N 1
ATOM 3109 C CA . ALA B 1 181 ? 32.409 -6.128 40.833 1.00 22.56 173 ALA B CA 1
ATOM 3110 C C . ALA B 1 181 ? 32.802 -6.530 42.234 1.00 23.89 173 ALA B C 1
ATOM 3111 O O . ALA B 1 181 ? 33.970 -6.600 42.548 1.00 28.78 173 ALA B O 1
ATOM 3113 N N . LEU B 1 182 ? 31.804 -6.853 43.050 1.00 25.76 174 LEU B N 1
ATOM 3114 C CA . LEU B 1 182 ? 32.011 -7.228 44.442 1.00 23.14 174 LEU B CA 1
ATOM 3115 C C . LEU B 1 182 ? 32.592 -8.671 44.481 1.00 26.24 174 LEU B C 1
ATOM 3116 O O . LEU B 1 182 ? 32.140 -9.555 43.764 1.00 24.59 174 LEU B O 1
ATOM 3121 N N . PRO B 1 183 ? 33.572 -8.928 45.341 1.00 25.90 175 PRO B N 1
ATOM 3122 C CA . PRO B 1 183 ? 34.027 -10.332 45.416 1.00 21.93 175 PRO B CA 1
ATOM 3123 C C . PRO B 1 183 ? 33.116 -11.140 46.337 1.00 23.86 175 PRO B C 1
ATOM 3124 O O . PRO B 1 183 ? 32.346 -10.537 47.057 1.00 23.40 175 PRO B O 1
ATOM 3128 N N . PRO B 1 184 ? 33.226 -12.486 46.332 1.00 21.15 176 PRO B N 1
ATOM 3129 C CA . PRO B 1 184 ? 32.339 -13.293 47.173 1.00 25.59 176 PRO B CA 1
ATOM 3130 C C . PRO B 1 184 ? 32.453 -13.056 48.657 1.00 24.45 176 PRO B C 1
ATOM 3131 O O . PRO B 1 184 ? 31.399 -13.163 49.354 1.00 22.79 176 PRO B O 1
ATOM 3135 N N . SER B 1 185 ? 33.672 -12.782 49.154 1.00 22.77 177 SER B N 1
ATOM 3136 C CA . SER B 1 185 ? 33.839 -12.343 50.548 1.00 26.71 177 SER B CA 1
ATOM 3137 C C . SER B 1 185 ? 32.892 -11.233 50.945 1.00 25.03 177 SER B C 1
ATOM 3138 O O . SER B 1 185 ? 32.537 -11.184 52.073 1.00 36.34 177 SER B O 1
ATOM 3141 N N A GLN B 1 186 ? 32.537 -10.356 49.994 0.50 29.15 178 GLN B N 1
ATOM 3142 N N B GLN B 1 186 ? 32.511 -10.353 50.023 0.50 29.92 178 GLN B N 1
ATOM 3143 C CA A GLN B 1 186 ? 31.671 -9.189 50.201 0.50 32.13 178 GLN B CA 1
ATOM 3144 C CA B GLN B 1 186 ? 31.615 -9.256 50.351 0.50 32.36 178 GLN B CA 1
ATOM 3145 C C A GLN B 1 186 ? 30.233 -9.390 49.650 0.50 34.56 178 GLN B C 1
ATOM 3146 C C B GLN B 1 186 ? 30.243 -9.395 49.659 0.50 35.21 178 GLN B C 1
ATOM 3147 O O A GLN B 1 186 ? 29.511 -8.414 49.399 0.50 37.69 178 GLN B O 1
ATOM 3148 O O B GLN B 1 186 ? 29.588 -8.400 49.321 0.50 39.10 178 GLN B O 1
ATOM 3159 N N . GLY B 1 187 ? 29.828 -10.643 49.446 1.00 28.76 179 GLY B N 1
ATOM 3160 C CA . GLY B 1 187 ? 28.469 -10.955 48.984 1.00 31.64 179 GLY B CA 1
ATOM 3161 C C . GLY B 1 187 ? 28.341 -11.011 47.476 1.00 35.99 179 GLY B C 1
ATOM 3162 O O . GLY B 1 187 ? 27.242 -11.285 46.964 1.00 41.94 179 GLY B O 1
ATOM 3163 N N . GLY B 1 188 ? 29.446 -10.772 46.747 1.00 24.93 180 GLY B N 1
ATOM 3164 C CA . GLY B 1 188 ? 29.342 -10.759 45.284 1.00 24.78 180 GLY B CA 1
ATOM 3165 C C . GLY B 1 188 ? 29.426 -12.130 44.615 1.00 24.10 180 GLY B C 1
ATOM 3166 O O . GLY B 1 188 ? 30.044 -13.049 45.143 1.00 27.79 180 GLY B O 1
ATOM 3167 N N . ASP B 1 189 ? 28.810 -12.257 43.441 1.00 21.03 181 ASP B N 1
ATOM 3168 C CA . ASP B 1 189 ? 28.768 -13.521 42.692 1.00 21.51 181 ASP B CA 1
ATOM 3169 C C . ASP B 1 189 ? 30.153 -13.831 42.089 1.00 18.52 181 ASP B C 1
ATOM 3170 O O . ASP B 1 189 ? 30.781 -12.977 41.435 1.00 19.86 181 ASP B O 1
ATOM 3175 N N . GLU B 1 190 ? 30.614 -15.069 42.249 1.00 20.35 182 GLU B N 1
ATOM 3176 C CA . GLU B 1 190 ? 32.006 -15.344 41.877 1.00 18.23 182 GLU B CA 1
ATOM 3177 C C . GLU B 1 190 ? 32.238 -15.257 40.361 1.00 19.18 182 GLU B C 1
ATOM 3178 O O . GLU B 1 190 ? 33.303 -14.794 39.905 1.00 18.60 182 GLU B O 1
ATOM 3184 N N . THR B 1 191 ? 31.274 -15.770 39.581 1.00 19.56 183 THR B N 1
ATOM 3185 C CA . THR B 1 191 ? 31.378 -15.698 38.131 1.00 19.52 183 THR B CA 1
ATOM 3186 C C . THR B 1 191 ? 31.480 -14.248 37.661 1.00 19.44 183 THR B C 1
ATOM 3187 O O . THR B 1 191 ? 32.393 -13.894 36.916 1.00 24.78 183 THR B O 1
ATOM 3191 N N . GLU B 1 192 ? 30.557 -13.411 38.118 1.00 21.13 184 GLU B N 1
ATOM 3192 C CA . GLU B 1 192 ? 30.550 -11.993 37.755 1.00 20.52 184 GLU B CA 1
ATOM 3193 C C . GLU B 1 192 ? 31.875 -11.338 38.162 1.00 20.11 184 GLU B C 1
ATOM 3194 O O . GLU B 1 192 ? 32.420 -10.518 37.438 1.00 21.25 184 GLU B O 1
ATOM 3200 N N . TYR B 1 193 ? 32.415 -11.724 39.304 1.00 20.42 185 TYR B N 1
ATOM 3201 C CA . TYR B 1 193 ? 33.691 -11.123 39.775 1.00 15.22 185 TYR B CA 1
ATOM 3202 C C . TYR B 1 193 ? 34.889 -11.579 38.915 1.00 15.75 185 TYR B C 1
ATOM 3203 O O . TYR B 1 193 ? 35.747 -10.761 38.478 1.00 18.13 185 TYR B O 1
ATOM 3212 N N . LEU B 1 194 ? 34.952 -12.870 38.647 1.00 15.84 186 LEU B N 1
ATOM 3213 C CA . LEU B 1 194 ? 36.058 -13.428 37.812 1.00 16.71 186 LEU B CA 1
ATOM 3214 C C . LEU B 1 194 ? 36.019 -12.886 36.374 1.00 13.56 186 LEU B C 1
ATOM 3215 O O . LEU B 1 194 ? 37.077 -12.578 35.770 1.00 15.17 186 LEU B O 1
ATOM 3220 N N . GLU B 1 195 ? 34.808 -12.725 35.818 1.00 16.13 187 GLU B N 1
ATOM 3221 C CA . GLU B 1 195 ? 34.646 -12.111 34.492 1.00 15.59 187 GLU B CA 1
ATOM 3222 C C . GLU B 1 195 ? 35.212 -10.708 34.505 1.00 15.47 187 GLU B C 1
ATOM 3223 O O . GLU B 1 195 ? 35.928 -10.325 33.563 1.00 18.76 187 GLU B O 1
ATOM 3229 N N . ALA B 1 196 ? 34.883 -9.956 35.564 1.00 17.94 188 ALA B N 1
ATOM 3230 C CA . ALA B 1 196 ? 35.383 -8.589 35.750 1.00 16.78 188 ALA B CA 1
ATOM 3231 C C . ALA B 1 196 ? 36.930 -8.624 35.904 1.00 16.16 188 ALA B C 1
ATOM 3232 O O . ALA B 1 196 ? 37.650 -7.770 35.384 1.00 17.26 188 ALA B O 1
ATOM 3234 N N . PHE B 1 197 ? 37.417 -9.594 36.649 1.00 15.88 189 PHE B N 1
ATOM 3235 C CA . PHE B 1 197 ? 38.862 -9.750 36.830 1.00 13.51 189 PHE B CA 1
ATOM 3236 C C . PHE B 1 197 ? 39.596 -10.079 35.527 1.00 15.33 189 PHE B C 1
ATOM 3237 O O . PHE B 1 197 ? 40.620 -9.440 35.195 1.00 16.78 189 PHE B O 1
ATOM 3245 N N . PHE B 1 198 ? 39.087 -11.057 34.773 1.00 12.82 190 PHE B N 1
ATOM 3246 C CA . PHE B 1 198 ? 39.703 -11.372 33.460 1.00 13.90 190 PHE B CA 1
ATOM 3247 C C . PHE B 1 198 ? 39.679 -10.167 32.525 1.00 17.85 190 PHE B C 1
ATOM 3248 O O . PHE B 1 198 ? 40.672 -9.903 31.789 1.00 16.96 190 PHE B O 1
ATOM 3256 N N . ASP B 1 199 ? 38.578 -9.415 32.558 1.00 18.92 191 ASP B N 1
ATOM 3257 C CA . ASP B 1 199 ? 38.440 -8.211 31.718 1.00 18.48 191 ASP B CA 1
ATOM 3258 C C . ASP B 1 199 ? 39.528 -7.178 32.049 1.00 15.77 191 ASP B C 1
ATOM 3259 O O . ASP B 1 199 ? 40.205 -6.616 31.167 1.00 24.16 191 ASP B O 1
ATOM 3264 N N . ALA B 1 200 ? 39.710 -6.944 33.337 1.00 18.74 192 ALA B N 1
ATOM 3265 C CA . ALA B 1 200 ? 40.693 -5.975 33.808 1.00 18.99 192 ALA B CA 1
ATOM 3266 C C . ALA B 1 200 ? 42.091 -6.441 33.451 1.00 17.33 192 ALA B C 1
ATOM 3267 O O . ALA B 1 200 ? 42.900 -5.647 32.979 1.00 18.95 192 ALA B O 1
ATOM 3269 N N . ARG B 1 201 ? 42.374 -7.724 33.644 1.00 16.40 193 ARG B N 1
ATOM 3270 C CA . ARG B 1 201 ? 43.704 -8.267 33.271 1.00 14.44 193 ARG B CA 1
ATOM 3271 C C . ARG B 1 201 ? 43.964 -8.201 31.787 1.00 13.95 193 ARG B C 1
ATOM 3272 O O . ARG B 1 201 ? 45.094 -7.893 31.351 1.00 16.76 193 ARG B O 1
ATOM 3280 N N . ASN B 1 202 ? 42.932 -8.443 30.969 1.00 15.50 194 ASN B N 1
ATOM 3281 C CA . ASN B 1 202 ? 43.112 -8.357 29.490 1.00 16.80 194 ASN B CA 1
ATOM 3282 C C . ASN B 1 202 ? 43.518 -6.965 29.066 1.00 18.01 194 ASN B C 1
ATOM 3283 O O . ASN B 1 202 ? 44.300 -6.831 28.153 1.00 16.65 194 ASN B O 1
ATOM 3288 N N . VAL B 1 203 ? 42.949 -5.924 29.719 1.00 21.58 195 VAL B N 1
ATOM 3289 C CA . VAL B 1 203 ? 43.316 -4.535 29.400 1.00 23.06 195 VAL B CA 1
ATOM 3290 C C . VAL B 1 203 ? 44.844 -4.374 29.592 1.00 18.21 195 VAL B C 1
ATOM 3291 O O . VAL B 1 203 ? 45.562 -3.841 28.692 1.00 16.74 195 VAL B O 1
ATOM 3295 N N . ILE B 1 204 ? 45.358 -4.862 30.734 1.00 16.57 196 ILE B N 1
ATOM 3296 C CA . ILE B 1 204 ? 46.832 -4.738 31.031 1.00 19.43 196 ILE B CA 1
ATOM 3297 C C . ILE B 1 204 ? 47.678 -5.602 30.106 1.00 16.31 196 ILE B C 1
ATOM 3298 O O . ILE B 1 204 ? 48.723 -5.138 29.564 1.00 17.13 196 ILE B O 1
ATOM 3303 N N . MET B 1 205 ? 47.208 -6.816 29.806 1.00 13.21 197 MET B N 1
ATOM 3304 C CA . MET B 1 205 ? 47.986 -7.751 28.905 1.00 14.38 197 MET B CA 1
ATOM 3305 C C . MET B 1 205 ? 48.155 -7.034 27.549 1.00 14.98 197 MET B C 1
ATOM 3306 O O . MET B 1 205 ? 49.249 -6.949 26.973 1.00 15.09 197 MET B O 1
ATOM 3311 N N . ARG B 1 206 ? 47.067 -6.465 27.045 1.00 16.50 198 ARG B N 1
ATOM 3312 C CA . ARG B 1 206 ? 47.129 -5.821 25.729 1.00 19.71 198 ARG B CA 1
ATOM 3313 C C . ARG B 1 206 ? 48.037 -4.570 25.612 1.00 17.95 198 ARG B C 1
ATOM 3314 O O . ARG B 1 206 ? 48.346 -4.157 24.497 1.00 21.49 198 ARG B O 1
ATOM 3322 N N . GLU B 1 207 ? 48.471 -3.984 26.755 1.00 17.77 199 GLU B N 1
ATOM 3323 C CA . GLU B 1 207 ? 49.244 -2.742 26.759 1.00 18.07 199 GLU B CA 1
ATOM 3324 C C . GLU B 1 207 ? 50.740 -3.030 26.493 1.00 22.52 199 GLU B C 1
ATOM 3325 O O . GLU B 1 207 ? 51.534 -2.121 26.295 1.00 25.65 199 GLU B O 1
ATOM 3331 N N . GLU B 1 208 ? 51.104 -4.299 26.512 1.00 20.87 200 GLU B N 1
ATOM 3332 C CA . GLU B 1 208 ? 52.489 -4.710 26.210 1.00 19.85 200 GLU B CA 1
ATOM 3333 C C . GLU B 1 208 ? 52.531 -5.764 25.078 1.00 17.56 200 GLU B C 1
ATOM 3334 O O . GLU B 1 208 ? 51.878 -6.826 25.215 1.00 19.33 200 GLU B O 1
ATOM 3340 N N . PRO B 1 209 ? 53.231 -5.464 23.929 1.00 24.13 201 PRO B N 1
ATOM 3341 C CA . PRO B 1 209 ? 53.239 -6.453 22.800 1.00 20.56 201 PRO B CA 1
ATOM 3342 C C . PRO B 1 209 ? 53.576 -7.896 23.194 1.00 24.48 201 PRO B C 1
ATOM 3343 O O . PRO B 1 209 ? 52.922 -8.842 22.687 1.00 26.54 201 PRO B O 1
ATOM 3347 N N . ALA B 1 210 ? 54.568 -8.075 24.077 1.00 22.38 202 ALA B N 1
ATOM 3348 C CA . ALA B 1 210 ? 54.929 -9.440 24.524 1.00 25.23 202 ALA B CA 1
ATOM 3349 C C . ALA B 1 210 ? 53.752 -10.162 25.170 1.00 23.15 202 ALA B C 1
ATOM 3350 O O . ALA B 1 210 ? 53.684 -11.400 25.167 1.00 26.57 202 ALA B O 1
ATOM 3352 N N . HIS B 1 211 ? 52.825 -9.401 25.726 1.00 17.55 203 HIS B N 1
ATOM 3353 C CA . HIS B 1 211 ? 51.702 -10.032 26.416 1.00 16.75 203 HIS B CA 1
ATOM 3354 C C . HIS B 1 211 ? 50.399 -9.868 25.695 1.00 17.41 203 HIS B C 1
ATOM 3355 O O . HIS B 1 211 ? 49.390 -10.223 26.282 1.00 16.69 203 HIS B O 1
ATOM 3362 N N . ALA B 1 212 ? 50.370 -9.361 24.466 1.00 17.83 204 ALA B N 1
ATOM 3363 C CA . ALA B 1 212 ? 49.098 -8.945 23.914 1.00 15.37 204 ALA B CA 1
ATOM 3364 C C . ALA B 1 212 ? 48.168 -10.135 23.566 1.00 15.66 204 ALA B C 1
ATOM 3365 O O . ALA B 1 212 ? 46.959 -9.956 23.492 1.00 19.12 204 ALA B O 1
ATOM 3367 N N . ASP B 1 213 ? 48.760 -11.297 23.353 1.00 14.66 205 ASP B N 1
ATOM 3368 C CA . ASP B 1 213 ? 47.978 -12.516 23.140 1.00 15.78 205 ASP B CA 1
ATOM 3369 C C . ASP B 1 213 ? 47.429 -12.932 24.501 1.00 13.61 205 ASP B C 1
ATOM 3370 O O . ASP B 1 213 ? 48.189 -13.379 25.363 1.00 16.73 205 ASP B O 1
ATOM 3375 N N . THR B 1 214 ? 46.080 -12.842 24.651 1.00 13.33 206 THR B N 1
ATOM 3376 C CA . THR B 1 214 ? 45.432 -13.080 25.903 1.00 14.45 206 THR B CA 1
ATOM 3377 C C . THR B 1 214 ? 44.782 -14.499 25.930 1.00 13.74 206 THR B C 1
ATOM 3378 O O . THR B 1 214 ? 43.949 -14.771 26.767 1.00 12.97 206 THR B O 1
ATOM 3382 N N . SER B 1 215 ? 45.213 -15.409 25.060 1.00 13.47 207 SER B N 1
ATOM 3383 C CA . SER B 1 215 ? 44.620 -16.744 25.030 1.00 14.51 207 SER B CA 1
ATOM 3384 C C . SER B 1 215 ? 44.730 -17.542 26.352 1.00 13.50 207 SER B C 1
ATOM 3385 O O . SER B 1 215 ? 43.828 -18.316 26.655 1.00 13.32 207 SER B O 1
ATOM 3388 N N . ARG B 1 216 ? 45.810 -17.367 27.145 1.00 11.65 208 ARG B N 1
ATOM 3389 C CA . ARG B 1 216 ? 45.867 -18.058 28.481 1.00 12.14 208 ARG B CA 1
ATOM 3390 C C . ARG B 1 216 ? 44.601 -17.700 29.326 1.00 11.17 208 ARG B C 1
ATOM 3391 O O . ARG B 1 216 ? 44.184 -18.451 30.235 1.00 13.20 208 ARG B O 1
ATOM 3399 N N . ILE B 1 217 ? 44.043 -16.529 29.073 1.00 13.23 209 ILE B N 1
ATOM 3400 C CA . ILE B 1 217 ? 42.739 -16.139 29.702 1.00 12.62 209 ILE B CA 1
ATOM 3401 C C . ILE B 1 217 ? 41.574 -16.600 28.805 1.00 12.99 209 ILE B C 1
ATOM 3402 O O . ILE B 1 217 ? 40.665 -17.372 29.270 1.00 12.91 209 ILE B O 1
ATOM 3407 N N . ASP B 1 218 ? 41.578 -16.127 27.549 1.00 13.61 210 ASP B N 1
ATOM 3408 C CA . ASP B 1 218 ? 40.401 -16.251 26.715 1.00 13.19 210 ASP B CA 1
ATOM 3409 C C . ASP B 1 218 ? 40.053 -17.632 26.230 1.00 13.95 210 ASP B C 1
ATOM 3410 O O . ASP B 1 218 ? 38.875 -17.902 25.974 1.00 16.28 210 ASP B O 1
ATOM 3415 N N . THR B 1 219 ? 41.048 -18.515 26.084 1.00 13.34 211 THR B N 1
ATOM 3416 C CA . THR B 1 219 ? 40.778 -19.915 25.635 1.00 14.64 211 THR B CA 1
ATOM 3417 C C . THR B 1 219 ? 41.181 -20.960 26.681 1.00 14.45 211 THR B C 1
ATOM 3418 O O . THR B 1 219 ? 41.295 -22.175 26.387 1.00 15.30 211 THR B O 1
ATOM 3422 N N . ALA B 1 220 ? 41.407 -20.479 27.906 1.00 13.56 212 ALA B N 1
ATOM 3423 C CA . ALA B 1 220 ? 41.740 -21.403 29.004 1.00 12.24 212 ALA B CA 1
ATOM 3424 C C . ALA B 1 220 ? 40.992 -21.013 30.298 1.00 15.10 212 ALA B C 1
ATOM 3425 O O . ALA B 1 220 ? 39.964 -21.658 30.661 1.00 15.32 212 ALA B O 1
ATOM 3427 N N . GLN B 1 221 ? 41.456 -19.955 30.978 1.00 12.43 213 GLN B N 1
ATOM 3428 C CA . GLN B 1 221 ? 40.854 -19.592 32.264 1.00 11.89 213 GLN B CA 1
ATOM 3429 C C . GLN B 1 221 ? 39.328 -19.292 32.155 1.00 15.14 213 GLN B C 1
ATOM 3430 O O . GLN B 1 221 ? 38.530 -19.768 32.967 1.00 16.17 213 GLN B O 1
ATOM 3436 N N . ARG B 1 222 ? 38.951 -18.491 31.151 1.00 15.07 214 ARG B N 1
ATOM 3437 C CA . ARG B 1 222 ? 37.526 -18.182 30.900 1.00 16.46 214 ARG B CA 1
ATOM 3438 C C . ARG B 1 222 ? 36.744 -19.450 30.550 1.00 15.76 214 ARG B C 1
ATOM 3439 O O . ARG B 1 222 ? 35.511 -19.525 30.829 1.00 18.33 214 ARG B O 1
ATOM 3447 N N . VAL B 1 223 ? 37.418 -20.421 29.904 1.00 15.15 215 VAL B N 1
ATOM 3448 C CA . VAL B 1 223 ? 36.770 -21.687 29.510 1.00 15.61 215 VAL B CA 1
ATOM 3449 C C . VAL B 1 223 ? 36.408 -22.445 30.793 1.00 14.72 215 VAL B C 1
ATOM 3450 O O . VAL B 1 223 ? 35.250 -22.921 30.974 1.00 17.56 215 VAL B O 1
ATOM 3454 N N . PHE B 1 224 ? 37.371 -22.544 31.725 1.00 13.45 216 PHE B N 1
ATOM 3455 C CA . PHE B 1 224 ? 37.143 -23.303 32.989 1.00 12.87 216 PHE B CA 1
ATOM 3456 C C . PHE B 1 224 ? 35.998 -22.622 33.777 1.00 14.11 216 PHE B C 1
ATOM 3457 O O . PHE B 1 224 ? 35.153 -23.311 34.393 1.00 18.62 216 PHE B O 1
ATOM 3465 N N . LEU B 1 225 ? 35.947 -21.295 33.725 1.00 14.63 217 LEU B N 1
ATOM 3466 C CA . LEU B 1 225 ? 34.878 -20.536 34.382 1.00 15.72 217 LEU B CA 1
ATOM 3467 C C . LEU B 1 225 ? 33.490 -20.811 33.764 1.00 16.24 217 LEU B C 1
ATOM 3468 O O . LEU B 1 225 ? 32.502 -21.073 34.489 1.00 19.24 217 LEU B O 1
ATOM 3473 N N . GLN B 1 226 ? 33.412 -20.712 32.443 1.00 17.45 218 GLN B N 1
ATOM 3474 C CA . GLN B 1 226 ? 32.181 -21.035 31.730 1.00 16.19 218 GLN B CA 1
ATOM 3475 C C . GLN B 1 226 ? 31.703 -22.454 32.022 1.00 18.45 218 GLN B C 1
ATOM 3476 O O . GLN B 1 226 ? 30.474 -22.735 32.076 1.00 20.65 218 GLN B O 1
ATOM 3482 N N . ASN B 1 227 ? 32.651 -23.364 32.176 1.00 18.02 219 ASN B N 1
ATOM 3483 C CA . ASN B 1 227 ? 32.324 -24.760 32.515 1.00 18.60 219 ASN B CA 1
ATOM 3484 C C . ASN B 1 227 ? 31.900 -24.906 33.988 1.00 17.99 219 ASN B C 1
ATOM 3485 O O . ASN B 1 227 ? 31.530 -26.020 34.427 1.00 22.80 219 ASN B O 1
ATOM 3490 N N . GLY B 1 228 ? 31.962 -23.844 34.783 1.00 18.12 220 GLY B N 1
ATOM 3491 C CA . GLY B 1 228 ? 31.670 -23.988 36.235 1.00 17.15 220 GLY B CA 1
ATOM 3492 C C . GLY B 1 228 ? 32.700 -24.847 36.965 1.00 18.90 220 GLY B C 1
ATOM 3493 O O . GLY B 1 228 ? 32.393 -25.479 38.014 1.00 18.72 220 GLY B O 1
ATOM 3494 N N . ASN B 1 229 ? 33.931 -24.870 36.448 1.00 17.30 221 ASN B N 1
ATOM 3495 C CA . ASN B 1 229 ? 34.974 -25.716 37.055 1.00 15.97 221 ASN B CA 1
ATOM 3496 C C . ASN B 1 229 ? 35.763 -25.018 38.214 1.00 16.17 221 ASN B C 1
ATOM 3497 O O . ASN B 1 229 ? 37.013 -24.830 38.170 1.00 16.18 221 ASN B O 1
ATOM 3502 N N . PHE B 1 230 ? 35.044 -24.676 39.255 1.00 15.01 222 PHE B N 1
ATOM 3503 C CA . PHE B 1 230 ? 35.557 -23.875 40.349 1.00 17.64 222 PHE B CA 1
ATOM 3504 C C . PHE B 1 230 ? 36.626 -24.595 41.119 1.00 16.94 222 PHE B C 1
ATOM 3505 O O . PHE B 1 230 ? 37.519 -23.936 41.668 1.00 17.33 222 PHE B O 1
ATOM 3513 N N . ASP B 1 231 ? 36.551 -25.934 41.175 1.00 14.41 223 ASP B N 1
ATOM 3514 C CA . ASP B 1 231 ? 37.601 -26.640 41.897 1.00 18.88 223 ASP B CA 1
ATOM 3515 C C . ASP B 1 231 ? 38.813 -26.934 41.051 1.00 15.89 223 ASP B C 1
ATOM 3516 O O . ASP B 1 231 ? 39.729 -27.638 41.485 1.00 20.17 223 ASP B O 1
ATOM 3521 N N . LEU B 1 232 ? 38.764 -26.525 39.802 1.00 15.94 224 LEU B N 1
ATOM 3522 C CA . LEU B 1 232 ? 39.851 -26.744 38.877 1.00 20.28 224 LEU B CA 1
ATOM 3523 C C . LEU B 1 232 ? 40.152 -28.254 38.819 1.00 22.62 224 LEU B C 1
ATOM 3524 O O . LEU B 1 232 ? 41.324 -28.676 38.901 1.00 22.50 224 LEU B O 1
ATOM 3529 N N . GLU B 1 233 ? 39.081 -29.052 38.712 1.00 17.32 225 GLU B N 1
ATOM 3530 C CA . GLU B 1 233 ? 39.223 -30.505 38.738 1.00 20.93 225 GLU B CA 1
ATOM 3531 C C . GLU B 1 233 ? 39.497 -31.088 37.345 1.00 20.92 225 GLU B C 1
ATOM 3532 O O . GLU B 1 233 ? 38.945 -30.619 36.324 1.00 22.13 225 GLU B O 1
ATOM 3538 N N A ARG B 1 234 ? 40.365 -32.095 37.289 0.50 22.28 226 ARG B N 1
ATOM 3539 N N B ARG B 1 234 ? 40.321 -32.125 37.309 0.50 23.13 226 ARG B N 1
ATOM 3540 C CA A ARG B 1 234 ? 40.593 -32.832 36.044 0.50 21.91 226 ARG B CA 1
ATOM 3541 C CA B ARG B 1 234 ? 40.558 -32.867 36.080 0.50 21.89 226 ARG B CA 1
ATOM 3542 C C A ARG B 1 234 ? 39.392 -33.738 35.760 0.50 22.39 226 ARG B C 1
ATOM 3543 C C B ARG B 1 234 ? 39.371 -33.768 35.768 0.50 22.40 226 ARG B C 1
ATOM 3544 O O A ARG B 1 234 ? 38.749 -34.204 36.705 0.50 24.69 226 ARG B O 1
ATOM 3545 O O B ARG B 1 234 ? 38.727 -34.271 36.693 0.50 24.33 226 ARG B O 1
ATOM 3560 N N . PRO B 1 235 ? 39.093 -34.010 34.475 1.00 23.72 227 PRO B N 1
ATOM 3561 C CA . PRO B 1 235 ? 39.863 -33.645 33.262 1.00 20.92 227 PRO B CA 1
ATOM 3562 C C . PRO B 1 235 ? 39.683 -32.167 32.778 1.00 21.43 227 PRO B C 1
ATOM 3563 O O . PRO B 1 235 ? 38.576 -31.582 32.873 1.00 20.19 227 PRO B O 1
ATOM 3567 N N . LEU B 1 236 ? 40.781 -31.533 32.394 1.00 22.91 228 LEU B N 1
ATOM 3568 C CA . LEU B 1 236 ? 40.749 -30.157 31.871 1.00 20.90 228 LEU B CA 1
ATOM 3569 C C . LEU B 1 236 ? 41.213 -30.236 30.463 1.00 22.85 228 LEU B C 1
ATOM 3570 O O . LEU B 1 236 ? 42.175 -30.974 30.191 1.00 26.10 228 LEU B O 1
ATOM 3575 N N . THR B 1 237 ? 40.574 -29.444 29.594 1.00 18.69 229 THR B N 1
ATOM 3576 C CA . THR B 1 237 ? 41.097 -29.246 28.275 1.00 20.10 229 THR B CA 1
ATOM 3577 C C . THR B 1 237 ? 41.112 -27.733 28.029 1.00 20.72 229 THR B C 1
ATOM 3578 O O . THR B 1 237 ? 40.224 -27.041 28.519 1.00 19.86 229 THR B O 1
ATOM 3582 N N . TRP B 1 238 ? 42.138 -27.223 27.321 1.00 17.57 230 TRP B N 1
ATOM 3583 C CA . TRP B 1 238 ? 42.263 -25.760 27.016 1.00 14.95 230 TRP B CA 1
ATOM 3584 C C . TRP B 1 238 ? 43.133 -25.530 25.821 1.00 19.19 230 TRP B C 1
ATOM 3585 O O . TRP B 1 238 ? 43.783 -26.478 25.322 1.00 17.80 230 TRP B O 1
ATOM 3596 N N . SER B 1 239 ? 43.143 -24.294 25.341 1.00 16.04 231 SER B N 1
ATOM 3597 C CA . SER B 1 239 ? 44.123 -23.913 24.333 1.00 18.73 231 SER B CA 1
ATOM 3598 C C . SER B 1 239 ? 44.918 -22.735 24.779 1.00 16.94 231 SER B C 1
ATOM 3599 O O . SER B 1 239 ? 44.416 -21.907 25.619 1.00 17.06 231 SER B O 1
ATOM 3602 N N . VAL B 1 240 ? 46.159 -22.635 24.230 1.00 15.76 232 VAL B N 1
ATOM 3603 C CA . VAL B 1 240 ? 46.972 -21.422 24.441 1.00 18.19 232 VAL B CA 1
ATOM 3604 C C . VAL B 1 240 ? 47.835 -21.253 23.208 1.00 16.90 232 VAL B C 1
ATOM 3605 O O . VAL B 1 240 ? 48.425 -22.258 22.734 1.00 21.59 232 VAL B O 1
ATOM 3609 N N . TYR B 1 241 ? 47.788 -20.039 22.622 1.00 16.33 233 TYR B N 1
ATOM 3610 C CA . TYR B 1 241 ? 48.468 -19.723 21.352 1.00 18.80 233 TYR B CA 1
ATOM 3611 C C . TYR B 1 241 ? 47.936 -20.614 20.205 1.00 20.43 233 TYR B C 1
ATOM 3612 O O . TYR B 1 241 ? 48.669 -20.952 19.292 1.00 25.79 233 TYR B O 1
ATOM 3621 N N . GLY B 1 242 ? 46.639 -20.953 20.248 1.00 22.02 234 GLY B N 1
ATOM 3622 C CA . GLY B 1 242 ? 46.031 -21.858 19.251 1.00 21.20 234 GLY B CA 1
ATOM 3623 C C . GLY B 1 242 ? 46.411 -23.343 19.372 1.00 23.48 234 GLY B C 1
ATOM 3624 O O . GLY B 1 242 ? 45.983 -24.169 18.567 1.00 26.42 234 GLY B O 1
ATOM 3625 N N . ASP B 1 243 ? 47.220 -23.692 20.375 1.00 23.55 235 ASP B N 1
ATOM 3626 C CA . ASP B 1 243 ? 47.604 -25.099 20.640 1.00 25.33 235 ASP B CA 1
ATOM 3627 C C . ASP B 1 243 ? 46.717 -25.735 21.728 1.00 19.74 235 ASP B C 1
ATOM 3628 O O . ASP B 1 243 ? 46.448 -25.096 22.761 1.00 19.14 235 ASP B O 1
ATOM 3633 N N . GLN B 1 244 ? 46.314 -26.993 21.546 1.00 26.23 236 GLN B N 1
ATOM 3634 C CA . GLN B 1 244 ? 45.444 -27.644 22.506 1.00 22.81 236 GLN B CA 1
ATOM 3635 C C . GLN B 1 244 ? 46.230 -28.495 23.526 1.00 23.88 236 GLN B C 1
ATOM 3636 O O . GLN B 1 244 ? 47.218 -29.188 23.183 1.00 27.21 236 GLN B O 1
ATOM 3642 N N . TYR B 1 245 ? 45.784 -28.431 24.774 1.00 21.81 237 TYR B N 1
ATOM 3643 C CA . TYR B 1 245 ? 46.382 -29.164 25.888 1.00 17.45 237 TYR B CA 1
ATOM 3644 C C . TYR B 1 245 ? 45.284 -29.858 26.694 1.00 21.61 237 TYR B C 1
ATOM 3645 O O . TYR B 1 245 ? 44.135 -29.416 26.748 1.00 20.96 237 TYR B O 1
ATOM 3654 N N . SER B 1 246 ? 45.646 -30.949 27.349 1.00 23.53 238 SER B N 1
ATOM 3655 C CA . SER B 1 246 ? 44.693 -31.662 28.184 1.00 22.02 238 SER B CA 1
ATOM 3656 C C . SER B 1 246 ? 45.391 -32.192 29.412 1.00 22.12 238 SER B C 1
ATOM 3657 O O . SER B 1 246 ? 46.572 -32.567 29.314 1.00 26.06 238 SER B O 1
ATOM 3660 N N . LEU B 1 247 ? 44.659 -32.246 30.534 1.00 26.03 239 LEU B N 1
ATOM 3661 C CA . LEU B 1 247 ? 45.095 -32.962 31.759 1.00 20.76 239 LEU B CA 1
ATOM 3662 C C . LEU B 1 247 ? 44.041 -33.941 32.125 1.00 29.08 239 LEU B C 1
ATOM 3663 O O . LEU B 1 247 ? 42.994 -33.508 32.636 1.00 28.17 239 LEU B O 1
ATOM 3668 N N . ASN B 1 248 ? 44.321 -35.244 31.919 1.00 28.64 240 ASN B N 1
ATOM 3669 C CA . ASN B 1 248 ? 43.323 -36.300 32.194 1.00 37.10 240 ASN B CA 1
ATOM 3670 C C . ASN B 1 248 ? 43.044 -36.579 33.648 1.00 41.17 240 ASN B C 1
ATOM 3671 O O . ASN B 1 248 ? 41.894 -36.919 33.985 1.00 43.76 240 ASN B O 1
#

B-factor: mean 21.62, std 9.29, range [7.67, 78.42]

Sequence (473 aa):
TVDLDAPVQKDTAMSLVSSFENSSTDWQAQYGYLEDIADGRGYTGGLIGFTSGTGDMLELVRAYSASSPGNPLEQYIPALEAVNGTDSHAGLGQGFEQAWADAAETSEFRRAAQDAERDRRRVYFDPAVAQGKADGLSALGQFAYYDTLVVHGPGSQRDAFGGIRAEALSSAALPPSSQGGDETEYLEAFFDARNVIMREEPAHADTSRIDTAQRVFLQNGNFDLEERPLTWSSVYGDQYSLNGTVDLDAPVVQKDTAMSLVSSSFENSSTDWQAQYGYLEDIADGRGYTGGLIGFTSGTGDMLELVRAYSASSSPGNPLEQYIPALEAVNGTDSHAGLGQGFEQAWADAAETSEFRAAQDAERDRVYFDPAVAQGKADGLSALGQFAYYDTLVVHGPGSQRDAFGGIRAEALSAALPPSQQGGDETEYLEAFFDARNVIMREEPAHADTSRIDTAQRVFLQNGNFDLERRPLTWSVYGDQYSLN

InterPro domains:
  IPR000400 Glycoside hydrolase, family 46 [PF01374] (46-254)
  IPR000400 Glycoside hydrolase, family 46 [PIRSF036551] (2-264)
  IPR000400 Glycoside hydrolase, family 46 [PS60000] (51-86)
  IPR000400 Glycoside hydrolase, family 46 [cd00978] (37-254)
  IPR023099 Glycoside hydrolase, family 46, N-terminal [G3DSA:3.30.386.10] (56-150)
  IPR023346 Lysozyme-like domain superfamily [SSF53955] (32-266)

Secondary structure (DSSP, 8-state):
---TTSHHHHHHHHHHHHHHHHS-S-GGGGTT-EE--SSSS--EETTTTEESSSSHHHHHHHHHHHHSTT-TTGGGHHHHHHHTTS---TT-HHHHHHHHHHHHTSHHHHHHHHHHIIIIIIHHHHHHHHHTT--HHHHHHHHHHHHHH-S-SSTTSHHHHHHHHHHHS--GGGT--HHHHHHHHHHHHHHHHTTSGGG---HHIIIIIHHHHHTT-TT-PSSEEEEETTEEEEE-/--S-TTSHHHHHHHHHHHHHHHHS-S-GGG-TT-EE--SSSS--EETTTTEESSSSHHHHHHHHHHHHSTT-TTGGG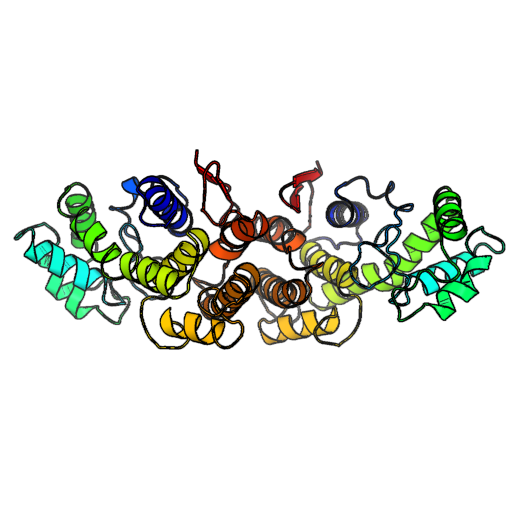HHHHHHHTTS---TT-HHHHHHHHHHHHTSHHHHHHHHHHIIIIIIHHHHHHHHHTT--HHHHHHHHHHHHHH-S-SSTTSHHHHHHHHHHHS--GGGT--HHHHHHHHHHHHHHHHHTSGGG---HHIIIIIHHHHHTT-TT-PSSEEEEETTEEEEE-

Radius of gyration: 26.2 Å; Cα contacts (8 Å, |Δi|>4): 791; chains: 2; bounding box: 80×46×56 Å

Foldseek 3Di:
DQACPDPVSVLVLLLLQCCQVPVGSPLLVFQLPWDDPVQWQAIFGGSLTQGLAAPLVLVLLVVLCVVPPPQQQVVCNVVSVVQHNTNDCPSAPPSNSVSSNVCSPDVSSVVSRVVSLCPFAQVVLRVVCVLLVAFNLSSSLLRSQCSVQNDDCDCLHSVNLLVQLCVQFRGVNVPTDPLSSVVSSLVSNQVNLCVGPVSNQSQSCPFASVVCSVVVVRSSDDQGWTDGPPHIDGDD/DPDACPPPVNVLLLLLLQCCQVPVGSPQLVFQLDWDLPVQWQAIFGGSLTDGLAAPLVLVLLVVLCVVPPPQQQVVQNVVSVVCHNGNDCVSAPPSNSVSSNVLSVDPSSVVSVVVSLCPFAQVVLRVVCVLLVAFNLSSSLLRSQCSPQNDDCDCSHSVNLLVQLCVQFRGVNVPTDPLSSVVSSLVSNQVSLCVGPVRNQSQSVVFASVVCSVVVVRNVDDFGWTDHPNHIDTDD

Solvent-accessible surface area: 19218 Å² total; per-residue (Å²): 174,66,19,0,70,35,119,82,10,45,51,0,0,9,4,0,3,2,0,3,47,34,58,31,40,82,41,101,64,19,6,36,47,41,84,52,80,96,32,44,60,0,5,14,0,1,7,10,21,0,7,2,11,84,19,18,0,10,67,0,0,117,50,3,12,81,86,25,109,63,14,56,0,57,131,28,27,88,16,1,80,84,4,61,64,69,73,43,71,68,58,17,23,128,30,0,66,91,7,0,43,66,0,5,141,46,83,90,0,79,60,10,0,40,63,10,14,30,152,17,14,2,79,49,0,7,64,54,0,88,69,6,36,10,17,0,0,0,0,0,0,0,0,0,0,3,25,25,28,13,75,29,106,106,141,68,2,18,25,9,1,54,52,106,0,54,100,77,19,103,3,33,63,118,70,15,76,30,55,120,0,0,43,20,0,1,50,11,1,16,69,16,3,82,100,45,126,56,29,37,76,8,18,22,0,10,11,0,0,6,43,2,9,102,107,39,31,66,56,1,79,66,106,5,78,5,22,0,73,53,70,146,29,72,23,150,77,132,46,42,0,74,26,122,84,14,46,48,1,0,8,5,0,2,3,0,2,46,34,59,32,39,76,37,83,65,21,10,36,47,39,86,53,76,97,30,44,60,0,5,17,0,1,5,10,19,0,7,3,11,86,21,15,0,13,73,0,0,118,51,4,11,86,92,26,105,66,15,54,0,59,133,32,26,86,17,1,76,84,5,56,63,69,74,43,73,69,58,15,24,133,29,0,69,91,9,1,48,58,0,8,144,51,83,95,0,89,58,12,0,41,63,6,11,28,141,26,16,0,71,51,0,8,64,52,0,109,66,5,36,9,7,0,0,0,0,0,0,0,0,0,0,3,22,26,28,13,75,33,105,105,139,74,2,20,23,9,1,53,58,99,0,46,95,77,21,102,1,39,66,114,75,14,80,27,44,111,0,0,78,15,0,2,19,5,2,4,54,15,3,28,99,48,126,54,30,26,46,6,15,20,0,12,31,0,1,56,35,2,11,108,105,40,22,54,29,1,108,72,107,4,68,6,17,0,99,76,69,128,28,61,20,164

Organism: NCBI:txid878476

CATH classification: 1.20.141.10 (+1 more: 3.30.386.10)

Nearest PDB structures (foldseek):
  4olt-assembly1_A  TM=1.004E+00  e=3.381E-39  Pseudomonas sp. LL2(2010)
  4qwp-assembly2_B  TM=1.004E+00  e=7.069E-38  Pseudomonas sp. A-01
  4ily-assembly1_A  TM=9.437E-01  e=8.285E-29  Streptomyces sp. SirexAA-E
  1chk-assembly2_B  TM=9.568E-01  e=3.695E-28  Streptomyces sp. N174
  4ily-assembly2_B  TM=9.361E-01  e=2.032E-28  Streptomyces sp. SirexAA-E